Protein 3AJ6 (pdb70)

GO terms:
  GO:0005576 extracellular region (C, EXP)

Sequence (567 aa):
TNANDLRNNEVFFISSPSNNTTNKVLDKISQSEVKLWNKLSGANQKWRLIYDTNKQAYKIKVMDNTSLILTWNAPLSSVSVKTDTNGDNQYWYLLQNYISRNVIIRNYMNPNLVLQYNIDDTLMVSTQTSSSSNQFFKFSNCIYEALLNNRNCKLQTQLNSDRFLSKNLNSQIIVLWQWIDSSRQKWIIEYNETKSAYTLKCQENNRYLTWIQNSNNYVETYQSTDSSLIQYWNNINYLLDNDASKYILYNLQDTNNRVLDDVYNSSQIANGTHVIVDSSYHGNTNQQWIINLIQTNANDLRNNEVFFISSPSNNTNKVLDKISQSEVKLWNKLSGANQKWRLIYDTNNKQAYKIKVMDNTSLILTWNAPLSSVSVKTDTNGDNQYWYLLQNYISRNVIIRNYMNPNLVLQYNIDDTLMVSSTQTSSSNQFFKFSNCIYEALLNNRNCKLQQTQLNSDRFLSKNLNSQIIVLWQWIDSSRQKWIIEYNETKSAYTLKCQEENNRYLTWIQNSNNYVETYQSTDSSLIQYWNINYLLDNNDASKYILYNLQDTNRVLDVYNSQIANGTHVIVDSYHGNTNQQWIINLI

Organism: Clostridium botulinum C phage (NCBI:txid12336)

InterPro domains:
  IPR000772 Ricin B, lectin domain [PF14200] (183-269)
  IPR000772 Ricin B, lectin domain [SM00458] (12-140)
  IPR000772 Ricin B, lectin domain [SM00458] (151-284)
  IPR035992 Ricin B-like lectins [SSF50370] (5-142)
  IPR035992 Ricin B-like lectins [SSF50370] (149-284)

B-factor: mean 16.09, std 7.7, range [5.59, 48.21]

Nearest PDB structures (foldseek):
  3aj6-assembly2_B  TM=1.004E+00  e=6.672E-57  Clostridium botulinum
  2e4m-assembly1_B  TM=9.968E-01  e=1.812E-53  Clostridium botulinum
  3ah1-assembly2_B  TM=1.001E+00  e=1.069E-52  Clostridium botulinum
  5b2h-assembly1_B  TM=9.905E-01  e=2.746E-44  Clostridium botulinum
  2vse-assembly1_A  TM=4.949E-01  e=7.321E-22  Lysinibacillus sphaericus

CATH classification: 2.80.10.50 (+1 more: 2.80.10.50)

Foldseek 3Di:
DCLQPPDAFFKWFKFQPVDPQWGWFQPDQKFIFIDGDPLAQRRIWHWHADPVLQWTWTFGQNQPRWTWFAPPPDFAIITHDDPPDQRRTWHWDADPVSQWTWTARRVDRQWTWFADPVGGITIDGDDPDSRRTIHIDGSCCVPAAQFKKWKAFLLDPFWTFFQDPPFQFTAIDGDPVDLRGIWRWHADPVLSFIWTARRVPRFTFFFDDDPQQFTGGDHDDPDQRRGWHWHAQSRHNQKIATAGRVGRQWTFFFPVSDRDGPTTIGIGGDDRDRRRIIGMDGD/DFCLQPQDAFFKWFKFQLVDPQWGWFQPDPKFIFTDGDPLAQRRMWGWHADPVLQWTWTFGQNQPRWTWFAPPPFFAIITHDDPVDQRRTWNWDADPVSQWTWTARRVDRQWTWFADPVRGITIDGDDPDSRRTIHIGGSVCVPAAQFKKWKAFLLDDFWTFFQDPPHFFTFTDGDPVDLRGIWRWHQDRVLSFIWTARRVPRFTFFQDDDPQQFTGGDHDDPDQRRTWHWHAAPRHNQKTWTAGRNGRQWTFFFPVSDGDTPGTTGIDGDDRPRRRIMGMDGD

Radius of gyration: 26.95 Å; Cα contacts (8 Å, |Δi|>4): 1540; chains: 2; bounding box: 76×57×64 Å

Solvent-accessible surface area: 23228 Å² total; per-residue (Å²): 88,39,3,39,17,0,43,75,60,28,3,0,4,0,10,2,29,101,48,114,105,48,0,0,6,9,79,46,122,64,80,9,54,2,118,89,66,130,54,27,38,46,1,26,0,3,0,67,26,38,104,132,46,45,0,0,27,0,21,0,0,33,98,51,48,24,4,0,1,17,22,43,131,118,56,45,16,8,1,96,91,56,107,95,20,59,29,4,11,0,8,1,10,17,5,62,61,26,72,9,0,6,0,4,0,38,91,48,15,57,26,0,0,24,11,37,172,93,29,48,15,57,5,30,78,19,70,79,41,54,47,2,19,0,72,12,36,10,2,4,50,77,46,6,23,96,116,48,0,55,0,21,0,54,45,40,95,54,45,12,0,3,14,47,118,158,30,64,37,0,2,0,79,67,69,89,89,15,33,45,2,28,0,36,0,60,31,46,63,72,55,32,1,11,13,0,46,0,70,80,34,89,65,45,0,0,10,42,99,86,114,77,40,51,0,36,1,77,89,85,27,115,58,70,32,2,9,0,41,5,5,5,27,86,47,30,15,69,43,21,0,0,40,0,30,78,49,68,109,76,0,0,5,1,106,100,52,100,73,63,54,29,15,52,0,15,1,58,39,84,134,14,100,64,22,2,15,0,42,11,71,93,104,194,33,38,3,38,16,0,46,69,61,20,2,0,6,1,3,4,15,111,62,82,84,48,0,2,6,20,68,42,162,54,93,10,62,5,119,81,42,130,59,28,37,48,1,23,0,11,0,56,26,39,110,138,42,49,0,0,25,0,22,0,1,32,108,58,46,32,3,0,1,16,24,32,136,118,51,42,14,11,2,95,92,60,108,77,18,71,32,4,6,0,13,1,7,14,5,35,60,25,63,10,0,5,0,2,0,51,96,46,18,56,28,0,0,26,26,38,190,83,36,45,9,48,4,32,77,14,65,70,47,44,48,1,17,2,64,10,25,10,2,4,49,86,44,7,30,98,109,48,0,51,0,26,2,60,41,54,100,45,42,16,0,4,10,47,115,139,35,64,50,0,2,0,94,77,67,110,83,16,33,54,3,24,0,48,0,56,30,39,55,64,51,41,2,12,12,0,40,0,78,83,36,93,71,41,0,0,10,44,100,86,115,78,40,46,0,37,2,80,104,83,33,116,50,68,27,2,8,0,46,2,10,3,21,97,42,45,12,80,33,19,0,0,44,0,34,74,46,78,110,80,0,0,5,0,126,115,53,99,61,65,57,28,15,54,0,16,1,57,53,90,93,15,91,63,11,0,16,0,39,15,70,76,98

Secondary structure (DSSP, 8-state):
--TTS--TT-EEEEEETT-TTEEEEE-SSS-EEEEE----GGG-EEEEEETTTTEEEEEESSSS--EEEE-TTSS-EEEE-----GGG-EEEEE-TTT--EEEEESS-TTEEEEE-TTS-EEEEE--S-GGG-EEEEEHHHHHHTTEEEEEEETT-TT-EEEEPTTSSBEEEE-----GGG-EEEEEETTTTEEEEEETTT--EEEE--STT-BEEEE---SSGGG-EEEEEETTEEEEEEEEETTEEEEEEEEGGG--STTPBEEEEE----GGG-EEEEE-/--STTS--TT-EEEEEETT-TTEEEEE-SSS-EEEEE----GGG-EEEEEETTTTEEEEEESSSS--EEEE-TTSSBEEEE-----GGG-EEEEE-TTT--EEEEESS-TTEEEEE-TTS-EEEEE--S-GGG-EEEEEHHHHHHTTEEEEEEETTSTT-EEEEPTTSSBEEEE-----GGG-EEEEEETTTTEEEEEETTTS-EEEE--STT-BEEEE---SSGGG-EEEEEETTEEEEEEEEETTEEEEEEEEGGG--STTPBEEEEE----GGG-EEEEE-

Structure (mmCIF, N/CA/C/O backbone):
data_3AJ6
#
_entry.id   3AJ6
#
_cell.length_a   137.856
_cell.length_b   62.139
_cell.length_c   82.336
_cell.angle_alpha   90.00
_cell.angle_beta   104.47
_cell.angle_gamma   90.00
#
_symmetry.space_group_name_H-M   'C 1 2 1'
#
loop_
_entity.id
_entity.type
_entity.pdbx_description
1 polymer 'Main hemagglutinin component'
2 non-polymer 2-acetamido-2-deoxy-beta-D-galactopyranose
3 water water
#
loop_
_atom_site.group_PDB
_atom_site.id
_atom_site.type_symbol
_atom_site.label_atom_id
_atom_site.label_alt_id
_atom_site.label_comp_id
_atom_site.label_asym_id
_atom_site.label_entity_id
_atom_site.label_seq_id
_atom_site.pdbx_PDB_ins_code
_atom_site.Cartn_x
_atom_site.Cartn_y
_atom_site.Cartn_z
_atom_site.occupancy
_atom_site.B_iso_or_equiv
_atom_site.auth_seq_id
_atom_site.auth_comp_id
_atom_site.auth_asym_id
_atom_site.auth_atom_id
_atom_site.pdbx_PDB_model_num
ATOM 1 N N . THR A 1 4 ? 40.143 8.040 24.386 1.00 15.92 4 THR A N 1
ATOM 2 C CA . THR A 1 4 ? 39.560 6.673 24.319 1.00 14.72 4 THR A CA 1
ATOM 3 C C . THR A 1 4 ? 39.246 6.318 22.865 1.00 14.28 4 THR A C 1
ATOM 4 O O . THR A 1 4 ? 38.915 7.204 22.061 1.00 15.15 4 THR A O 1
ATOM 8 N N . ASN A 1 5 ? 39.332 5.031 22.538 1.00 13.47 5 ASN A N 1
ATOM 9 C CA . ASN A 1 5 ? 38.820 4.532 21.255 1.00 12.79 5 ASN A CA 1
ATOM 10 C C . ASN A 1 5 ? 37.335 4.139 21.329 1.00 12.02 5 ASN A C 1
ATOM 11 O O . ASN A 1 5 ? 36.768 3.669 20.354 1.00 11.23 5 ASN A O 1
ATOM 16 N N . ALA A 1 6 ? 36.699 4.366 22.471 1.00 11.18 6 ALA A N 1
ATOM 17 C CA . ALA A 1 6 ? 35.304 3.952 22.652 1.00 10.68 6 ALA A CA 1
ATOM 18 C C . ALA A 1 6 ? 34.328 4.671 21.729 1.00 9.98 6 ALA A C 1
ATOM 19 O O . ALA A 1 6 ? 33.213 4.195 21.534 1.00 9.66 6 ALA A O 1
ATOM 21 N N . ASN A 1 7 ? 34.707 5.838 21.218 1.00 9.55 7 ASN A N 1
ATOM 22 C CA . ASN A 1 7 ? 33.842 6.621 20.358 1.00 9.63 7 ASN A CA 1
ATOM 23 C C . ASN A 1 7 ? 34.137 6.428 18.867 1.00 9.52 7 ASN A C 1
ATOM 24 O O . ASN A 1 7 ? 33.630 7.183 18.037 1.00 10.30 7 ASN A O 1
ATOM 29 N N . ASP A 1 8 ? 34.944 5.429 18.530 1.00 10.09 8 ASP A N 1
ATOM 30 C CA . ASP A 1 8 ? 35.295 5.164 17.132 1.00 10.01 8 ASP A CA 1
ATOM 31 C C . ASP A 1 8 ? 34.026 4.781 16.367 1.00 9.42 8 ASP A C 1
ATOM 32 O O . ASP A 1 8 ? 33.064 4.262 16.939 1.00 9.18 8 ASP A O 1
ATOM 37 N N . LEU A 1 9 ? 34.058 5.012 15.061 1.00 9.18 9 LEU A N 1
ATOM 38 C CA . LEU A 1 9 ? 32.887 4.906 14.188 1.00 9.36 9 LEU A CA 1
ATOM 39 C C . LEU A 1 9 ? 32.622 3.458 13.748 1.00 9.15 9 LEU A C 1
ATOM 40 O O . LEU A 1 9 ? 32.531 3.135 12.549 1.00 9.30 9 LEU A O 1
ATOM 45 N N . ARG A 1 10 ? 32.467 2.602 14.754 1.00 9.99 10 ARG A N 1
ATOM 46 C CA . ARG A 1 10 ? 32.240 1.184 14.570 1.00 10.21 10 ARG A CA 1
ATOM 47 C C . ARG A 1 10 ? 30.850 0.899 14.041 1.00 9.78 10 ARG A C 1
ATOM 48 O O . ARG A 1 10 ? 29.868 1.520 14.431 1.00 9.19 10 ARG A O 1
ATOM 56 N N . ASN A 1 11 ? 30.777 -0.079 13.149 1.00 8.85 11 ASN A N 1
ATOM 57 C CA . ASN A 1 11 ? 29.487 -0.635 12.761 1.00 8.40 11 ASN A CA 1
ATOM 58 C C . ASN A 1 11 ? 28.720 -1.118 13.996 1.00 8.35 11 ASN A C 1
ATOM 59 O O . ASN A 1 11 ? 29.334 -1.649 14.933 1.00 8.47 11 ASN A O 1
ATOM 64 N N . ASN A 1 12 ? 27.395 -0.916 13.998 1.00 8.52 12 ASN A N 1
ATOM 65 C CA . ASN A 1 12 ? 26.508 -1.454 15.027 1.00 8.98 12 ASN A CA 1
ATOM 66 C C . ASN A 1 12 ? 26.687 -0.811 16.408 1.00 9.45 12 ASN A C 1
ATOM 67 O O . ASN A 1 12 ? 26.262 -1.380 17.408 1.00 11.58 12 ASN A O 1
ATOM 72 N N . GLU A 1 13 ? 27.298 0.360 16.469 1.00 8.13 13 GLU A N 1
ATOM 73 C CA . GLU A 1 13 ? 27.329 1.117 17.707 1.00 7.63 13 GLU A CA 1
ATOM 74 C C . GLU A 1 13 ? 26.366 2.289 17.628 1.00 7.65 13 GLU A C 1
ATOM 75 O O . GLU A 1 13 ? 26.004 2.744 16.531 1.00 7.45 13 GLU A O 1
ATOM 81 N N . VAL A 1 14 ? 25.922 2.746 18.789 1.00 7.54 14 VAL A N 1
ATOM 82 C CA . VAL A 1 14 ? 24.895 3.779 18.914 1.00 7.81 14 VAL A CA 1
ATOM 83 C C . VAL A 1 14 ? 25.513 5.038 19.527 1.00 7.47 14 VAL A C 1
ATOM 84 O O . VAL A 1 14 ? 26.285 4.964 20.487 1.00 8.18 14 VAL A O 1
ATOM 88 N N . PHE A 1 15 ? 25.203 6.184 18.921 1.00 7.51 15 PHE A N 1
ATOM 89 C CA . PHE A 1 15 ? 25.905 7.437 19.198 1.00 7.62 15 PHE A CA 1
ATOM 90 C C . PHE A 1 15 ? 24.976 8.612 19.423 1.00 7.56 15 PHE A C 1
ATOM 91 O O . PHE A 1 15 ? 23.871 8.657 18.892 1.00 7.36 15 PHE A O 1
ATOM 99 N N . PHE A 1 16 ? 25.477 9.560 20.208 1.00 8.05 16 PHE A N 1
ATOM 100 C CA . PHE A 1 16 ? 25.054 10.951 20.136 1.00 8.44 16 PHE A CA 1
ATOM 101 C C . PHE A 1 16 ? 25.898 11.622 19.055 1.00 8.16 16 PHE A C 1
ATOM 102 O O . PHE A 1 16 ? 27.124 11.453 19.021 1.00 8.16 16 PHE A O 1
ATOM 110 N N . ILE A 1 17 ? 25.249 12.399 18.197 1.00 8.35 17 ILE A N 1
ATOM 111 C CA . ILE A 1 17 ? 25.914 13.132 17.120 1.00 8.68 17 ILE A CA 1
ATOM 112 C C . ILE A 1 17 ? 25.760 14.624 17.442 1.00 8.87 17 ILE A C 1
ATOM 113 O O . ILE A 1 17 ? 24.642 15.133 17.478 1.00 9.43 17 ILE A O 1
ATOM 118 N N . SER A 1 18 ? 26.873 15.290 17.715 1.00 9.49 18 SER A N 1
ATOM 119 C CA A SER A 1 18 ? 26.861 16.680 18.184 0.50 9.35 18 SER A CA 1
ATOM 120 C CA B SER A 1 18 ? 26.845 16.677 18.180 0.50 9.71 18 SER A CA 1
ATOM 121 C C . SER A 1 18 ? 27.560 17.625 17.219 1.00 9.82 18 SER A C 1
ATOM 122 O O . SER A 1 18 ? 28.514 17.237 16.546 1.00 9.82 18 SER A O 1
ATOM 127 N N . PRO A 1 19 ? 27.103 18.884 17.167 1.00 10.00 19 PRO A N 1
ATOM 128 C CA . PRO A 1 19 ? 27.846 19.876 16.423 1.00 10.37 19 PRO A CA 1
ATOM 129 C C . PRO A 1 19 ? 29.195 20.077 17.087 1.00 11.54 19 PRO A C 1
ATOM 130 O O . PRO A 1 19 ? 29.292 20.060 18.318 1.00 11.32 19 PRO A O 1
ATOM 134 N N . SER A 1 20 ? 30.233 20.312 16.296 1.00 12.16 20 SER A N 1
ATOM 135 C CA . SER A 1 20 ? 31.555 20.541 16.875 1.00 13.20 20 SER A CA 1
ATOM 136 C C . SER A 1 20 ? 31.586 21.749 17.833 1.00 13.47 20 SER A C 1
ATOM 137 O O . SER A 1 20 ? 32.357 21.747 18.794 1.00 14.96 20 SER A O 1
ATOM 140 N N . ASN A 1 21 ? 30.739 22.747 17.590 1.00 13.79 21 ASN A N 1
ATOM 141 C CA . ASN A 1 21 ? 30.766 23.985 18.384 1.00 14.70 21 ASN A CA 1
ATOM 142 C C . ASN A 1 21 ? 29.930 23.953 19.660 1.00 15.27 21 ASN A C 1
ATOM 143 O O . ASN A 1 21 ? 29.837 24.960 20.365 1.00 16.07 21 ASN A O 1
ATOM 148 N N . ASN A 1 22 ? 29.299 22.821 19.958 1.00 14.88 22 ASN A N 1
ATOM 149 C CA . ASN A 1 22 ? 28.486 22.734 21.171 1.00 15.25 22 ASN A CA 1
ATOM 150 C C . ASN A 1 22 ? 28.287 21.305 21.632 1.00 15.62 22 ASN A C 1
ATOM 151 O O . ASN A 1 22 ? 27.449 20.564 21.109 1.00 14.60 22 ASN A O 1
ATOM 156 N N . THR A 1 23 ? 29.048 20.948 22.655 1.00 15.71 23 THR A N 1
ATOM 157 C CA A THR A 1 23 ? 29.016 19.590 23.182 0.50 16.26 23 THR A CA 1
ATOM 158 C CA B THR A 1 23 ? 29.039 19.613 23.227 0.50 15.77 23 THR A CA 1
ATOM 159 C C . THR A 1 23 ? 27.748 19.280 23.993 1.00 15.83 23 THR A C 1
ATOM 160 O O . THR A 1 23 ? 27.523 18.131 24.370 1.00 16.65 23 THR A O 1
ATOM 167 N N . ASN A 1 24 ? 26.914 20.289 24.236 1.00 14.99 24 ASN A N 1
ATOM 168 C CA . ASN A 1 24 ? 25.647 20.087 24.942 1.00 14.66 24 ASN A CA 1
ATOM 169 C C . ASN A 1 24 ? 24.455 19.879 24.002 1.00 13.42 24 ASN A C 1
ATOM 170 O O . ASN A 1 24 ? 23.345 19.671 24.476 1.00 14.01 24 ASN A O 1
ATOM 175 N N . LYS A 1 25 ? 24.675 19.932 22.687 1.00 12.09 25 LYS A N 1
ATOM 176 C CA . LYS A 1 25 ? 23.596 19.714 21.723 1.00 11.66 25 LYS A CA 1
ATOM 177 C C . LYS A 1 25 ? 23.810 18.428 20.941 1.00 10.99 25 LYS A C 1
ATOM 178 O O . LYS A 1 25 ? 24.936 17.987 20.752 1.00 11.20 25 LYS A O 1
ATOM 184 N N . VAL A 1 26 ? 22.711 17.821 20.502 1.00 10.02 26 VAL A N 1
ATOM 185 C CA . VAL A 1 26 ? 22.742 16.564 19.761 1.00 9.94 26 VAL A CA 1
ATOM 186 C C . VAL A 1 26 ? 21.694 16.549 18.657 1.00 10.26 26 VAL A C 1
ATOM 187 O O . VAL A 1 26 ? 20.684 17.245 18.727 1.00 10.18 26 VAL A O 1
ATOM 191 N N . LEU A 1 27 ? 21.938 15.730 17.637 1.00 9.29 27 LEU A N 1
ATOM 192 C CA . LEU A 1 27 ? 20.977 15.459 16.589 1.00 10.05 27 LEU A CA 1
ATOM 193 C C . LEU A 1 27 ? 19.766 14.776 17.219 1.00 9.77 27 LEU A C 1
ATOM 194 O O . LEU A 1 27 ? 19.898 13.756 17.896 1.00 9.39 27 LEU A O 1
ATOM 199 N N . ASP A 1 28 ? 18.584 15.336 16.966 1.00 10.30 28 ASP A N 1
ATOM 200 C CA . ASP A 1 28 ? 17.359 14.941 17.648 1.00 10.86 28 ASP A CA 1
ATOM 201 C C . ASP A 1 28 ? 16.239 14.746 16.627 1.00 10.72 28 ASP A C 1
ATOM 202 O O . ASP A 1 28 ? 15.942 15.651 15.847 1.00 11.14 28 ASP A O 1
ATOM 207 N N . LYS A 1 29 ? 15.657 13.553 16.606 1.00 10.41 29 LYS A N 1
ATOM 208 C CA . LYS A 1 29 ? 14.422 13.304 15.887 1.00 11.10 29 LYS A CA 1
ATOM 209 C C . LYS A 1 29 ? 13.268 13.897 16.679 1.00 11.68 29 LYS A C 1
ATOM 210 O O . LYS A 1 29 ? 12.861 13.354 17.702 1.00 11.75 29 LYS A O 1
ATOM 216 N N . ILE A 1 30 ? 12.727 15.011 16.197 1.00 12.07 30 ILE A N 1
ATOM 217 C CA . ILE A 1 30 ? 11.679 15.707 16.954 1.00 13.27 30 ILE A CA 1
ATOM 218 C C . ILE A 1 30 ? 10.273 15.285 16.546 1.00 13.67 30 ILE A C 1
ATOM 219 O O . ILE A 1 3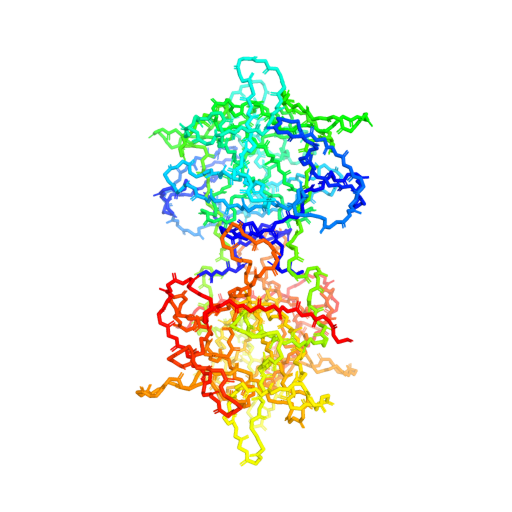0 ? 9.334 15.490 17.308 1.00 14.34 30 ILE A O 1
ATOM 224 N N . SER A 1 31 ? 10.128 14.696 15.365 1.00 14.49 31 SER A N 1
ATOM 225 C CA . SER A 1 31 ? 8.826 14.277 14.858 1.00 15.28 31 SER A CA 1
ATOM 226 C C . SER A 1 31 ? 9.007 13.064 13.970 1.00 16.38 31 SER A C 1
ATOM 227 O O . SER A 1 31 ? 10.124 12.548 13.848 1.00 16.68 31 SER A O 1
ATOM 230 N N . GLN A 1 32 ? 7.943 12.619 13.308 1.00 17.17 32 GLN A N 1
ATOM 231 C CA . GLN A 1 32 ? 8.098 11.477 12.412 1.00 18.25 32 GLN A CA 1
ATOM 232 C C . GLN A 1 32 ? 8.872 11.805 11.129 1.00 18.09 32 GLN A C 1
ATOM 233 O O . GLN A 1 32 ? 9.206 10.906 10.350 1.00 18.56 32 GLN A O 1
ATOM 239 N N . SER A 1 33 ? 9.184 13.075 10.907 1.00 17.23 33 SER A N 1
ATOM 240 C CA . SER A 1 33 ? 9.992 13.452 9.748 1.00 17.37 33 SER A CA 1
ATOM 241 C C . SER A 1 33 ? 11.161 14.398 10.022 1.00 16.83 33 SER A C 1
ATOM 242 O O . SER A 1 33 ? 12.099 14.436 9.243 1.00 17.31 33 SER A O 1
ATOM 245 N N . GLU A 1 34 ? 11.114 15.168 11.105 1.00 15.06 34 GLU A N 1
ATOM 246 C CA . GLU A 1 34 ? 12.016 16.295 11.280 1.00 14.62 34 GLU A CA 1
ATOM 247 C C . GLU A 1 34 ? 13.134 15.947 12.250 1.00 13.32 34 GLU A C 1
ATOM 248 O O . GLU A 1 34 ? 12.915 15.300 13.276 1.00 12.06 34 GLU A O 1
ATOM 254 N N . VAL A 1 35 ? 14.331 16.384 11.889 1.00 12.60 35 VAL A N 1
ATOM 255 C CA . VAL A 1 35 ? 15.469 16.386 12.783 1.00 13.05 35 VAL A CA 1
ATOM 256 C C . VAL A 1 35 ? 15.933 17.816 13.003 1.00 13.22 35 VAL A C 1
ATOM 257 O O . VAL A 1 35 ? 15.767 18.690 12.150 1.00 13.88 35 VAL A O 1
ATOM 261 N N . LYS A 1 36 ? 16.546 18.031 14.156 1.00 12.80 36 LYS A N 1
ATOM 262 C CA . LYS A 1 36 ? 16.991 19.335 14.602 1.00 12.55 36 LYS A CA 1
ATOM 263 C C . LYS A 1 36 ? 18.068 19.082 15.653 1.00 12.17 36 LYS A C 1
ATOM 264 O O . LYS A 1 36 ? 18.100 18.001 16.262 1.00 12.30 36 LYS A O 1
ATOM 270 N N . LEU A 1 37 ? 18.945 20.053 15.866 1.00 12.00 37 LEU A N 1
ATOM 271 C CA . LEU A 1 37 ? 19.830 20.010 17.023 1.00 11.77 37 LEU A CA 1
ATOM 272 C C . LEU A 1 37 ? 19.033 20.433 18.244 1.00 12.22 37 LEU A C 1
ATOM 273 O O . LEU A 1 37 ? 18.227 21.369 18.173 1.00 12.76 37 LEU A O 1
ATOM 278 N N . TRP A 1 38 ? 19.262 19.745 19.356 1.00 12.11 38 TRP A N 1
ATOM 279 C CA . TRP A 1 38 ? 18.568 20.045 20.594 1.00 11.82 38 TRP A CA 1
ATOM 280 C C . TRP A 1 38 ? 19.465 19.764 21.783 1.00 12.71 38 TRP A C 1
ATOM 281 O O . TRP A 1 38 ? 20.369 18.938 21.683 1.00 12.54 38 TRP A O 1
ATOM 292 N N . ASN A 1 39 ? 19.209 20.429 22.909 1.00 12.36 39 ASN A N 1
ATOM 293 C CA . ASN A 1 39 ? 19.921 20.116 24.128 1.00 12.88 39 ASN A CA 1
ATOM 294 C C . ASN A 1 39 ? 19.866 18.623 24.406 1.00 12.24 39 ASN A C 1
ATOM 295 O O . ASN A 1 39 ? 18.819 17.986 24.226 1.00 11.46 39 ASN A O 1
ATOM 300 N N . LYS A 1 40 ? 20.997 18.061 24.837 1.00 12.27 40 LYS A N 1
ATOM 301 C CA . LYS A 1 40 ? 21.075 16.642 25.135 1.00 13.33 40 LYS A CA 1
ATOM 302 C C . LYS A 1 40 ? 20.187 16.335 26.332 1.00 13.16 40 LYS A C 1
ATOM 303 O O . LYS A 1 40 ? 20.284 16.998 27.371 1.00 14.15 40 LYS A O 1
ATOM 309 N N . LEU A 1 41 ? 19.309 15.358 26.137 1.00 13.08 41 LEU A N 1
ATOM 310 C CA . LEU A 1 41 ? 18.402 14.820 27.149 1.00 14.08 41 LEU A CA 1
ATOM 311 C C . LEU A 1 41 ? 18.646 13.319 27.357 1.00 14.76 41 LEU A C 1
ATOM 312 O O . LEU A 1 41 ? 18.086 12.723 28.270 1.00 15.47 41 LEU A O 1
ATOM 317 N N . SER A 1 42 ? 19.463 12.723 26.485 1.00 15.01 42 SER A N 1
ATOM 318 C CA . SER A 1 42 ? 19.753 11.281 26.449 1.00 16.22 42 SER A CA 1
ATOM 319 C C . SER A 1 42 ? 18.494 10.421 26.232 1.00 16.14 42 SER A C 1
ATOM 320 O O . SER A 1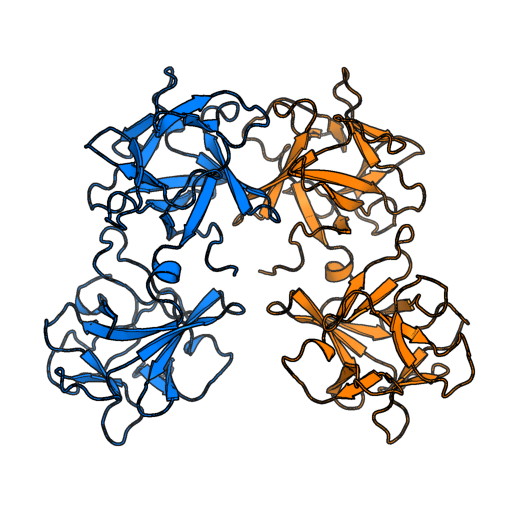 42 ? 18.433 9.261 26.652 1.00 17.49 42 SER A O 1
ATOM 323 N N . GLY A 1 43 ? 17.501 10.985 25.537 1.00 15.66 43 GLY A N 1
ATOM 324 C CA . GLY A 1 43 ? 16.310 10.247 25.110 1.00 14.82 43 GLY A CA 1
ATOM 325 C C . GLY A 1 43 ? 16.631 9.400 23.878 1.00 13.31 43 GLY A C 1
ATOM 326 O O . GLY A 1 43 ? 17.610 9.670 23.181 1.00 12.89 43 GLY A O 1
ATOM 327 N N . ALA A 1 44 ? 15.816 8.383 23.602 1.00 12.35 44 ALA A N 1
ATOM 328 C CA . ALA A 1 44 ? 16.136 7.426 22.535 1.00 11.81 44 ALA A CA 1
ATOM 329 C C . ALA A 1 44 ? 16.061 8.059 21.144 1.00 11.54 44 ALA A C 1
ATOM 330 O O . ALA A 1 44 ? 16.696 7.595 20.196 1.00 10.80 44 ALA A O 1
ATOM 332 N N . ASN A 1 45 ? 15.281 9.125 21.030 1.00 10.61 45 ASN A N 1
ATOM 333 C CA . ASN A 1 45 ? 15.190 9.906 19.799 1.00 10.01 45 ASN A CA 1
ATOM 334 C C . ASN A 1 45 ? 16.417 10.781 19.527 1.00 9.75 45 ASN A C 1
ATOM 335 O O . ASN A 1 45 ? 16.468 11.459 18.499 1.00 9.69 45 ASN A O 1
ATOM 340 N N . GLN A 1 46 ? 17.390 10.752 20.437 1.00 9.38 46 GLN A N 1
ATOM 341 C CA . GLN A 1 46 ? 18.677 11.432 20.285 1.00 9.24 46 GLN A CA 1
ATOM 342 C C . GLN A 1 46 ? 19.810 10.425 20.095 1.00 8.70 46 GLN A C 1
ATOM 343 O O . GLN A 1 46 ? 20.990 10.787 20.125 1.00 9.12 46 GLN A O 1
ATOM 349 N N . LYS A 1 47 ? 19.460 9.153 19.924 1.00 8.53 47 LYS A N 1
ATOM 350 C CA . LYS A 1 47 ? 20.459 8.082 19.789 1.00 8.01 47 LYS A CA 1
ATOM 351 C C . LYS A 1 47 ? 20.366 7.456 18.397 1.00 7.84 47 LYS A C 1
ATOM 352 O O . LYS A 1 47 ? 19.278 7.200 17.899 1.00 8.55 47 LYS A O 1
ATOM 358 N N . TRP A 1 48 ? 21.519 7.213 17.782 1.00 7.84 48 TRP A N 1
ATOM 359 C CA . TRP A 1 48 ? 21.599 6.802 16.385 1.00 7.98 48 TRP A CA 1
ATOM 360 C C . TRP A 1 48 ? 22.531 5.615 16.230 1.00 7.58 48 TRP A C 1
ATOM 361 O O . TRP A 1 48 ? 23.694 5.683 16.608 1.00 8.13 48 TRP A O 1
ATOM 372 N N . ARG A 1 49 ? 22.010 4.526 15.669 1.00 8.01 49 ARG A N 1
ATOM 373 C CA . ARG A 1 49 ? 22.823 3.351 15.360 1.00 7.75 49 ARG A CA 1
ATOM 374 C C . ARG A 1 49 ? 23.410 3.459 13.970 1.00 7.78 49 ARG A C 1
ATOM 375 O O . ARG A 1 49 ? 22.723 3.842 13.020 1.00 8.01 49 ARG A O 1
ATOM 383 N N . LEU A 1 50 ? 24.686 3.128 13.856 1.00 6.91 50 LEU A N 1
ATOM 384 C CA . LEU A 1 50 ? 25.352 3.084 12.566 1.00 7.61 50 LEU A CA 1
ATOM 385 C C . LEU A 1 50 ? 25.230 1.689 11.973 1.00 7.53 50 LEU A C 1
ATOM 386 O O . LEU A 1 50 ? 25.492 0.693 12.665 1.00 8.00 50 LEU A O 1
ATOM 391 N N . ILE A 1 51 ? 24.818 1.626 10.702 1.00 7.73 51 ILE A N 1
ATOM 392 C CA . ILE A 1 51 ? 24.758 0.368 9.964 1.00 8.02 51 ILE A CA 1
ATOM 393 C C . ILE A 1 51 ? 25.573 0.526 8.693 1.00 7.72 51 ILE A C 1
ATOM 394 O O . ILE A 1 51 ? 25.170 1.230 7.745 1.00 8.09 51 ILE A O 1
ATOM 399 N N . TYR A 1 52 ? 26.751 -0.090 8.707 1.00 7.76 52 TYR A N 1
ATOM 400 C CA . TYR A 1 52 ? 27.688 0.043 7.608 1.00 7.11 52 TYR A CA 1
ATOM 401 C C . TYR A 1 52 ? 27.346 -0.878 6.429 1.00 7.78 52 TYR A C 1
ATOM 402 O O . TYR A 1 52 ? 27.056 -2.064 6.619 1.00 8.78 52 TYR A O 1
ATOM 411 N N . ASP A 1 53 ? 27.449 -0.319 5.224 1.00 7.65 53 ASP A N 1
ATOM 412 C CA . ASP A 1 53 ? 27.249 -1.036 3.955 1.00 7.38 53 ASP A CA 1
ATOM 413 C C . ASP A 1 53 ? 28.628 -1.104 3.314 1.00 7.96 53 ASP A C 1
ATOM 414 O O . ASP A 1 53 ? 29.175 -0.100 2.857 1.00 8.13 53 ASP A O 1
ATOM 419 N N . THR A 1 54 ? 29.206 -2.295 3.321 1.00 8.11 54 THR A N 1
ATOM 420 C CA . THR A 1 54 ? 30.581 -2.507 2.862 1.00 8.27 54 THR A CA 1
ATOM 421 C C . THR A 1 54 ? 30.726 -2.284 1.362 1.00 8.97 54 THR A C 1
ATOM 422 O O . THR A 1 54 ? 31.719 -1.718 0.902 1.00 9.29 54 THR A O 1
ATOM 426 N N . ASN A 1 55 ? 29.720 -2.684 0.590 1.00 9.27 55 ASN A N 1
ATOM 427 C CA . ASN A 1 55 ? 29.745 -2.457 -0.862 1.00 9.85 55 ASN A CA 1
ATOM 428 C C . ASN A 1 55 ? 29.878 -0.980 -1.197 1.00 9.84 55 ASN A C 1
ATOM 429 O O . ASN A 1 55 ? 30.665 -0.603 -2.073 1.00 11.16 55 ASN A O 1
ATOM 434 N N . LYS A 1 56 ? 29.129 -0.138 -0.484 1.00 9.67 56 LYS A N 1
ATOM 435 C CA . LYS A 1 56 ? 29.127 1.307 -0.745 1.00 9.19 56 LYS A CA 1
ATOM 436 C C . LYS A 1 56 ? 30.211 2.053 0.047 1.00 8.75 56 LYS A C 1
ATOM 437 O O . LYS A 1 56 ? 30.501 3.210 -0.236 1.00 9.08 56 LYS A O 1
ATOM 443 N N . GLN A 1 57 ? 30.778 1.401 1.054 1.00 8.08 57 GLN A N 1
ATOM 444 C CA . GLN A 1 57 ? 31.700 2.043 2.008 1.00 8.44 57 GLN A CA 1
ATOM 445 C C . GLN A 1 57 ? 31.038 3.275 2.639 1.00 7.87 57 GLN A C 1
ATOM 446 O O . GLN A 1 57 ? 31.648 4.337 2.806 1.00 7.84 57 GLN A O 1
ATOM 452 N N . ALA A 1 58 ? 29.767 3.116 2.987 1.00 7.74 58 ALA A N 1
ATOM 453 C CA . ALA A 1 58 ? 28.950 4.191 3.540 1.00 7.58 58 ALA A CA 1
ATOM 454 C C . ALA A 1 58 ? 27.958 3.612 4.531 1.00 8.11 58 ALA A C 1
ATOM 455 O O . ALA A 1 58 ? 27.736 2.399 4.571 1.00 7.80 58 ALA A O 1
ATOM 457 N N . TYR A 1 59 ? 27.368 4.489 5.334 1.00 8.02 59 TYR A N 1
ATOM 458 C CA . TYR A 1 59 ? 26.540 4.064 6.454 1.00 7.84 59 TYR A CA 1
ATOM 459 C C . TYR A 1 59 ? 25.105 4.561 6.354 1.00 8.12 59 TYR A C 1
ATOM 460 O O . TYR A 1 59 ? 24.849 5.655 5.860 1.00 8.88 59 TYR A O 1
ATOM 469 N N . LYS A 1 60 ? 24.182 3.771 6.894 1.00 7.82 60 LYS A N 1
ATOM 470 C CA . LYS A 1 60 ? 22.884 4.266 7.311 1.00 8.33 60 LYS A CA 1
ATOM 471 C C . LYS A 1 60 ? 22.981 4.711 8.769 1.00 8.30 60 LYS A C 1
ATOM 472 O O . LYS A 1 60 ? 23.752 4.145 9.564 1.00 7.55 60 LYS A O 1
ATOM 478 N N . ILE A 1 61 ? 22.201 5.736 9.102 1.00 8.06 61 ILE A N 1
ATOM 479 C CA . ILE A 1 61 ? 22.153 6.340 10.432 1.00 8.07 61 ILE A CA 1
ATOM 480 C C . ILE A 1 61 ? 20.714 6.251 10.943 1.00 8.33 61 ILE A C 1
ATOM 481 O O . ILE A 1 61 ? 19.845 6.996 10.483 1.00 8.43 61 ILE A O 1
ATOM 486 N N . LYS A 1 62 ? 20.461 5.300 11.848 1.00 7.94 62 LYS A N 1
ATOM 487 C CA . LYS A 1 62 ? 19.105 4.908 12.241 1.00 8.16 62 LYS A CA 1
ATOM 488 C C . LYS A 1 62 ? 18.769 5.414 13.632 1.00 8.32 62 LYS A C 1
ATOM 489 O O . LYS A 1 62 ? 19.489 5.129 14.594 1.00 7.99 62 LYS A O 1
ATOM 495 N N . VAL A 1 63 ? 17.660 6.131 13.765 1.00 8.79 63 VAL A N 1
ATOM 496 C CA . VAL A 1 63 ? 17.222 6.579 15.072 1.00 9.12 63 VAL A CA 1
ATOM 497 C C . VAL A 1 63 ? 16.841 5.367 15.927 1.00 9.29 63 VAL A C 1
ATOM 498 O O . VAL A 1 63 ? 16.410 4.341 15.399 1.00 8.55 63 VAL A O 1
ATOM 502 N N . MET A 1 64 ? 17.034 5.493 17.239 1.00 9.52 64 MET A N 1
ATOM 503 C CA . MET A 1 64 ? 16.809 4.380 18.168 1.00 9.89 64 MET A CA 1
ATOM 504 C C . MET A 1 64 ? 15.573 4.528 19.055 1.00 11.16 64 MET A C 1
ATOM 505 O O . MET A 1 64 ? 15.511 3.924 20.119 1.00 12.24 64 MET A O 1
ATOM 510 N N . ASP A 1 65 ? 14.562 5.258 18.586 1.00 10.94 65 ASP A N 1
ATOM 511 C CA . ASP A 1 65 ? 13.316 5.447 19.359 1.00 11.86 65 ASP A CA 1
ATOM 512 C C . ASP A 1 65 ? 12.236 4.405 19.087 1.00 12.18 65 ASP A C 1
ATOM 513 O O . ASP A 1 65 ? 11.114 4.543 19.590 1.00 13.92 65 ASP A O 1
ATOM 518 N N . ASN A 1 66 ? 12.587 3.379 18.312 1.00 12.11 66 ASN A N 1
ATOM 519 C CA . ASN A 1 66 ? 11.724 2.248 17.903 1.00 12.77 66 ASN A CA 1
ATOM 520 C C . ASN A 1 66 ? 11.080 2.412 16.520 1.00 12.36 66 ASN A C 1
ATOM 521 O O . ASN A 1 66 ? 10.574 1.447 15.969 1.00 12.49 66 ASN A O 1
ATOM 526 N N . THR A 1 67 ? 11.141 3.611 15.941 1.00 11.59 67 THR A N 1
ATOM 527 C CA . THR A 1 67 ? 10.515 3.853 14.639 1.00 11.65 67 THR A CA 1
ATOM 528 C C . THR A 1 67 ? 11.345 3.358 13.455 1.00 11.57 67 THR A C 1
ATOM 529 O O . THR A 1 67 ? 10.820 3.217 12.352 1.00 12.63 67 THR A O 1
ATOM 533 N N . SER A 1 68 ? 12.629 3.094 13.687 1.00 11.40 68 SER A N 1
ATOM 534 C CA . SER A 1 68 ? 13.521 2.574 12.645 1.00 11.57 68 SER A CA 1
ATOM 535 C C . SER A 1 68 ? 13.786 3.517 11.472 1.00 10.99 68 SER A C 1
ATOM 536 O O . SER A 1 68 ? 14.325 3.080 10.459 1.00 11.45 68 SER A O 1
ATOM 539 N N . LEU A 1 69 ? 13.459 4.796 11.605 1.00 11.01 69 LEU A N 1
ATOM 540 C CA . LEU A 1 69 ? 13.653 5.730 10.499 1.00 11.30 69 LEU A CA 1
ATOM 541 C C . LEU A 1 69 ? 15.123 6.098 10.401 1.00 11.20 69 LEU A C 1
ATOM 542 O O . LEU A 1 69 ? 15.847 6.063 11.399 1.00 10.92 69 LEU A O 1
ATOM 547 N N . ILE A 1 70 ? 15.562 6.454 9.195 1.00 10.94 70 ILE A N 1
ATOM 548 C CA . ILE A 1 70 ? 16.965 6.748 8.946 1.00 10.87 70 ILE A CA 1
ATOM 549 C C . ILE A 1 70 ? 17.161 8.132 8.352 1.00 10.66 70 ILE A C 1
ATOM 550 O O . ILE A 1 70 ? 16.291 8.662 7.634 1.00 11.41 70 ILE A O 1
ATOM 555 N N . LEU A 1 71 ? 18.314 8.717 8.649 1.00 10.05 71 LEU A N 1
ATOM 556 C CA . LEU A 1 71 ? 18.658 10.055 8.188 1.00 9.84 71 LEU A CA 1
ATOM 557 C C . LEU A 1 71 ? 18.743 10.067 6.672 1.00 10.25 71 LEU A C 1
ATOM 558 O O . LEU A 1 71 ? 19.423 9.240 6.069 1.00 10.36 71 LEU A O 1
ATOM 563 N N . THR A 1 72 ? 18.029 11.014 6.066 1.00 10.67 72 THR A N 1
ATOM 564 C CA . THR A 1 72 ? 17.765 11.016 4.630 1.00 11.57 72 THR A CA 1
ATOM 565 C C . THR A 1 72 ? 17.902 12.421 4.077 1.00 11.34 72 THR A C 1
ATOM 566 O O . THR A 1 72 ? 17.391 13.383 4.649 1.00 12.03 72 THR A O 1
ATOM 570 N N . TRP A 1 73 ? 18.598 12.534 2.955 1.00 11.69 73 TRP A N 1
ATOM 571 C CA . TRP A 1 73 ? 18.673 13.777 2.189 1.00 12.48 73 TRP A CA 1
ATOM 572 C C . TRP A 1 73 ? 17.472 13.821 1.245 1.00 13.00 73 TRP A C 1
ATOM 573 O O . TRP A 1 73 ? 17.265 12.894 0.450 1.00 13.62 73 TRP A O 1
ATOM 584 N N . ASN A 1 74 ? 16.686 14.896 1.356 1.00 13.97 74 ASN A N 1
ATOM 585 C CA . ASN A 1 74 ? 15.468 15.059 0.557 1.00 15.07 74 ASN A CA 1
ATOM 586 C C . ASN A 1 74 ? 15.797 15.607 -0.836 1.00 16.24 74 ASN A C 1
ATOM 587 O O . ASN A 1 74 ? 15.319 16.677 -1.220 1.00 16.30 74 ASN A O 1
ATOM 592 N N . ALA A 1 75 ? 16.605 14.870 -1.589 1.00 16.61 75 ALA A N 1
ATOM 593 C CA . ALA A 1 75 ? 16.970 15.264 -2.948 1.00 17.07 75 ALA A CA 1
ATOM 594 C C . ALA A 1 75 ? 15.701 15.497 -3.776 1.00 17.59 75 ALA A C 1
ATOM 595 O O . ALA A 1 75 ? 14.740 14.752 -3.645 1.00 17.63 75 ALA A O 1
ATOM 597 N N . PRO A 1 76 ? 15.697 16.535 -4.630 1.00 18.38 76 PRO A N 1
ATOM 598 C CA . PRO A 1 76 ? 16.776 17.461 -4.941 1.00 18.94 76 PRO A CA 1
ATOM 599 C C . PRO A 1 76 ? 16.849 18.699 -4.041 1.00 19.47 76 PRO A C 1
ATOM 600 O O . PRO A 1 76 ? 17.639 19.595 -4.322 1.00 20.92 76 PRO A O 1
ATOM 604 N N . LEU A 1 77 ? 16.043 18.746 -2.982 1.00 20.06 77 LEU A N 1
ATOM 605 C CA . LEU A 1 77 ? 16.016 19.894 -2.068 1.00 20.12 77 LEU A CA 1
ATOM 606 C C . LEU A 1 77 ? 17.278 19.921 -1.200 1.00 19.47 77 LEU A C 1
ATOM 607 O O . LEU A 1 77 ? 18.106 19.015 -1.275 1.00 20.10 77 LEU A O 1
ATOM 612 N N . SER A 1 78 ? 17.428 20.964 -0.389 1.00 18.52 78 SER A N 1
ATOM 613 C CA . SER A 1 78 ? 18.564 21.073 0.532 1.00 17.95 78 SER A CA 1
ATOM 614 C C . SER A 1 78 ? 18.239 20.494 1.907 1.00 16.71 78 SER A C 1
ATOM 615 O O . SER A 1 78 ? 19.116 20.401 2.753 1.00 15.75 78 SER A O 1
ATOM 618 N N . SER A 1 79 ? 16.991 20.109 2.124 1.00 15.61 79 SER A N 1
ATOM 619 C CA . SER A 1 79 ? 16.563 19.647 3.435 1.00 15.08 79 SER A CA 1
ATOM 620 C C . SER A 1 79 ? 16.935 18.192 3.699 1.00 14.90 79 SER A C 1
ATOM 621 O O . SER A 1 79 ? 17.192 17.402 2.782 1.00 14.49 79 SER A O 1
ATOM 624 N N . VAL A 1 80 ? 16.953 17.860 4.986 1.00 14.36 80 VAL A N 1
ATOM 625 C CA . VAL A 1 80 ? 17.107 16.491 5.450 1.00 14.25 80 VAL A CA 1
ATOM 626 C C . VAL A 1 80 ? 15.930 16.109 6.341 1.00 14.10 80 VAL A C 1
ATOM 627 O O . VAL A 1 80 ? 15.205 16.978 6.856 1.00 14.18 80 VAL A O 1
ATOM 631 N N . SER A 1 81 ? 15.729 14.811 6.503 1.00 13.84 81 SER A N 1
ATOM 632 C CA . SER A 1 81 ? 14.653 14.289 7.325 1.00 13.87 81 SER A CA 1
ATOM 633 C C . SER A 1 81 ? 15.048 12.944 7.879 1.00 13.87 81 SER A C 1
ATOM 634 O O . SER A 1 81 ? 16.123 12.444 7.587 1.00 13.61 81 SER A O 1
ATOM 637 N N . VAL A 1 82 ? 14.170 12.379 8.693 1.00 13.72 82 VAL A N 1
ATOM 638 C CA . VAL A 1 82 ? 14.163 10.950 8.936 1.00 13.82 82 VAL A CA 1
ATOM 639 C C . VAL A 1 82 ? 13.019 10.370 8.114 1.00 14.58 82 VAL A C 1
ATOM 640 O O . VAL A 1 82 ? 11.923 10.957 8.039 1.00 15.57 82 VAL A O 1
ATOM 644 N N . LYS A 1 83 ? 13.293 9.254 7.460 1.00 14.87 83 LYS A N 1
ATOM 645 C CA . LYS A 1 83 ? 12.326 8.592 6.589 1.00 15.04 83 LYS A CA 1
ATOM 646 C C . LYS A 1 83 ? 12.474 7.094 6.680 1.00 14.76 83 LYS A C 1
ATOM 647 O O . LYS A 1 83 ? 13.518 6.574 7.071 1.00 13.50 83 LYS A O 1
ATOM 653 N N . THR A 1 84 ? 11.421 6.395 6.290 1.00 14.28 84 THR A N 1
ATOM 654 C CA . THR A 1 84 ? 11.449 4.963 6.127 1.00 14.94 84 THR A CA 1
ATOM 655 C C . THR A 1 84 ? 12.621 4.552 5.236 1.00 14.03 84 THR A C 1
ATOM 656 O O . THR A 1 84 ? 12.924 5.216 4.227 1.00 14.45 84 THR A O 1
ATOM 660 N N . ASP A 1 85 ? 13.275 3.466 5.625 1.00 14.27 85 ASP A N 1
ATOM 661 C CA . ASP A 1 85 ? 14.381 2.902 4.845 1.00 14.39 85 ASP A CA 1
ATOM 662 C C . ASP A 1 85 ? 13.836 2.225 3.589 1.00 14.94 85 ASP A C 1
ATOM 663 O O . ASP A 1 85 ? 13.204 1.178 3.684 1.00 16.07 85 ASP A O 1
ATOM 668 N N . THR A 1 86 ? 14.098 2.828 2.432 1.00 15.55 86 THR A N 1
ATOM 669 C CA . THR A 1 86 ? 13.811 2.197 1.143 1.00 16.11 86 THR A CA 1
ATOM 670 C C . THR A 1 86 ? 15.111 1.971 0.357 1.00 15.71 86 THR A C 1
ATOM 671 O O . THR A 1 86 ? 15.091 1.747 -0.852 1.00 16.03 86 THR A O 1
ATOM 675 N N . ASN A 1 87 ? 16.240 1.997 1.065 1.00 15.24 87 ASN A N 1
ATOM 676 C CA . ASN A 1 87 ? 17.550 1.729 0.455 1.00 15.05 87 ASN A CA 1
ATOM 677 C C . ASN A 1 87 ? 17.914 2.731 -0.640 1.00 14.80 87 ASN A C 1
ATOM 678 O O . ASN A 1 87 ? 18.631 2.393 -1.590 1.00 15.49 87 ASN A O 1
ATOM 683 N N . GLY A 1 88 ? 17.454 3.970 -0.503 1.00 14.09 88 GLY A N 1
ATOM 684 C CA . GLY A 1 88 ? 17.805 5.016 -1.451 1.00 13.76 88 GLY A CA 1
ATOM 685 C C . GLY A 1 88 ? 19.248 5.461 -1.297 1.00 13.63 88 GLY A C 1
ATOM 686 O O . GLY A 1 88 ? 19.760 5.505 -0.176 1.00 12.72 88 GLY A O 1
ATOM 687 N N . ASP A 1 89 ? 19.917 5.795 -2.402 1.00 13.56 89 ASP A N 1
ATOM 688 C CA . ASP A 1 89 ? 21.304 6.289 -2.343 1.00 13.36 89 ASP A CA 1
ATOM 689 C C . ASP A 1 89 ? 21.402 7.522 -1.447 1.00 12.67 89 ASP A C 1
ATOM 690 O O . ASP A 1 89 ? 22.425 7.753 -0.808 1.00 12.42 89 ASP A O 1
ATOM 695 N N . ASN A 1 90 ? 20.326 8.311 -1.421 1.00 11.98 90 ASN A N 1
ATOM 696 C CA . ASN A 1 90 ? 20.225 9.520 -0.594 1.00 11.95 90 ASN A CA 1
ATOM 697 C C . ASN A 1 90 ? 20.127 9.240 0.900 1.00 11.15 90 ASN A C 1
ATOM 698 O O . ASN A 1 90 ? 20.164 10.182 1.696 1.00 11.21 90 ASN A O 1
ATOM 703 N N . GLN A 1 91 ? 20.021 7.961 1.264 1.00 10.92 91 GLN A N 1
ATOM 704 C CA . GLN A 1 91 ? 19.904 7.530 2.664 1.00 10.48 91 GLN A CA 1
ATOM 705 C C . GLN A 1 91 ? 21.188 6.911 3.201 1.00 10.14 91 GLN A C 1
ATOM 706 O O . GLN A 1 91 ? 21.183 6.343 4.289 1.00 10.07 91 GLN A O 1
ATOM 712 N N . TYR A 1 92 ? 22.259 6.967 2.416 1.00 9.51 92 TYR A N 1
ATOM 713 C CA . TYR A 1 92 ? 23.582 6.545 2.847 1.00 9.66 92 TYR A CA 1
ATOM 714 C C . TYR A 1 92 ? 24.489 7.738 2.978 1.00 9.62 92 TYR A C 1
ATOM 715 O O . TYR A 1 92 ? 24.375 8.714 2.228 1.00 9.00 92 TYR A O 1
ATOM 724 N N . TRP A 1 93 ? 25.438 7.627 3.898 1.00 8.50 93 TRP A N 1
ATOM 725 C CA . TRP A 1 93 ? 26.336 8.727 4.242 1.00 8.11 93 TRP A CA 1
ATOM 726 C C . TRP A 1 93 ? 27.745 8.199 4.458 1.00 8.66 93 TRP A C 1
ATOM 727 O O . TRP A 1 93 ? 27.952 7.225 5.177 1.00 8.44 93 TRP A O 1
ATOM 738 N N . TYR A 1 94 ? 28.713 8.854 3.846 1.00 8.35 94 TYR A N 1
ATOM 739 C CA . TYR A 1 94 ? 30.105 8.647 4.210 1.00 8.88 94 TYR A CA 1
ATOM 740 C C . TYR A 1 94 ? 30.339 9.314 5.560 1.00 9.46 94 TYR A C 1
ATOM 741 O O . TYR A 1 94 ? 29.857 10.430 5.807 1.00 10.15 94 TYR A O 1
ATOM 750 N N . LEU A 1 95 ? 31.010 8.613 6.459 1.00 9.34 95 LEU A N 1
ATOM 751 C CA . LEU A 1 95 ? 31.424 9.170 7.728 1.00 9.06 95 LEU A CA 1
ATOM 752 C C . LEU A 1 95 ? 32.937 9.062 7.685 1.00 10.41 95 LEU A C 1
ATOM 753 O O . LEU A 1 95 ? 33.488 7.968 7.781 1.00 13.37 95 LEU A O 1
ATOM 758 N N . LEU A 1 96 ? 33.604 10.175 7.433 1.00 10.25 96 LEU A N 1
ATOM 759 C CA . LEU A 1 96 ? 35.055 10.196 7.426 1.00 11.60 96 LEU A CA 1
ATOM 760 C C . LEU A 1 96 ? 35.502 11.144 8.522 1.00 11.10 96 LEU A C 1
ATOM 761 O O . LEU A 1 96 ? 34.916 12.220 8.706 1.00 12.54 96 LEU A O 1
ATOM 766 N N . GLN A 1 97 ? 36.544 10.740 9.225 1.00 10.66 97 GLN A N 1
ATOM 767 C CA . GLN A 1 97 ? 36.959 11.398 10.447 1.00 10.24 97 GLN A CA 1
ATOM 768 C C . GLN A 1 97 ? 38.401 11.847 10.392 1.00 9.87 97 GLN A C 1
ATOM 769 O O . GLN A 1 97 ? 39.266 11.147 9.851 1.00 10.12 97 GLN A O 1
ATOM 775 N N . ASN A 1 98 ? 38.639 13.014 10.977 1.00 8.99 98 ASN A N 1
ATOM 776 C CA . ASN A 1 98 ? 39.978 13.527 11.216 1.00 9.40 98 ASN A CA 1
ATOM 777 C C . ASN A 1 98 ? 40.454 12.884 12.508 1.00 9.30 98 ASN A C 1
ATOM 778 O O . ASN A 1 98 ? 39.839 13.060 13.569 1.00 9.45 98 ASN A O 1
ATOM 783 N N . TYR A 1 99 ? 41.538 12.116 12.417 1.00 10.08 99 TYR A N 1
ATOM 784 C CA . TYR A 1 99 ? 42.018 11.329 13.537 1.00 10.44 99 TYR A CA 1
ATOM 785 C C . TYR A 1 99 ? 42.357 12.181 14.758 1.00 10.35 99 TYR A C 1
ATOM 786 O O . TYR A 1 99 ? 42.159 11.759 15.898 1.00 11.25 99 TYR A O 1
ATOM 795 N N . ILE A 1 100 ? 42.892 13.370 14.520 1.00 9.89 100 ILE A N 1
ATOM 796 C CA . ILE A 1 100 ? 43.412 14.225 15.595 1.00 10.14 100 ILE A CA 1
ATOM 797 C C . ILE A 1 100 ? 42.323 15.119 16.192 1.00 10.12 100 ILE A C 1
ATOM 798 O O . ILE A 1 100 ? 42.136 15.140 17.408 1.00 11.92 100 ILE A O 1
ATOM 803 N N . SER A 1 101 ? 41.576 15.834 15.355 1.00 9.73 101 SER A N 1
ATOM 804 C CA . SER A 1 101 ? 40.477 16.674 15.849 1.00 9.47 101 SER A CA 1
ATOM 805 C C . SER A 1 101 ? 39.275 15.862 16.342 1.00 9.43 101 SER A C 1
ATOM 806 O O . SER A 1 101 ? 38.482 16.366 17.157 1.00 10.51 101 SER A O 1
ATOM 809 N N . ARG A 1 102 ? 39.136 14.641 15.812 1.00 9.62 102 ARG A N 1
ATOM 810 C CA . ARG A 1 102 ? 37.978 13.758 16.035 1.00 10.13 102 ARG A CA 1
ATOM 811 C C . ARG A 1 102 ? 36.701 14.201 15.309 1.00 9.70 102 ARG A C 1
ATOM 812 O O . ARG A 1 102 ? 35.663 13.540 15.408 1.00 9.84 102 ARG A O 1
ATOM 820 N N . ASN A 1 103 ? 36.758 15.315 14.581 1.00 9.08 103 ASN A N 1
ATOM 821 C CA . ASN A 1 103 ? 35.611 15.772 13.823 1.00 8.98 103 ASN A CA 1
ATOM 822 C C . ASN A 1 103 ? 35.306 14.842 12.665 1.00 9.08 103 ASN A C 1
ATOM 823 O O . ASN A 1 103 ? 36.217 14.325 11.998 1.00 9.35 103 ASN A O 1
ATOM 828 N N . VAL A 1 104 ? 34.011 14.679 12.421 1.00 8.82 104 VAL A N 1
ATOM 829 C CA . VAL A 1 104 ? 33.473 13.826 11.391 1.00 9.18 104 VAL A CA 1
ATOM 830 C C . VAL A 1 104 ? 32.692 14.693 10.410 1.00 9.48 104 VAL A C 1
ATOM 831 O O . VAL A 1 104 ? 31.894 15.558 10.816 1.00 10.16 104 VAL A O 1
ATOM 835 N N . ILE A 1 105 ? 32.915 14.450 9.131 1.00 9.37 105 ILE A N 1
ATOM 836 C CA . ILE A 1 105 ? 32.132 15.058 8.054 1.00 9.78 105 ILE A CA 1
ATOM 837 C C . ILE A 1 105 ? 31.122 14.011 7.605 1.00 9.79 105 ILE A C 1
ATOM 838 O O . ILE A 1 105 ? 31.483 12.859 7.354 1.00 10.29 105 ILE A O 1
ATOM 843 N N . ILE A 1 106 ? 29.855 14.417 7.529 1.00 10.40 106 ILE A N 1
ATOM 844 C CA . ILE A 1 106 ? 28.746 13.513 7.202 1.00 9.91 106 ILE A CA 1
ATOM 845 C C . ILE A 1 106 ? 28.340 13.855 5.786 1.00 10.19 106 ILE A C 1
ATOM 846 O O . ILE A 1 106 ? 27.652 14.842 5.547 1.00 10.22 106 ILE A O 1
ATOM 851 N N . ARG A 1 107 ? 28.814 13.055 4.837 1.00 9.49 107 ARG A N 1
ATOM 852 C CA . ARG A 1 107 ? 28.782 13.399 3.420 1.00 10.18 107 ARG A CA 1
ATOM 853 C C . ARG A 1 107 ? 27.815 12.475 2.696 1.00 10.11 107 ARG A C 1
ATOM 854 O O . ARG A 1 107 ? 27.854 11.261 2.876 1.00 9.78 107 ARG A O 1
ATOM 862 N N . ASN A 1 108 ? 26.932 13.020 1.872 1.00 9.97 108 ASN A N 1
ATOM 863 C CA . ASN A 1 108 ? 25.913 12.178 1.279 1.00 10.41 108 ASN A CA 1
ATOM 864 C C . ASN A 1 108 ? 26.493 11.272 0.191 1.00 11.12 108 ASN A C 1
ATOM 865 O O . ASN A 1 108 ? 27.325 11.704 -0.600 1.00 11.54 108 ASN A O 1
ATOM 870 N N . TYR A 1 109 ? 26.047 10.026 0.170 1.00 10.90 109 TYR A N 1
ATOM 871 C CA . TYR A 1 109 ? 26.517 9.049 -0.801 1.00 11.35 109 TYR A CA 1
ATOM 872 C C . TYR A 1 109 ? 26.008 9.355 -2.213 1.00 12.31 109 TYR A C 1
ATOM 873 O O . TYR A 1 109 ? 26.755 9.196 -3.192 1.00 11.87 109 TYR A O 1
ATOM 882 N N . MET A 1 110 ? 24.750 9.773 -2.325 1.00 12.27 110 MET A N 1
ATOM 883 C CA . MET A 1 110 ? 24.155 10.042 -3.650 1.00 13.49 110 MET A CA 1
ATOM 884 C C . MET A 1 110 ? 24.834 11.219 -4.331 1.00 13.91 110 MET A C 1
ATOM 885 O O . MET A 1 110 ? 25.093 11.176 -5.544 1.00 14.85 110 MET A O 1
ATOM 890 N N . ASN A 1 111 ? 25.120 12.274 -3.572 1.00 13.60 111 ASN A N 1
ATOM 891 C CA . ASN A 1 111 ? 25.889 13.399 -4.091 1.00 14.13 111 ASN A CA 1
ATOM 892 C C . ASN A 1 111 ? 26.954 13.798 -3.083 1.00 13.90 111 ASN A C 1
ATOM 893 O O . ASN A 1 111 ? 26.677 14.573 -2.171 1.00 13.02 111 ASN A O 1
ATOM 898 N N . PRO A 1 112 ? 28.185 13.271 -3.236 1.00 14.02 112 PRO A N 1
ATOM 899 C CA . PRO A 1 112 ? 29.229 13.539 -2.246 1.00 15.03 112 PRO A CA 1
ATOM 900 C C . PRO A 1 112 ? 29.827 14.945 -2.298 1.00 15.22 112 PRO A C 1
ATOM 901 O O . PRO A 1 112 ? 30.732 15.254 -1.528 1.00 15.63 112 PRO A O 1
ATOM 905 N N . ASN A 1 113 ? 29.317 15.793 -3.188 1.00 16.05 113 ASN A N 1
ATOM 906 C CA . ASN A 1 113 ? 29.578 17.228 -3.098 1.00 16.49 113 ASN A CA 1
ATOM 907 C C . ASN A 1 113 ? 28.831 17.872 -1.941 1.00 16.07 113 ASN A C 1
ATOM 908 O O . ASN A 1 113 ? 29.157 18.992 -1.555 1.00 15.98 113 ASN A O 1
ATOM 913 N N . LEU A 1 114 ? 27.839 17.167 -1.393 1.00 15.34 114 LEU A N 1
ATOM 914 C CA . LEU A 1 114 ? 26.984 17.703 -0.337 1.00 14.96 114 LEU A CA 1
ATOM 915 C C . LEU A 1 114 ? 27.287 17.053 0.997 1.00 14.23 114 LEU A C 1
ATOM 916 O O . LEU A 1 114 ? 27.367 15.823 1.093 1.00 13.41 114 LEU A O 1
ATOM 921 N N . VAL A 1 115 ? 27.450 17.894 2.008 1.00 13.22 115 VAL A N 1
ATOM 922 C CA . VAL A 1 115 ? 27.689 17.462 3.385 1.00 13.12 115 VAL A CA 1
ATOM 923 C C . VAL A 1 115 ? 26.614 18.020 4.308 1.00 12.25 115 VAL A C 1
ATOM 924 O O . VAL A 1 115 ? 25.994 19.046 4.035 1.00 12.47 115 VAL A O 1
ATOM 928 N N . LEU A 1 116 ? 26.373 17.316 5.403 1.00 11.16 116 LEU A N 1
ATOM 929 C CA . LEU A 1 116 ? 25.429 17.769 6.404 1.00 11.30 116 LEU A CA 1
ATOM 930 C C . LEU A 1 116 ? 26.001 19.009 7.081 1.00 11.01 116 LEU A C 1
ATOM 931 O O . LEU A 1 116 ? 27.204 19.087 7.386 1.00 10.55 116 LEU A O 1
ATOM 936 N N . GLN A 1 117 ? 25.119 19.977 7.334 1.00 11.00 117 GLN A N 1
ATOM 937 C CA . GLN A 1 117 ? 25.500 21.227 7.957 1.00 11.43 117 GLN A CA 1
ATOM 938 C C . GLN A 1 117 ? 24.481 21.543 9.042 1.00 11.19 117 GLN A C 1
ATOM 939 O O . GLN A 1 117 ? 23.284 21.350 8.832 1.00 11.00 117 GLN A O 1
ATOM 945 N N . TYR A 1 118 ? 24.960 22.050 10.173 1.00 11.05 118 TYR A N 1
ATOM 946 C CA . TYR A 1 118 ? 24.072 22.619 11.183 1.00 11.63 118 TYR A CA 1
ATOM 947 C C . TYR A 1 118 ? 24.115 24.131 11.116 1.00 12.35 118 TYR A C 1
ATOM 948 O O . TYR A 1 118 ? 25.165 24.742 10.916 1.00 12.46 118 TYR A O 1
ATOM 957 N N . ASN A 1 119 ? 22.944 24.718 11.308 1.00 12.54 119 ASN A N 1
ATOM 958 C CA . ASN A 1 119 ? 22.798 26.152 11.223 1.00 14.18 119 ASN A CA 1
ATOM 959 C C . ASN A 1 119 ? 22.735 26.771 12.605 1.00 15.19 119 ASN A C 1
ATOM 960 O O . ASN A 1 119 ? 22.512 26.083 13.612 1.00 14.71 119 ASN A O 1
ATOM 965 N N . ILE A 1 120 ? 22.932 28.082 12.645 1.00 17.00 120 ILE A N 1
ATOM 966 C CA . ILE A 1 120 ? 22.883 28.833 13.897 1.00 18.42 120 ILE A CA 1
ATOM 967 C C . ILE A 1 120 ? 21.560 28.612 14.649 1.00 18.07 120 ILE A C 1
ATOM 968 O O . ILE A 1 120 ? 21.542 28.549 15.887 1.00 18.95 120 ILE A O 1
ATOM 973 N N . ASP A 1 121 ? 20.476 28.462 13.890 1.00 17.62 121 ASP A N 1
ATOM 974 C CA . ASP A 1 121 ? 19.134 28.258 14.446 1.00 17.03 121 ASP A CA 1
ATOM 975 C C . ASP A 1 121 ? 18.797 26.786 14.768 1.00 16.45 121 ASP A C 1
ATOM 976 O O . ASP A 1 121 ? 17.637 26.431 14.992 1.00 16.52 121 ASP A O 1
ATOM 981 N N . ASP A 1 122 ? 19.831 25.941 14.776 1.00 15.26 122 ASP A N 1
ATOM 982 C CA . ASP A 1 122 ? 19.751 24.517 15.153 1.00 15.44 122 ASP A CA 1
ATOM 983 C C . ASP A 1 122 ? 19.113 23.613 14.109 1.00 14.85 122 ASP A C 1
ATOM 984 O O . ASP A 1 122 ? 18.981 22.408 14.321 1.00 15.29 122 ASP A O 1
ATOM 989 N N . THR A 1 123 ? 18.762 24.166 12.956 1.00 14.22 123 THR A N 1
ATOM 990 C CA . THR A 1 123 ? 18.260 23.360 11.868 1.00 14.20 123 THR A CA 1
ATOM 991 C C . THR A 1 123 ? 19.447 22.700 11.164 1.00 13.32 123 THR A C 1
ATOM 992 O O . THR A 1 123 ? 20.596 23.103 11.353 1.00 12.99 123 THR A O 1
ATOM 996 N N . LEU A 1 124 ? 19.140 21.696 10.362 1.00 13.42 124 LEU A N 1
ATOM 997 C CA . LEU A 1 124 ? 20.134 20.972 9.574 1.00 13.81 124 LEU A CA 1
ATOM 998 C C . LEU A 1 124 ? 19.733 21.017 8.115 1.00 13.56 124 LEU A C 1
ATOM 999 O O . LEU A 1 124 ? 18.549 21.155 7.788 1.00 14.00 124 LEU A O 1
ATOM 1004 N N . MET A 1 125 ? 20.732 20.910 7.246 1.00 13.25 125 MET A N 1
ATOM 1005 C CA . MET A 1 125 ? 20.532 20.856 5.811 1.00 13.67 125 MET A CA 1
ATOM 1006 C C . MET A 1 125 ? 21.763 20.217 5.195 1.00 13.68 125 MET A C 1
ATOM 1007 O O . MET A 1 125 ? 22.724 19.933 5.903 1.00 13.62 125 MET A O 1
ATOM 1012 N N . VAL A 1 126 ? 21.737 19.973 3.888 1.00 13.90 126 VAL A N 1
ATOM 1013 C CA . VAL A 1 126 ? 22.966 19.668 3.160 1.00 14.39 126 VAL A CA 1
ATOM 1014 C C . VAL A 1 126 ? 23.427 20.893 2.375 1.00 14.88 126 VAL A C 1
ATOM 1015 O O . VAL A 1 126 ? 22.622 21.750 1.986 1.00 15.45 126 VAL A O 1
ATOM 1019 N N . SER A 1 127 ? 24.732 20.970 2.175 1.00 15.87 127 SER A N 1
ATOM 1020 C CA . SER A 1 127 ? 25.352 22.103 1.505 1.00 16.95 127 SER A CA 1
ATOM 1021 C C . SER A 1 127 ? 26.696 21.700 0.916 1.00 17.34 127 SER A C 1
ATOM 1022 O O . SER A 1 127 ? 27.284 20.705 1.327 1.00 16.11 127 SER A O 1
ATOM 1025 N N . THR A 1 128 ? 27.201 22.481 -0.035 1.00 17.71 128 THR A N 1
ATOM 1026 C CA . THR A 1 128 ? 28.578 22.296 -0.494 1.00 18.61 128 THR A CA 1
ATOM 1027 C C . THR A 1 128 ? 29.575 22.628 0.623 1.00 19.11 128 THR A C 1
ATOM 1028 O O . THR A 1 128 ? 29.229 23.320 1.586 1.00 18.65 128 THR A O 1
ATOM 1032 N N . GLN A 1 129 ? 30.801 22.116 0.496 1.00 19.37 129 GLN A N 1
ATOM 1033 C CA . GLN A 1 129 ? 31.805 22.181 1.572 1.00 20.55 129 GLN A CA 1
ATOM 1034 C C . GLN A 1 129 ? 32.560 23.502 1.638 1.00 21.57 129 GLN A C 1
ATOM 1035 O O . GLN A 1 129 ? 32.986 24.031 0.615 1.00 22.28 129 GLN A O 1
ATOM 1041 N N . THR A 1 130 ? 32.753 23.992 2.863 1.00 22.67 130 THR A N 1
ATOM 1042 C CA . THR A 1 130 ? 33.525 25.200 3.140 1.00 23.44 130 THR A CA 1
ATOM 1043 C C . THR A 1 130 ? 34.737 24.824 4.022 1.00 23.36 130 THR A C 1
ATOM 1044 O O . THR A 1 130 ? 35.320 23.747 3.847 1.00 23.80 130 THR A O 1
ATOM 1048 N N . SER A 1 131 ? 35.156 25.707 4.927 1.00 23.38 131 SER A N 1
ATOM 1049 C CA . SER A 1 131 ? 36.151 25.357 5.955 1.00 23.43 131 SER A CA 1
ATOM 1050 C C . SER A 1 131 ? 35.577 25.614 7.338 1.00 22.91 131 SER A C 1
ATOM 1051 O O . SER A 1 131 ? 36.315 25.723 8.327 1.00 23.83 131 SER A O 1
ATOM 1054 N N . SER A 1 132 ? 34.252 25.707 7.402 1.00 22.05 132 SER A N 1
ATOM 1055 C CA A SER A 1 132 ? 33.569 26.058 8.631 0.50 21.47 132 SER A CA 1
ATOM 1056 C CA B SER A 1 132 ? 33.565 26.057 8.636 0.50 21.28 132 SER A CA 1
ATOM 1057 C C . SER A 1 132 ? 33.283 24.842 9.505 1.00 20.56 132 SER A C 1
ATOM 1058 O O . SER A 1 132 ? 32.976 23.745 9.012 1.00 20.57 132 SER A O 1
ATOM 1063 N N . SER A 1 133 ? 33.362 25.056 10.804 1.00 19.56 133 SER A N 1
ATOM 1064 C CA . SER A 1 133 ? 33.012 24.050 11.768 1.00 18.78 133 SER A CA 1
ATOM 1065 C C . SER A 1 133 ? 31.513 23.712 11.747 1.00 16.93 133 SER A C 1
ATOM 1066 O O . SER A 1 133 ? 31.125 22.743 12.386 1.00 15.68 133 SER A O 1
ATOM 1069 N N . ASN A 1 134 ? 30.680 24.455 11.000 1.00 15.29 134 ASN A N 1
ATOM 1070 C CA . ASN A 1 134 ? 29.253 24.107 10.877 1.00 14.27 134 ASN A CA 1
ATOM 1071 C C . ASN A 1 134 ? 28.987 22.848 10.036 1.00 13.04 134 ASN A C 1
ATOM 1072 O O . ASN A 1 134 ? 27.840 22.433 9.867 1.00 12.16 134 ASN A O 1
ATOM 1077 N N . GLN A 1 135 ? 30.061 22.262 9.509 1.00 12.22 135 GLN A N 1
ATOM 1078 C CA . GLN A 1 135 ? 29.985 20.977 8.821 1.00 11.80 135 GLN A CA 1
ATOM 1079 C C . GLN A 1 135 ? 30.776 19.888 9.545 1.00 10.39 135 GLN A C 1
ATOM 1080 O O . GLN A 1 135 ? 30.980 18.817 8.990 1.00 10.62 135 GLN A O 1
ATOM 1086 N N . PHE A 1 136 ? 31.199 20.155 10.779 1.00 9.97 136 PHE A N 1
ATOM 1087 C CA . PHE A 1 136 ? 31.977 19.194 11.559 1.00 9.81 136 PHE A CA 1
ATOM 1088 C C . PHE A 1 136 ? 31.147 18.710 12.726 1.00 10.08 136 PHE A C 1
ATOM 1089 O O . PHE A 1 136 ? 30.577 19.511 13.450 1.00 9.55 136 PHE A O 1
ATOM 1097 N N . PHE A 1 137 ? 31.101 17.395 12.912 1.00 9.41 137 PHE A N 1
ATOM 1098 C CA . PHE A 1 137 ? 30.335 16.770 13.982 1.00 9.38 137 PHE A CA 1
ATOM 1099 C C . PHE A 1 137 ? 31.231 15.909 14.865 1.00 9.87 137 PHE A C 1
ATOM 1100 O O . PHE A 1 137 ? 32.237 15.372 14.412 1.00 9.69 137 PHE A O 1
ATOM 1108 N N . LYS A 1 138 ? 30.847 15.763 16.126 1.00 9.69 138 LYS A N 1
ATOM 1109 C CA . LYS A 1 138 ? 31.481 14.786 16.996 1.00 10.50 138 LYS A CA 1
ATOM 1110 C C . LYS A 1 138 ? 30.507 13.658 17.276 1.00 9.79 138 LYS A C 1
ATOM 1111 O O . LYS A 1 138 ? 29.299 13.870 17.416 1.00 10.21 138 LYS A O 1
ATOM 1117 N N . PHE A 1 139 ? 31.055 12.451 17.376 1.00 9.11 139 PHE A N 1
ATOM 1118 C CA . PHE A 1 139 ? 30.275 11.257 17.680 1.00 9.25 139 PHE A CA 1
ATOM 1119 C C . PHE A 1 139 ? 30.684 10.739 19.049 1.00 9.23 139 PHE A C 1
ATOM 1120 O O . PHE A 1 139 ? 31.875 10.538 19.309 1.00 10.46 139 PHE A O 1
ATOM 1128 N N . SER A 1 140 ? 29.714 10.505 19.923 1.00 9.15 140 SER A N 1
ATOM 1129 C CA . SER A 1 140 ? 29.994 9.994 21.259 1.00 9.59 140 SER A CA 1
ATOM 1130 C C . SER A 1 140 ? 29.152 8.735 21.481 1.00 8.53 140 SER A C 1
ATOM 1131 O O . SER A 1 140 ? 27.924 8.760 21.351 1.00 8.05 140 SER A O 1
ATOM 1134 N N . ASN A 1 141 ? 29.820 7.633 21.781 1.00 8.33 141 ASN A N 1
ATOM 1135 C CA . ASN A 1 141 ? 29.171 6.354 22.027 1.00 7.82 141 ASN A CA 1
ATOM 1136 C C . ASN A 1 141 ? 28.318 6.445 23.304 1.00 7.79 141 ASN A C 1
ATOM 1137 O O . ASN A 1 141 ? 28.808 6.808 24.389 1.00 8.43 141 ASN A O 1
ATOM 1142 N N . CYS A 1 142 ? 27.022 6.179 23.159 1.00 7.73 142 CYS A N 1
ATOM 1143 C CA . CYS A 1 142 ? 26.067 6.403 24.241 1.00 7.91 142 CYS A CA 1
ATOM 1144 C C . CYS A 1 142 ? 26.343 5.531 25.467 1.00 8.30 142 CYS A C 1
ATOM 1145 O O . CYS A 1 142 ? 26.303 6.018 26.600 1.00 8.92 142 CYS A O 1
ATOM 1148 N N . ILE A 1 143 ? 26.589 4.253 25.240 1.00 7.93 143 ILE A N 1
ATOM 1149 C CA . ILE A 1 143 ? 26.790 3.309 26.329 1.00 8.00 143 ILE A CA 1
ATOM 1150 C C . ILE A 1 143 ? 28.050 3.636 27.122 1.00 8.57 143 ILE A C 1
ATOM 1151 O O . ILE A 1 143 ? 28.024 3.619 28.356 1.00 9.91 143 ILE A O 1
ATOM 1156 N N . TYR A 1 144 ? 29.126 3.998 26.435 1.00 8.90 144 TYR A N 1
ATOM 1157 C CA . TYR A 1 144 ? 30.347 4.398 27.131 1.00 8.89 144 TYR A CA 1
ATOM 1158 C C . TYR A 1 144 ? 30.110 5.613 28.017 1.00 9.87 144 TYR A C 1
ATOM 1159 O O . TYR A 1 144 ? 30.552 5.647 29.169 1.00 10.25 144 TYR A O 1
ATOM 1168 N N . GLU A 1 145 ? 29.397 6.600 27.481 1.00 10.15 145 GLU A N 1
ATOM 1169 C CA . GLU A 1 145 ? 29.076 7.810 28.231 1.00 11.75 145 GLU A CA 1
ATOM 1170 C C . GLU A 1 145 ? 28.271 7.485 29.479 1.00 11.59 145 GLU A C 1
ATOM 1171 O O . GLU A 1 145 ? 28.454 8.140 30.506 1.00 12.80 145 GLU A O 1
ATOM 1177 N N . ALA A 1 146 ? 27.394 6.486 29.398 1.00 11.08 146 ALA A N 1
ATOM 1178 C CA . ALA A 1 146 ? 26.457 6.200 30.490 1.00 12.07 146 ALA A CA 1
ATOM 1179 C C . ALA A 1 146 ? 26.976 5.242 31.558 1.00 12.82 146 ALA A C 1
ATOM 1180 O O . ALA A 1 146 ? 26.671 5.452 32.731 1.00 14.15 146 ALA A O 1
ATOM 1182 N N . LEU A 1 147 ? 27.716 4.203 31.174 1.00 12.75 147 LEU A N 1
ATOM 1183 C CA A LEU A 1 147 ? 28.073 3.079 32.051 0.50 12.67 147 LEU A CA 1
ATOM 1184 C CA B LEU A 1 147 ? 28.071 3.183 32.164 0.50 12.70 147 LEU A CA 1
ATOM 1185 C C . LEU A 1 147 ? 29.551 2.974 32.416 1.00 12.80 147 LEU A C 1
ATOM 1186 O O . LEU A 1 147 ? 29.911 2.235 33.328 1.00 12.05 147 LEU A O 1
ATOM 1195 N N . ASN A 1 148 ? 30.434 3.629 31.663 1.00 11.44 148 ASN A N 1
ATOM 1196 C CA . ASN A 1 148 ? 31.847 3.381 31.927 1.00 11.24 148 ASN A CA 1
ATOM 1197 C C . ASN A 1 148 ? 32.260 3.805 33.332 1.00 11.97 148 ASN A C 1
ATOM 1198 O O . ASN A 1 148 ? 31.945 4.912 33.782 1.00 11.78 148 ASN A O 1
ATOM 1203 N N . ASN A 1 149 ? 32.964 2.900 34.004 1.00 11.91 149 ASN A N 1
ATOM 1204 C CA . ASN A 1 149 ? 33.451 3.087 35.375 1.00 13.13 149 ASN A CA 1
ATOM 1205 C C . ASN A 1 149 ? 32.329 3.298 36.393 1.00 13.56 149 ASN A C 1
ATOM 1206 O O . ASN A 1 149 ? 32.529 3.953 37.415 1.00 16.14 149 ASN A O 1
ATOM 1211 N N . ARG A 1 150 ? 31.167 2.706 36.134 1.00 12.37 150 ARG A N 1
ATOM 1212 C CA . ARG A 1 150 ? 30.007 2.834 37.017 1.00 12.52 150 ARG A CA 1
ATOM 1213 C C . ARG A 1 150 ? 29.664 1.498 37.653 1.00 11.68 150 ARG A C 1
ATOM 1214 O O . ARG A 1 150 ? 29.752 0.445 37.014 1.00 10.65 150 ARG A O 1
ATOM 1222 N N . ASN A 1 151 ? 29.273 1.557 38.917 1.00 11.31 151 ASN A N 1
ATOM 1223 C CA . ASN A 1 151 ? 28.735 0.411 39.642 1.00 11.10 151 ASN A CA 1
ATOM 1224 C C . ASN A 1 151 ? 27.286 0.199 39.231 1.00 10.55 151 ASN A C 1
ATOM 1225 O O . ASN A 1 151 ? 26.453 1.094 39.400 1.00 10.82 151 ASN A O 1
ATOM 1230 N N . CYS A 1 152 ? 26.987 -0.996 38.717 1.00 10.10 152 CYS A N 1
ATOM 1231 C CA . CYS A 1 152 ? 25.690 -1.291 38.111 1.00 9.88 152 CYS A CA 1
ATOM 1232 C C . CYS A 1 152 ? 25.103 -2.599 38.596 1.00 9.44 152 CYS A C 1
ATOM 1233 O O . CYS A 1 152 ? 25.802 -3.462 39.131 1.00 10.04 152 CYS A O 1
ATOM 1236 N N . LYS A 1 153 ? 23.804 -2.731 38.385 1.00 10.05 153 LYS A N 1
ATOM 1237 C CA . LYS A 1 153 ? 23.107 -3.997 38.554 1.00 10.47 153 LYS A CA 1
ATOM 1238 C C . LYS A 1 153 ? 22.537 -4.386 37.194 1.00 9.63 153 LYS A C 1
ATOM 1239 O O . LYS A 1 153 ? 22.211 -3.516 36.382 1.00 10.46 153 LYS A O 1
ATOM 1245 N N . LEU A 1 154 ? 22.440 -5.692 36.952 1.00 9.29 154 LEU A N 1
ATOM 1246 C CA . LEU A 1 154 ? 21.952 -6.225 35.673 1.00 9.23 154 LEU A CA 1
ATOM 1247 C C . LEU A 1 154 ? 20.790 -7.169 35.928 1.00 9.39 154 LEU A C 1
ATOM 1248 O O . LEU A 1 154 ? 20.960 -8.236 36.527 1.00 9.06 154 LEU A O 1
ATOM 1253 N N . GLN A 1 155 ? 19.611 -6.736 35.501 1.00 9.47 155 GLN A N 1
ATOM 1254 C CA . GLN A 1 155 ? 18.355 -7.452 35.678 1.00 9.19 155 GLN A CA 1
ATOM 1255 C C . GLN A 1 155 ? 18.037 -8.201 34.388 1.00 9.49 155 GLN A C 1
ATOM 1256 O O . GLN A 1 155 ? 18.122 -7.632 33.311 1.00 9.39 155 GLN A O 1
ATOM 1262 N N . THR A 1 156 ? 17.661 -9.467 34.487 1.00 8.89 156 THR A N 1
ATOM 1263 C CA . THR A 1 156 ? 17.148 -10.170 33.309 1.00 9.37 156 THR A CA 1
ATOM 1264 C C . THR A 1 156 ? 15.775 -9.620 32.945 1.00 9.92 156 THR A C 1
ATOM 1265 O O . THR A 1 156 ? 14.930 -9.394 33.815 1.00 9.71 156 THR A O 1
ATOM 1269 N N . GLN A 1 157 ? 15.542 -9.424 31.650 1.00 9.85 157 GLN A N 1
ATOM 1270 C CA . GLN A 1 157 ? 14.231 -9.019 31.165 1.00 10.49 157 GLN A CA 1
ATOM 1271 C C . GLN A 1 157 ? 13.159 -10.057 31.515 1.00 10.75 157 GLN A C 1
ATOM 1272 O O . GLN A 1 157 ? 11.980 -9.743 31.469 1.00 11.77 157 GLN A O 1
ATOM 1278 N N . LEU A 1 158 ? 13.568 -11.285 31.847 1.00 10.91 158 LEU A N 1
ATOM 1279 C CA . LEU A 1 158 ? 12.602 -12.337 32.206 1.00 11.07 158 LEU A CA 1
ATOM 1280 C C . LEU A 1 158 ? 11.774 -12.040 33.448 1.00 12.21 158 LEU A C 1
ATOM 1281 O O . LEU A 1 158 ? 10.658 -12.544 33.576 1.00 13.53 158 LEU A O 1
ATOM 1286 N N . ASN A 1 159 ? 12.337 -11.275 34.377 1.00 12.73 159 ASN A N 1
ATOM 1287 C CA . ASN A 1 159 ? 11.693 -11.017 35.657 1.00 13.04 159 ASN A CA 1
ATOM 1288 C C . ASN A 1 159 ? 12.257 -9.754 36.284 1.00 13.14 159 ASN A C 1
ATOM 1289 O O . ASN A 1 159 ? 13.467 -9.588 36.361 1.00 12.55 159 ASN A O 1
ATOM 1294 N N . SER A 1 160 ? 11.374 -8.882 36.758 1.00 13.64 160 SER A N 1
ATOM 1295 C CA . SER A 1 160 ? 11.775 -7.585 37.292 1.00 14.63 160 SER A CA 1
ATOM 1296 C C . SER A 1 160 ? 12.630 -7.664 38.558 1.00 13.88 160 SER A C 1
ATOM 1297 O O . SER A 1 160 ? 13.289 -6.687 38.919 1.00 14.85 160 SER A O 1
ATOM 1300 N N . ASP A 1 161 ? 12.610 -8.811 39.237 1.00 12.99 161 ASP A N 1
ATOM 1301 C CA . ASP A 1 161 ? 13.413 -9.005 40.434 1.00 12.16 161 ASP A CA 1
ATOM 1302 C C . ASP A 1 161 ? 14.317 -10.234 40.340 1.00 12.32 161 ASP A C 1
ATOM 1303 O O . ASP A 1 161 ? 14.393 -11.023 41.269 1.00 12.37 161 ASP A O 1
ATOM 1308 N N . ARG A 1 162 ? 15.018 -10.386 39.219 1.00 11.34 162 ARG A N 1
ATOM 1309 C CA . ARG A 1 162 ? 16.098 -11.368 39.123 1.00 10.67 162 ARG A CA 1
ATOM 1310 C C . ARG A 1 162 ? 17.315 -10.713 38.490 1.00 10.45 162 ARG A C 1
ATOM 1311 O O . ARG A 1 162 ? 17.219 -10.126 37.410 1.00 10.23 162 ARG A O 1
ATOM 1319 N N . PHE A 1 163 ? 18.447 -10.843 39.174 1.00 9.97 163 PHE A N 1
ATOM 1320 C CA . PHE A 1 163 ? 19.669 -10.111 38.875 1.00 9.95 163 PHE A CA 1
ATOM 1321 C C . PHE A 1 163 ? 20.875 -11.013 38.707 1.00 9.47 163 PHE A C 1
ATOM 1322 O O . PHE A 1 163 ? 20.971 -12.071 39.313 1.00 9.64 163 PHE A O 1
ATOM 1330 N N . LEU A 1 164 ? 21.793 -10.582 37.849 1.00 9.07 164 LEU A N 1
ATOM 1331 C CA . LEU A 1 164 ? 23.080 -11.223 37.675 1.00 8.63 164 LEU A CA 1
ATOM 1332 C C . LEU A 1 164 ? 23.841 -11.204 39.001 1.00 9.30 164 LEU A C 1
ATOM 1333 O O . LEU A 1 164 ? 24.146 -10.135 39.534 1.00 9.06 164 LEU A O 1
ATOM 1338 N N . SER A 1 165 ? 24.144 -12.389 39.523 1.00 9.38 165 SER A N 1
ATOM 1339 C CA . SER A 1 165 ? 24.693 -12.539 40.871 1.00 9.70 165 SER A CA 1
ATOM 1340 C C . SER A 1 165 ? 25.745 -13.632 40.941 1.00 9.99 165 SER A C 1
ATOM 1341 O O . SER A 1 165 ? 25.513 -14.740 40.472 1.00 10.39 165 SER A O 1
ATOM 1344 N N . LYS A 1 166 ? 26.876 -13.356 41.581 1.00 10.26 166 LYS A N 1
ATOM 1345 C CA . LYS A 1 166 ? 27.783 -14.437 41.968 1.00 11.21 166 LYS A CA 1
ATOM 1346 C C . LYS A 1 166 ? 27.109 -15.281 43.044 1.00 11.22 166 LYS A C 1
ATOM 1347 O O . LYS A 1 166 ? 26.560 -14.737 43.996 1.00 11.15 166 LYS A O 1
ATOM 1353 N N . ASN A 1 167 ? 27.147 -16.605 42.903 1.00 11.71 167 ASN A N 1
ATOM 1354 C CA . ASN A 1 167 ? 26.565 -17.487 43.920 1.00 13.10 167 ASN A CA 1
ATOM 1355 C C . ASN A 1 167 ? 27.417 -17.456 45.191 1.00 13.29 167 ASN A C 1
ATOM 1356 O O . ASN A 1 167 ? 28.608 -17.171 45.153 1.00 13.16 167 ASN A O 1
ATOM 1361 N N . LEU A 1 168 ? 26.780 -17.756 46.317 1.00 14.11 168 LEU A N 1
ATOM 1362 C CA . LEU A 1 168 ? 27.480 -17.874 47.594 1.00 14.87 168 LEU A CA 1
ATOM 1363 C C . LEU A 1 168 ? 28.505 -18.988 47.536 1.00 15.27 168 LEU A C 1
ATOM 1364 O O . LEU A 1 168 ? 28.218 -20.056 47.024 1.00 15.75 168 LEU A O 1
ATOM 1369 N N . ASN A 1 169 ? 29.698 -18.743 48.066 1.00 16.55 169 ASN A N 1
ATOM 1370 C CA . ASN A 1 169 ? 30.743 -19.793 48.152 1.00 17.13 169 ASN A CA 1
ATOM 1371 C C . ASN A 1 169 ? 31.003 -20.534 46.826 1.00 17.18 169 ASN A C 1
ATOM 1372 O O . ASN A 1 169 ? 31.237 -21.740 46.787 1.00 17.44 169 ASN A O 1
ATOM 1377 N N . SER A 1 170 ? 30.969 -19.784 45.733 1.00 16.51 170 SER A N 1
ATOM 1378 C CA . SER A 1 170 ? 31.098 -20.356 44.412 1.00 15.91 170 SER A CA 1
ATOM 1379 C C . SER A 1 170 ? 31.538 -19.251 43.476 1.00 14.68 170 SER A C 1
ATOM 1380 O O . SER A 1 170 ? 31.296 -18.084 43.763 1.00 14.77 170 SER A O 1
ATOM 1383 N N . GLN A 1 171 ? 32.196 -19.604 42.377 1.00 13.76 171 GLN A N 1
ATOM 1384 C CA . GLN A 1 171 ? 32.483 -18.619 41.330 1.00 12.48 171 GLN A CA 1
ATOM 1385 C C . GLN A 1 171 ? 31.352 -18.553 40.300 1.00 11.98 171 GLN A C 1
ATOM 1386 O O . GLN A 1 171 ? 31.343 -17.678 39.441 1.00 11.72 171 GLN A O 1
ATOM 1392 N N . ILE A 1 172 ? 30.405 -19.473 40.383 1.00 11.36 172 ILE A N 1
ATOM 1393 C CA . ILE A 1 172 ? 29.351 -19.575 39.380 1.00 11.78 172 ILE A CA 1
ATOM 1394 C C . ILE A 1 172 ? 28.417 -18.383 39.466 1.00 11.58 172 ILE A C 1
ATOM 1395 O O . ILE A 1 172 ? 27.982 -18.004 40.557 1.00 11.56 172 ILE A O 1
ATOM 1400 N N . ILE A 1 173 ? 28.061 -17.830 38.302 1.00 10.60 173 ILE A N 1
ATOM 1401 C CA . ILE A 1 173 ? 27.137 -16.708 38.230 1.00 10.70 173 ILE A CA 1
ATOM 1402 C C . ILE A 1 173 ? 25.724 -17.192 37.882 1.00 10.20 173 ILE A C 1
ATOM 1403 O O . ILE A 1 173 ? 25.533 -18.000 36.972 1.00 9.87 173 ILE A O 1
ATOM 1408 N N . VAL A 1 174 ? 24.744 -16.719 38.645 1.00 9.87 174 VAL A N 1
ATOM 1409 C CA . VAL A 1 174 ? 23.365 -17.180 38.571 1.00 10.44 174 VAL A CA 1
ATOM 1410 C C . VAL A 1 174 ? 22.417 -16.001 38.640 1.00 10.08 174 VAL A C 1
ATOM 1411 O O . VAL A 1 174 ? 22.847 -14.864 38.873 1.00 10.16 174 VAL A O 1
ATOM 1415 N N . LEU A 1 175 ? 21.131 -16.256 38.428 1.00 9.94 175 LEU A N 1
ATOM 1416 C CA . LEU A 1 175 ? 20.106 -15.278 38.757 1.00 10.09 175 LEU A CA 1
ATOM 1417 C C . LEU A 1 175 ? 19.793 -15.340 40.240 1.00 10.66 175 LEU A C 1
ATOM 1418 O O . LEU A 1 175 ? 19.774 -16.424 40.821 1.00 11.60 175 LEU A O 1
ATOM 1423 N N . TRP A 1 176 ? 19.506 -14.188 40.829 1.00 10.59 176 TRP A N 1
ATOM 1424 C CA . TRP A 1 176 ? 19.025 -14.139 42.201 1.00 11.16 176 TRP A CA 1
ATOM 1425 C C . TRP A 1 176 ? 18.215 -12.885 42.395 1.00 11.74 176 TRP A C 1
ATOM 1426 O O . TRP A 1 176 ? 18.497 -11.846 41.794 1.00 11.51 176 TRP A O 1
ATOM 1437 N N . GLN A 1 177 ? 17.209 -12.966 43.252 1.00 12.58 177 GLN A N 1
ATOM 1438 C CA . GLN A 1 177 ? 16.423 -11.780 43.588 1.00 13.48 177 GLN A CA 1
ATOM 1439 C C . GLN A 1 177 ? 17.292 -10.732 44.248 1.00 13.25 177 GLN A C 1
ATOM 1440 O O . GLN A 1 177 ? 18.347 -11.055 44.793 1.00 13.33 177 GLN A O 1
ATOM 1446 N N . TRP A 1 178 ? 16.855 -9.481 44.196 1.00 13.83 178 TRP A N 1
ATOM 1447 C CA . TRP A 1 178 ? 17.653 -8.404 44.754 1.00 14.12 178 TRP A CA 1
ATOM 1448 C C . TRP A 1 178 ? 17.693 -8.547 46.256 1.00 15.23 178 TRP A C 1
ATOM 1449 O O . TRP A 1 178 ? 16.641 -8.575 46.898 1.00 16.28 178 TRP A O 1
ATOM 1460 N N . ILE A 1 179 ? 18.899 -8.653 46.797 1.00 15.45 179 ILE A N 1
ATOM 1461 C CA . ILE A 1 179 ? 19.100 -8.658 48.258 1.00 16.37 179 ILE A CA 1
ATOM 1462 C C . ILE A 1 179 ? 20.145 -7.612 48.674 1.00 16.59 179 ILE A C 1
ATOM 1463 O O . ILE A 1 179 ? 20.666 -7.649 49.799 1.00 16.93 179 ILE A O 1
ATOM 1468 N N . ASP A 1 180 ? 20.429 -6.672 47.770 1.00 16.21 180 ASP A N 1
ATOM 1469 C CA . ASP A 1 180 ? 21.381 -5.582 47.977 1.00 16.61 180 ASP A CA 1
ATOM 1470 C C . ASP A 1 180 ? 22.772 -6.082 48.355 1.00 16.54 180 ASP A C 1
ATOM 1471 O O . ASP A 1 180 ? 23.483 -5.444 49.138 1.00 17.75 180 ASP A O 1
ATOM 1476 N N . SER A 1 181 ? 23.169 -7.207 47.759 1.00 15.27 181 SER A N 1
ATOM 1477 C CA . SER A 1 181 ? 24.457 -7.835 48.035 1.00 14.84 181 SER A CA 1
ATOM 1478 C C . SER A 1 181 ? 25.534 -7.354 47.067 1.00 14.28 181 SER A C 1
ATOM 1479 O O . SER A 1 181 ? 25.270 -7.108 45.883 1.00 13.86 181 SER A O 1
ATOM 1482 N N . SER A 1 182 ? 26.760 -7.253 47.572 1.00 13.39 182 SER A N 1
ATOM 1483 C CA . SER A 1 182 ? 27.932 -6.972 46.750 1.00 13.42 182 SER A CA 1
ATOM 1484 C C . SER A 1 182 ? 28.150 -8.048 45.677 1.00 12.83 182 SER A C 1
ATOM 1485 O O . SER A 1 182 ? 28.829 -7.799 44.683 1.00 12.60 182 SER A O 1
ATOM 1488 N N . ARG A 1 183 ? 27.573 -9.232 45.881 1.00 12.03 183 ARG A N 1
ATOM 1489 C CA . ARG A 1 183 ? 27.604 -10.289 44.867 1.00 12.29 183 ARG A CA 1
ATOM 1490 C C . ARG A 1 183 ? 26.773 -9.946 43.632 1.00 12.02 183 ARG A C 1
ATOM 1491 O O . ARG A 1 183 ? 26.900 -10.631 42.618 1.00 12.35 183 ARG A O 1
ATOM 1499 N N . GLN A 1 184 ? 25.949 -8.903 43.723 1.00 12.30 184 GLN A N 1
ATOM 1500 C CA . GLN A 1 184 ? 25.019 -8.507 42.656 1.00 12.25 184 GLN A CA 1
ATOM 1501 C C . GLN A 1 184 ? 25.337 -7.126 42.096 1.00 11.58 184 GLN A C 1
ATOM 1502 O O . GLN A 1 184 ? 24.511 -6.545 41.372 1.00 11.63 184 GLN A O 1
ATOM 1508 N N . LYS A 1 185 ? 26.508 -6.596 42.431 1.00 10.66 185 LYS A N 1
ATOM 1509 C CA . LYS A 1 185 ? 26.922 -5.259 42.007 1.00 10.27 185 LYS A CA 1
ATOM 1510 C C . LYS A 1 185 ? 28.188 -5.402 41.178 1.00 10.20 185 LYS A C 1
ATOM 1511 O O . LYS A 1 185 ? 29.107 -6.113 41.566 1.00 10.06 185 LYS A O 1
ATOM 1517 N N . TRP A 1 186 ? 28.204 -4.757 40.009 1.00 9.67 186 TRP A N 1
ATOM 1518 C CA . TRP A 1 186 ? 29.207 -4.993 38.983 1.00 9.98 186 TRP A CA 1
ATOM 1519 C C . TRP A 1 186 ? 29.750 -3.664 38.502 1.00 10.19 186 TRP A C 1
ATOM 1520 O O . TRP A 1 186 ? 28.985 -2.808 38.053 1.00 10.77 186 TRP A O 1
ATOM 1531 N N . ILE A 1 187 ? 31.058 -3.480 38.607 1.00 10.47 187 ILE A N 1
ATOM 1532 C CA . ILE A 1 187 ? 31.679 -2.299 38.043 1.00 10.95 187 ILE A CA 1
ATOM 1533 C C . ILE A 1 187 ? 31.982 -2.603 36.591 1.00 10.30 187 ILE A C 1
ATOM 1534 O O . ILE A 1 187 ? 32.714 -3.550 36.265 1.00 9.77 187 ILE A O 1
ATOM 1539 N N . ILE A 1 188 ? 31.426 -1.780 35.712 1.00 10.32 188 ILE A N 1
ATOM 1540 C CA . ILE A 1 188 ? 31.598 -1.932 34.282 1.00 10.14 188 ILE A CA 1
ATOM 1541 C C . ILE A 1 188 ? 32.731 -1.015 33.848 1.00 10.42 188 ILE A C 1
ATOM 1542 O O . ILE A 1 188 ? 32.690 0.181 34.124 1.00 10.83 188 ILE A O 1
ATOM 1547 N N . GLU A 1 189 ? 33.752 -1.579 33.208 1.00 10.59 189 GLU A N 1
ATOM 1548 C CA . GLU A 1 189 ? 34.943 -0.813 32.829 1.00 11.40 189 GLU A CA 1
ATOM 1549 C C . GLU A 1 189 ? 35.357 -1.128 31.402 1.00 11.00 189 GLU A C 1
ATOM 1550 O O . GLU A 1 189 ? 35.572 -2.283 31.046 1.00 10.57 189 GLU A O 1
ATOM 1556 N N . TYR A 1 190 ? 35.487 -0.093 30.586 1.00 11.19 190 TYR A N 1
ATOM 1557 C CA . TYR A 1 190 ? 35.935 -0.262 29.226 1.00 11.18 190 TYR A CA 1
ATOM 1558 C C . TYR A 1 190 ? 37.440 -0.517 29.180 1.00 12.04 190 TYR A C 1
ATOM 1559 O O . TYR A 1 190 ? 38.221 0.170 29.856 1.00 13.16 190 TYR A O 1
ATOM 1568 N N . ASN A 1 191 ? 37.830 -1.498 28.380 1.00 12.51 191 ASN A N 1
ATOM 1569 C CA . ASN A 1 191 ? 39.222 -1.866 28.198 1.00 13.06 191 ASN A CA 1
ATOM 1570 C C . ASN A 1 191 ? 39.629 -1.410 26.814 1.00 13.83 191 ASN A C 1
ATOM 1571 O O . ASN A 1 191 ? 39.075 -1.870 25.807 1.00 13.69 191 ASN A O 1
ATOM 1576 N N . GLU A 1 192 ? 40.605 -0.505 26.761 1.00 14.19 192 GLU A N 1
ATOM 1577 C CA . GLU A 1 192 ? 41.021 0.102 25.502 1.00 15.25 192 GLU A CA 1
ATOM 1578 C C . GLU A 1 192 ? 41.686 -0.894 24.563 1.00 16.13 192 GLU A C 1
ATOM 1579 O O . GLU A 1 192 ? 41.502 -0.827 23.355 1.00 16.70 192 GLU A O 1
ATOM 1585 N N . THR A 1 193 ? 42.461 -1.807 25.131 1.00 17.29 193 THR A N 1
ATOM 1586 C CA . THR A 1 193 ? 43.152 -2.804 24.327 1.00 18.60 193 THR A CA 1
ATOM 1587 C C . THR A 1 193 ? 42.165 -3.686 23.550 1.00 18.42 193 THR A C 1
ATOM 1588 O O . THR A 1 193 ? 42.317 -3.902 22.348 1.00 19.28 193 THR A O 1
ATOM 1592 N N . LYS A 1 194 ? 41.129 -4.168 24.238 1.00 17.75 194 LYS A N 1
ATOM 1593 C CA . LYS A 1 194 ? 40.142 -5.049 23.607 1.00 17.35 194 LYS A CA 1
ATOM 1594 C C . LYS A 1 194 ? 38.974 -4.313 22.971 1.00 16.31 194 LYS A C 1
ATOM 1595 O O . LYS A 1 194 ? 38.191 -4.909 22.242 1.00 16.00 194 LYS A O 1
ATOM 1601 N N . SER A 1 195 ? 38.857 -3.018 23.249 1.00 15.64 195 SER A N 1
ATOM 1602 C CA . SER A 1 195 ? 37.726 -2.217 22.804 1.00 15.28 195 SER A CA 1
ATOM 1603 C C . SER A 1 195 ? 36.402 -2.855 23.209 1.00 14.42 195 SER A C 1
ATOM 1604 O O . SER A 1 195 ? 35.464 -2.944 22.421 1.00 15.01 195 SER A O 1
ATOM 1607 N N . ALA A 1 196 ? 36.337 -3.262 24.473 1.00 12.83 196 ALA A N 1
ATOM 1608 C CA . ALA A 1 196 ? 35.163 -3.929 25.020 1.00 11.82 196 ALA A CA 1
ATOM 1609 C C . ALA A 1 196 ? 35.237 -3.857 26.544 1.00 10.56 196 ALA A C 1
ATOM 1610 O O . ALA A 1 196 ? 36.248 -3.408 27.102 1.00 10.81 196 ALA A O 1
ATOM 1612 N N . TYR A 1 197 ? 34.183 -4.303 27.219 1.00 9.63 197 TYR A N 1
ATOM 1613 C CA . TYR A 1 197 ? 34.045 -4.099 28.651 1.00 9.00 197 TYR A CA 1
ATOM 1614 C C . TYR A 1 197 ? 34.359 -5.340 29.480 1.00 9.18 197 TYR A C 1
ATOM 1615 O O . TYR A 1 197 ? 34.132 -6.484 29.057 1.00 9.78 197 TYR A O 1
ATOM 1624 N N . THR A 1 198 ? 34.860 -5.101 30.683 1.00 9.04 198 THR A N 1
ATOM 1625 C CA . THR A 1 198 ? 34.826 -6.103 31.723 1.00 8.72 198 THR A CA 1
ATOM 1626 C C . THR A 1 198 ? 33.796 -5.687 32.772 1.00 8.29 198 THR A C 1
ATOM 1627 O O . THR A 1 198 ? 33.407 -4.514 32.871 1.00 8.49 198 THR A O 1
ATOM 1631 N N . LEU A 1 199 ? 33.319 -6.673 33.518 1.00 8.20 199 LEU A N 1
ATOM 1632 C CA . LEU A 1 199 ? 32.348 -6.457 34.576 1.00 8.82 199 LEU A CA 1
ATOM 1633 C C . LEU A 1 199 ? 32.881 -7.155 35.817 1.00 8.94 199 LEU A C 1
ATOM 1634 O O . LEU A 1 199 ? 33.061 -8.378 35.828 1.00 9.33 199 LEU A O 1
ATOM 1639 N N . LYS A 1 200 ? 33.157 -6.350 36.846 1.00 9.09 200 LYS A N 1
ATOM 1640 C CA . LYS A 1 200 ? 33.818 -6.828 38.055 1.00 9.72 200 LYS A CA 1
ATOM 1641 C C . LYS A 1 200 ? 32.831 -6.945 39.212 1.00 9.36 200 LYS A C 1
ATOM 1642 O O . LYS A 1 200 ? 32.209 -5.982 39.623 1.00 9.65 200 LYS A O 1
ATOM 1648 N N . CYS A 1 201 ? 32.740 -8.137 39.777 1.00 9.57 201 CYS A N 1
ATOM 1649 C CA . CYS A 1 201 ? 31.884 -8.379 40.916 1.00 10.35 201 CYS A CA 1
ATOM 1650 C C . CYS A 1 201 ? 32.458 -7.686 42.148 1.00 10.56 201 CYS A C 1
ATOM 1651 O O . CYS A 1 201 ? 33.634 -7.891 42.491 1.00 11.41 201 CYS A O 1
ATOM 1654 N N . GLN A 1 202 ? 31.635 -6.882 42.814 1.00 11.79 202 GLN A N 1
ATOM 1655 C CA . GLN A 1 202 ? 32.080 -6.080 43.955 1.00 13.44 202 GLN A CA 1
ATOM 1656 C C . GLN A 1 202 ? 32.539 -6.957 45.102 1.00 13.34 202 GLN A C 1
ATOM 1657 O O . GLN A 1 202 ? 33.437 -6.566 45.843 1.00 14.22 202 GLN A O 1
ATOM 1663 N N . GLU A 1 203 ? 31.939 -8.131 45.271 1.00 13.08 203 GLU A N 1
ATOM 1664 C CA . GLU A 1 203 ? 32.231 -8.943 46.450 1.00 13.23 203 GLU A CA 1
ATOM 1665 C C . GLU A 1 203 ? 33.631 -9.523 46.420 1.00 12.92 203 GLU A C 1
ATOM 1666 O O . GLU A 1 203 ? 34.275 -9.591 47.460 1.00 13.84 203 GLU A O 1
ATOM 1672 N N . ASN A 1 204 ? 34.095 -9.968 45.252 1.00 11.82 204 ASN A N 1
ATOM 1673 C CA . ASN A 1 204 ? 35.375 -10.653 45.179 1.00 11.08 204 ASN A CA 1
ATOM 1674 C C . ASN A 1 204 ? 36.373 -10.050 44.205 1.00 10.45 204 ASN A C 1
ATOM 1675 O O . ASN A 1 204 ? 37.448 -10.599 44.005 1.00 10.06 204 ASN A O 1
ATOM 1680 N N . ASN A 1 205 ? 36.023 -8.913 43.603 1.00 9.98 205 ASN A N 1
ATOM 1681 C CA . ASN A 1 205 ? 36.908 -8.220 42.670 1.00 10.67 205 ASN A CA 1
ATOM 1682 C C . ASN A 1 205 ? 37.408 -9.088 41.512 1.00 10.38 205 ASN A C 1
ATOM 1683 O O . ASN A 1 205 ? 38.510 -8.894 40.987 1.00 11.47 205 ASN A O 1
ATOM 1688 N N . ARG A 1 206 ? 36.557 -10.034 41.105 1.00 10.03 206 ARG A N 1
ATOM 1689 C CA . ARG A 1 206 ? 36.834 -10.904 39.968 1.00 9.74 206 ARG A CA 1
ATOM 1690 C C . ARG A 1 206 ? 35.771 -10.663 38.890 1.00 9.90 206 ARG A C 1
ATOM 1691 O O . ARG A 1 206 ? 34.732 -10.033 39.149 1.00 10.22 206 ARG A O 1
ATOM 1699 N N . TYR A 1 207 ? 36.055 -11.133 37.682 1.00 9.75 207 TYR A N 1
ATOM 1700 C CA . TYR A 1 207 ? 35.382 -10.600 36.487 1.00 10.10 207 TYR A CA 1
ATOM 1701 C C . TYR A 1 207 ? 34.496 -11.623 35.802 1.00 10.08 207 TYR A C 1
ATOM 1702 O O . TYR A 1 207 ? 34.832 -12.808 35.739 1.00 10.15 207 TYR A O 1
ATOM 1711 N N . LEU A 1 208 ? 33.380 -11.131 35.262 1.00 9.77 208 LEU A N 1
ATOM 1712 C CA . LEU A 1 208 ? 32.427 -11.936 34.481 1.00 9.57 208 LEU A CA 1
ATOM 1713 C C . LEU A 1 208 ? 33.141 -12.570 33.290 1.00 8.86 208 LEU A C 1
ATOM 1714 O O . LEU A 1 208 ? 33.612 -11.867 32.394 1.00 9.46 208 LEU A O 1
ATOM 1719 N N . THR A 1 209 ? 33.205 -13.906 33.268 1.00 8.81 209 THR A N 1
ATOM 1720 C CA . THR A 1 209 ? 34.049 -14.625 32.315 1.00 9.00 209 THR A CA 1
ATOM 1721 C C . THR A 1 209 ? 33.353 -15.884 31.802 1.00 9.12 209 THR A C 1
ATOM 1722 O O . THR A 1 209 ? 32.788 -16.627 32.586 1.00 9.34 209 THR A O 1
ATOM 1726 N N . TRP A 1 210 ? 33.393 -16.104 30.487 1.00 9.29 210 TRP A N 1
ATOM 1727 C CA . TRP A 1 210 ? 32.893 -17.346 29.869 1.00 9.23 210 TRP A CA 1
ATOM 1728 C C . TRP A 1 210 ? 33.866 -18.489 30.146 1.00 10.09 210 TRP A C 1
ATOM 1729 O O . TRP A 1 210 ? 35.033 -18.414 29.755 1.00 10.11 210 TRP A O 1
ATOM 1740 N N . ILE A 1 211 ? 33.383 -19.511 30.855 1.00 10.74 211 ILE A N 1
ATOM 1741 C CA . ILE A 1 211 ? 34.145 -20.737 31.073 1.00 11.71 211 ILE A CA 1
ATOM 1742 C C . ILE A 1 211 ? 33.723 -21.749 30.013 1.00 12.56 211 ILE A C 1
ATOM 1743 O O . ILE A 1 211 ? 32.614 -22.271 30.044 1.00 12.04 211 ILE A O 1
ATOM 1748 N N . GLN A 1 212 ? 34.613 -21.977 29.049 1.00 13.58 212 GLN A N 1
ATOM 1749 C CA . GLN A 1 212 ? 34.324 -22.812 27.887 1.00 15.09 212 GLN A CA 1
ATOM 1750 C C . GLN A 1 212 ? 34.435 -24.304 28.188 1.00 15.94 212 GLN A C 1
ATOM 1751 O O . GLN A 1 212 ? 35.527 -24.850 28.370 1.00 17.44 212 GLN A O 1
ATOM 1757 N N . ASN A 1 213 ? 33.270 -24.927 28.271 1.00 16.64 213 ASN A N 1
ATOM 1758 C CA . ASN A 1 213 ? 33.108 -26.379 28.257 1.00 17.02 213 ASN A CA 1
ATOM 1759 C C . ASN A 1 213 ? 31.645 -26.648 27.882 1.00 17.02 213 ASN A C 1
ATOM 1760 O O . ASN A 1 213 ? 30.935 -25.721 27.480 1.00 17.56 213 ASN A O 1
ATOM 1765 N N . SER A 1 214 ? 31.174 -27.890 27.993 1.00 17.26 214 SER A N 1
ATOM 1766 C CA . SER A 1 214 ? 29.826 -28.213 27.527 1.00 17.07 214 SER A CA 1
ATOM 1767 C C . SER A 1 214 ? 28.715 -27.489 28.293 1.00 15.81 214 SER A C 1
ATOM 1768 O O . SER A 1 214 ? 27.594 -27.391 27.801 1.00 16.69 214 SER A O 1
ATOM 1771 N N . ASN A 1 215 ? 29.033 -26.981 29.486 1.00 14.92 215 ASN A N 1
ATOM 1772 C CA . ASN A 1 215 ? 28.071 -26.244 30.289 1.00 14.28 215 ASN A CA 1
ATOM 1773 C C . ASN A 1 215 ? 28.000 -24.757 29.928 1.00 13.02 215 ASN A C 1
ATOM 1774 O O . ASN A 1 215 ? 26.962 -24.145 30.087 1.00 13.20 215 ASN A O 1
ATOM 1779 N N . ASN A 1 216 ? 29.106 -24.198 29.451 1.00 12.06 216 ASN A N 1
ATOM 1780 C CA . ASN A 1 216 ? 29.173 -22.789 29.032 1.00 11.07 216 ASN A CA 1
ATOM 1781 C C . ASN A 1 216 ? 28.683 -21.791 30.089 1.00 10.94 216 ASN A C 1
ATOM 1782 O O . ASN A 1 216 ? 28.082 -20.767 29.770 1.00 10.20 216 ASN A O 1
ATOM 1787 N N . TYR A 1 217 ? 28.960 -22.095 31.351 1.00 9.95 217 TYR A N 1
ATOM 1788 C CA . TYR A 1 217 ? 28.645 -21.179 32.435 1.00 9.96 217 TYR A CA 1
ATOM 1789 C C . TYR A 1 217 ? 29.525 -19.940 32.405 1.00 9.81 217 TYR A C 1
ATOM 1790 O O . TYR A 1 217 ? 30.676 -19.975 31.955 1.00 10.41 217 TYR A O 1
ATOM 1799 N N . VAL A 1 218 ? 28.964 -18.832 32.874 1.00 10.06 218 VAL A N 1
ATOM 1800 C CA . VAL A 1 218 ? 29.772 -17.679 33.254 1.00 10.31 218 VAL A CA 1
ATOM 1801 C C . VAL A 1 218 ? 30.105 -17.750 34.742 1.00 9.77 218 VAL A C 1
ATOM 1802 O O . VAL A 1 218 ? 29.304 -18.220 35.567 1.00 9.63 218 VAL A O 1
ATOM 1806 N N . GLU A 1 219 ? 31.340 -17.346 35.047 1.00 10.09 219 GLU A N 1
ATOM 1807 C CA . GLU A 1 219 ? 31.877 -17.374 36.400 1.00 10.67 219 GLU A CA 1
ATOM 1808 C C . GLU A 1 219 ? 32.681 -16.104 36.642 1.00 10.60 219 GLU A C 1
ATOM 1809 O O . GLU A 1 219 ? 33.140 -15.462 35.694 1.00 10.42 219 GLU A O 1
ATOM 1815 N N . THR A 1 220 ? 32.890 -15.756 37.908 1.00 10.87 220 THR A N 1
ATOM 1816 C CA . THR A 1 220 ? 33.898 -14.763 38.228 1.00 11.00 220 THR A CA 1
ATOM 1817 C C . THR A 1 220 ? 35.267 -15.424 38.097 1.00 11.47 220 THR A C 1
ATOM 1818 O O . THR A 1 220 ? 35.455 -16.573 38.504 1.00 12.48 220 THR A O 1
ATOM 1822 N N . TYR A 1 221 ? 36.201 -14.720 37.482 1.00 11.02 221 TYR A N 1
ATOM 1823 C CA . TYR A 1 221 ? 37.521 -15.253 37.200 1.00 11.68 221 TYR A CA 1
ATOM 1824 C C . TYR A 1 221 ? 38.542 -14.136 37.373 1.00 12.36 221 TYR A C 1
ATOM 1825 O O . TYR A 1 221 ? 38.228 -12.958 37.213 1.00 11.64 221 TYR A O 1
ATOM 1834 N N . GLN A 1 222 ? 39.775 -14.500 37.688 1.00 13.28 222 GLN A N 1
ATOM 1835 C CA . GLN A 1 222 ? 40.846 -13.518 37.769 1.00 13.89 222 GLN A CA 1
ATOM 1836 C C . GLN A 1 222 ? 41.055 -12.782 36.457 1.00 13.89 222 GLN A C 1
ATOM 1837 O O . GLN A 1 222 ? 40.666 -13.269 35.390 1.00 12.75 222 GLN A O 1
ATOM 1843 N N . SER A 1 223 ? 41.699 -11.627 36.535 1.00 14.17 223 SER A N 1
ATOM 1844 C CA . SER A 1 223 ? 42.000 -10.852 35.351 1.00 15.28 223 SER A CA 1
ATOM 1845 C C . SER A 1 223 ? 42.787 -11.709 34.347 1.00 15.22 223 SER A C 1
ATOM 1846 O O . SER A 1 223 ? 43.743 -12.415 34.704 1.00 16.10 223 SER A O 1
ATOM 1849 N N . THR A 1 224 ? 42.358 -11.651 33.093 1.00 15.12 224 THR A N 1
ATOM 1850 C CA . THR A 1 224 ? 43.048 -12.309 31.993 1.00 15.06 224 THR A CA 1
ATOM 1851 C C . THR A 1 224 ? 42.982 -11.438 30.751 1.00 15.70 224 THR A C 1
ATOM 1852 O O . THR A 1 224 ? 42.073 -10.607 30.605 1.00 15.10 224 THR A O 1
ATOM 1856 N N . ASP A 1 225 ? 43.952 -11.622 29.858 1.00 15.82 225 ASP A N 1
ATOM 1857 C CA . ASP A 1 225 ? 43.917 -10.994 28.550 1.00 16.74 225 ASP A CA 1
ATOM 1858 C C . ASP A 1 225 ? 43.059 -11.778 27.545 1.00 15.56 225 ASP A C 1
ATOM 1859 O O . ASP A 1 225 ? 42.826 -11.306 26.435 1.00 16.95 225 ASP A O 1
ATOM 1864 N N . SER A 1 226 ? 42.609 -12.972 27.926 1.00 15.02 226 SER A N 1
ATOM 1865 C CA A SER A 1 226 ? 41.828 -13.809 27.030 0.50 14.62 226 SER A CA 1
ATOM 1866 C CA B SER A 1 226 ? 41.815 -13.816 27.042 0.50 14.68 226 SER A CA 1
ATOM 1867 C C . SER A 1 226 ? 40.449 -13.200 26.758 1.00 14.18 226 SER A C 1
ATOM 1868 O O . SER A 1 226 ? 39.816 -12.631 27.654 1.00 14.02 226 SER A O 1
ATOM 1873 N N . LEU A 1 227 ? 40.001 -13.325 25.513 1.00 13.57 227 LEU A N 1
ATOM 1874 C CA . LEU A 1 227 ? 38.769 -12.697 25.030 1.00 13.20 227 LEU A CA 1
ATOM 1875 C C . LEU A 1 227 ? 37.525 -13.103 25.814 1.00 12.18 227 LEU A C 1
ATOM 1876 O O . LEU A 1 227 ? 36.559 -12.345 25.855 1.00 11.31 227 LEU A O 1
ATOM 1881 N N . ILE A 1 228 ? 37.561 -14.275 26.446 1.00 11.59 228 ILE A N 1
ATOM 1882 C CA . ILE A 1 228 ? 36.440 -14.780 27.256 1.00 11.27 228 ILE A CA 1
ATOM 1883 C C . ILE A 1 228 ? 35.965 -13.832 28.374 1.00 10.75 228 ILE A C 1
ATOM 1884 O O . ILE A 1 228 ? 34.843 -13.974 28.876 1.00 9.62 228 ILE A O 1
ATOM 1889 N N . GLN A 1 229 ? 36.813 -12.883 28.767 1.00 10.17 229 GLN A N 1
ATOM 1890 C CA . GLN A 1 229 ? 36.489 -11.963 29.852 1.00 10.10 229 GLN A CA 1
ATOM 1891 C C . GLN A 1 229 ? 35.946 -10.622 29.369 1.00 10.04 229 GLN A C 1
ATOM 1892 O O . GLN A 1 229 ? 35.667 -9.751 30.193 1.00 9.94 229 GLN A O 1
ATOM 1898 N N . TYR A 1 230 ? 35.781 -10.457 28.056 1.00 10.05 230 TYR A N 1
ATOM 1899 C CA . TYR A 1 230 ? 35.446 -9.149 27.479 1.00 9.72 230 TYR A CA 1
ATOM 1900 C C . TYR A 1 230 ? 34.128 -9.207 26.738 1.00 9.62 230 TYR A C 1
ATOM 1901 O O . TYR A 1 230 ? 33.782 -10.211 26.111 1.00 9.52 230 TYR A O 1
ATOM 1910 N N . TRP A 1 231 ? 33.371 -8.128 26.860 1.00 9.12 231 TRP A N 1
ATOM 1911 C CA . TRP A 1 231 ? 31.984 -8.096 26.426 1.00 8.93 231 TRP A CA 1
ATOM 1912 C C . TRP A 1 231 ? 31.671 -6.853 25.629 1.00 8.81 231 TRP A C 1
ATOM 1913 O O . TRP A 1 231 ? 31.982 -5.735 26.061 1.00 9.20 231 TRP A O 1
ATOM 1924 N N . ASN A 1 232 ? 31.062 -7.038 24.458 1.00 9.13 232 ASN A N 1
ATOM 1925 C CA A ASN A 1 232 ? 30.480 -5.935 23.725 0.50 9.53 232 ASN A CA 1
ATOM 1926 C CA B ASN A 1 232 ? 30.478 -5.920 23.726 0.50 9.19 232 ASN A CA 1
ATOM 1927 C C . ASN A 1 232 ? 29.091 -5.687 24.293 1.00 9.13 232 ASN A C 1
ATOM 1928 O O . ASN A 1 232 ? 28.184 -6.510 24.105 1.00 10.94 232 ASN A O 1
ATOM 1937 N N . ILE A 1 233 ? 28.941 -4.594 25.026 1.00 8.32 233 ILE A N 1
ATOM 1938 C CA . ILE A 1 233 ? 27.662 -4.229 25.617 1.00 8.40 233 ILE A CA 1
ATOM 1939 C C . ILE A 1 233 ? 26.954 -3.349 24.612 1.00 8.73 233 ILE A C 1
ATOM 1940 O O . ILE A 1 233 ? 27.471 -2.293 24.260 1.00 10.31 233 ILE A O 1
ATOM 1945 N N . ASN A 1 234 ? 25.791 -3.776 24.147 1.00 8.35 234 ASN A N 1
ATOM 1946 C CA . ASN A 1 234 ? 25.060 -3.023 23.142 1.00 8.05 234 ASN A CA 1
ATOM 1947 C C . ASN A 1 234 ? 23.596 -2.923 23.521 1.00 8.14 234 ASN A C 1
ATOM 1948 O O . ASN A 1 234 ? 23.124 -3.700 24.343 1.00 9.33 234 ASN A O 1
ATOM 1953 N N . TYR A 1 235 ? 22.875 -1.978 22.923 1.00 7.83 235 TYR A N 1
ATOM 1954 C CA . TYR A 1 235 ? 21.438 -1.974 23.021 1.00 8.04 235 TYR A CA 1
ATOM 1955 C C . TYR A 1 235 ? 20.893 -3.060 22.126 1.00 8.43 235 TYR A C 1
ATOM 1956 O O . TYR A 1 235 ? 21.526 -3.461 21.131 1.00 7.99 235 TYR A O 1
ATOM 1965 N N . LEU A 1 236 ? 19.710 -3.549 22.464 1.00 9.05 236 LEU A N 1
ATOM 1966 C CA A LEU A 1 236 ? 18.966 -4.397 21.545 0.50 9.35 236 LEU A CA 1
ATOM 1967 C CA B LEU A 1 236 ? 18.979 -4.396 21.515 0.50 9.17 236 LEU A CA 1
ATOM 1968 C C . LEU A 1 236 ? 18.887 -3.636 20.208 1.00 9.61 236 LEU A C 1
ATOM 1969 O O . LEU A 1 236 ? 18.836 -2.400 20.192 1.00 8.82 236 LEU A O 1
ATOM 1978 N N . ASP A 1 237 ? 18.872 -4.369 19.101 1.00 9.64 237 ASP A N 1
ATOM 1979 C CA . ASP A 1 237 ? 18.954 -3.758 17.770 1.00 9.42 237 ASP A CA 1
ATOM 1980 C C . ASP A 1 237 ? 18.034 -2.537 17.604 1.00 9.33 237 ASP A C 1
ATOM 1981 O O . ASP A 1 237 ? 18.458 -1.488 17.085 1.00 9.66 237 ASP A O 1
ATOM 1986 N N . ASN A 1 238 ? 16.789 -2.677 18.043 1.00 9.64 238 ASN A N 1
ATOM 1987 C CA . ASN A 1 238 ? 15.802 -1.611 17.898 1.00 9.91 238 ASN A CA 1
ATOM 1988 C C . ASN A 1 238 ? 15.115 -1.228 19.211 1.00 10.66 238 ASN A C 1
ATOM 1989 O O . ASN A 1 238 ? 13.966 -0.810 19.199 1.00 11.83 238 ASN A O 1
ATOM 1994 N N . ASP A 1 239 ? 15.836 -1.334 20.328 1.00 10.46 239 ASP A N 1
ATOM 1995 C CA . ASP A 1 239 ? 15.301 -0.948 21.634 1.00 10.31 239 ASP A CA 1
ATOM 1996 C C . ASP A 1 239 ? 16.440 -0.495 22.541 1.00 10.61 239 ASP A C 1
ATOM 1997 O O . ASP A 1 239 ? 17.233 -1.321 23.003 1.00 10.27 239 ASP A O 1
ATOM 2002 N N . ALA A 1 240 ? 16.528 0.814 22.776 1.00 9.88 240 ALA A N 1
ATOM 2003 C CA . ALA A 1 240 ? 17.601 1.393 23.566 1.00 10.32 240 ALA A CA 1
ATOM 2004 C C . ALA A 1 240 ? 17.365 1.290 25.079 1.00 10.75 240 ALA A C 1
ATOM 2005 O O . ALA A 1 240 ? 18.161 1.802 25.854 1.00 12.29 240 ALA A O 1
ATOM 2007 N N . SER A 1 241 ? 16.282 0.633 25.484 1.00 10.19 241 SER A N 1
ATOM 2008 C CA . SER A 1 241 ? 15.973 0.439 26.911 1.00 10.72 241 SER A CA 1
ATOM 2009 C C . SER A 1 241 ? 16.479 -0.879 27.468 1.00 11.19 241 SER A C 1
ATOM 2010 O O . SER A 1 241 ? 16.387 -1.120 28.680 1.00 11.47 241 SER A O 1
ATOM 2013 N N . LYS A 1 242 ? 17.004 -1.733 26.600 1.00 10.39 242 LYS A N 1
ATOM 2014 C CA . LYS A 1 242 ? 17.464 -3.064 26.976 1.00 10.77 242 LYS A CA 1
ATOM 2015 C C . LYS A 1 242 ? 18.808 -3.335 26.299 1.00 9.63 242 LYS A C 1
ATOM 2016 O O . LYS A 1 242 ? 19.155 -2.711 25.293 1.00 8.48 242 LYS A O 1
ATOM 2022 N N . TYR A 1 243 ? 19.566 -4.257 26.874 1.00 8.64 243 TYR A N 1
ATOM 2023 C CA . TYR A 1 243 ? 20.927 -4.541 26.438 1.00 8.59 243 TYR A CA 1
ATOM 2024 C C . TYR A 1 243 ? 21.142 -6.008 26.101 1.00 8.94 243 TYR A C 1
ATOM 2025 O O . TYR A 1 243 ? 20.478 -6.891 26.654 1.00 8.87 243 TYR A O 1
ATOM 2034 N N . ILE A 1 244 ? 22.105 -6.241 25.210 1.00 8.66 244 ILE A N 1
ATOM 2035 C CA . ILE A 1 244 ? 22.649 -7.552 24.858 1.00 8.96 244 ILE A CA 1
ATOM 2036 C C . ILE A 1 244 ? 24.155 -7.476 25.151 1.00 8.34 244 ILE A C 1
ATOM 2037 O O . ILE A 1 244 ? 24.801 -6.458 24.862 1.00 8.65 244 ILE A O 1
ATOM 2042 N N . LEU A 1 245 ? 24.715 -8.543 25.700 1.00 7.84 245 LEU A N 1
ATOM 2043 C CA . LEU A 1 245 ? 26.143 -8.596 25.970 1.00 8.64 245 LEU A CA 1
ATOM 2044 C C . LEU A 1 245 ? 26.764 -9.738 25.186 1.00 8.58 245 LEU A C 1
ATOM 2045 O O . LEU A 1 245 ? 26.561 -10.914 25.520 1.00 8.87 245 LEU A O 1
ATOM 2050 N N . TYR A 1 246 ? 27.498 -9.370 24.129 1.00 9.08 246 TYR A N 1
ATOM 2051 C CA . TYR A 1 246 ? 28.175 -10.328 23.249 1.00 9.34 246 TYR A CA 1
ATOM 2052 C C . TYR A 1 246 ? 29.575 -10.620 23.778 1.00 9.25 246 TYR A C 1
ATOM 2053 O O . TYR A 1 246 ? 30.326 -9.709 24.116 1.00 9.53 246 TYR A O 1
ATOM 2062 N N . ASN A 1 247 ? 29.953 -11.891 23.832 1.00 9.24 247 ASN A N 1
ATOM 2063 C CA . ASN A 1 247 ? 31.282 -12.237 24.332 1.00 9.35 247 ASN A CA 1
ATOM 2064 C C . ASN A 1 247 ? 32.331 -12.152 23.224 1.00 10.94 247 ASN A C 1
ATOM 2065 O O . ASN A 1 247 ? 32.097 -12.637 22.132 1.00 10.67 247 ASN A O 1
ATOM 2070 N N . LEU A 1 248 ? 33.476 -11.531 23.501 1.00 11.57 248 LEU A N 1
ATOM 2071 C CA . LEU A 1 248 ? 34.476 -11.315 22.439 1.00 12.32 248 LEU A CA 1
ATOM 2072 C C . LEU A 1 248 ? 35.120 -12.605 21.926 1.00 12.71 248 LEU A C 1
ATOM 2073 O O . LEU A 1 248 ? 35.619 -12.634 20.801 1.00 13.73 248 LEU A O 1
ATOM 2078 N N . GLN A 1 249 ? 35.112 -13.662 22.728 1.00 12.22 249 GLN A N 1
ATOM 2079 C CA . GLN A 1 249 ? 35.659 -14.943 22.255 1.00 13.37 249 GLN A CA 1
ATOM 2080 C C . GLN A 1 249 ? 34.855 -15.490 21.069 1.00 13.39 249 GLN A C 1
ATOM 2081 O O . GLN A 1 249 ? 35.398 -16.164 20.190 1.00 14.51 249 GLN A O 1
ATOM 2087 N N . ASP A 1 250 ? 33.556 -15.230 21.064 1.00 13.54 250 ASP A N 1
ATOM 2088 C CA . ASP A 1 250 ? 32.700 -15.579 19.943 1.00 13.59 250 ASP A CA 1
ATOM 2089 C C . ASP A 1 250 ? 31.511 -14.636 19.981 1.00 13.89 250 ASP A C 1
ATOM 2090 O O . ASP A 1 250 ? 30.569 -14.848 20.761 1.00 12.86 250 ASP A O 1
ATOM 2095 N N . THR A 1 251 ? 31.549 -13.599 19.142 1.00 14.34 251 THR A N 1
ATOM 2096 C CA . THR A 1 251 ? 30.565 -12.538 19.212 1.00 15.20 251 THR A CA 1
ATOM 2097 C C . THR A 1 251 ? 29.192 -12.927 18.672 1.00 15.02 251 THR A C 1
ATOM 2098 O O . THR A 1 251 ? 28.284 -12.102 18.692 1.00 15.54 251 THR A O 1
ATOM 2102 N N . ASN A 1 252 ? 29.027 -14.170 18.205 1.00 15.11 252 ASN A N 1
ATOM 2103 C CA A ASN A 1 252 ? 27.704 -14.706 17.938 0.50 15.27 252 ASN A CA 1
ATOM 2104 C CA B ASN A 1 252 ? 27.673 -14.684 17.958 0.50 14.95 252 ASN A CA 1
ATOM 2105 C C . ASN A 1 252 ? 27.050 -15.273 19.212 1.00 14.87 252 ASN A C 1
ATOM 2106 O O . ASN A 1 252 ? 25.916 -15.752 19.172 1.00 15.78 252 ASN A O 1
ATOM 2115 N N . ARG A 1 253 ? 27.776 -15.231 20.333 1.00 13.21 253 ARG A N 1
ATOM 2116 C CA . ARG A 1 253 ? 27.292 -15.778 21.588 1.00 12.99 253 ARG A CA 1
ATOM 2117 C C . ARG A 1 253 ? 27.206 -14.699 22.661 1.00 11.62 253 ARG A C 1
ATOM 2118 O O . ARG A 1 253 ? 28.022 -13.770 22.702 1.00 11.67 253 ARG A O 1
ATOM 2126 N N . VAL A 1 254 ? 26.179 -14.823 23.491 1.00 9.88 254 VAL A N 1
ATOM 2127 C CA . VAL A 1 254 ? 25.766 -13.759 24.387 1.00 9.82 254 VAL A CA 1
ATOM 2128 C C . VAL A 1 254 ? 25.434 -14.271 25.775 1.00 8.81 254 VAL A C 1
ATOM 2129 O O . VAL A 1 254 ? 25.133 -15.454 25.980 1.00 9.02 254 VAL A O 1
ATOM 2133 N N . LEU A 1 255 ? 25.453 -13.343 26.725 1.00 8.39 255 LEU A N 1
ATOM 2134 C CA . LEU A 1 255 ? 25.037 -13.602 28.097 1.00 7.98 255 LEU A CA 1
ATOM 2135 C C . LEU A 1 255 ? 23.557 -14.005 28.102 1.00 8.84 255 LEU A C 1
ATOM 2136 O O . LEU A 1 255 ? 22.700 -13.278 27.608 1.00 8.73 255 LEU A O 1
ATOM 2141 N N . ASP A 1 256 ? 23.268 -15.158 28.694 1.00 9.28 256 ASP A N 1
ATOM 2142 C CA A ASP A 1 256 ? 21.977 -15.808 28.517 0.50 9.78 256 ASP A CA 1
ATOM 2143 C CA B ASP A 1 256 ? 21.984 -15.817 28.503 0.50 10.17 256 ASP A CA 1
ATOM 2144 C C . ASP A 1 256 ? 21.562 -16.540 29.788 1.00 10.17 256 ASP A C 1
ATOM 2145 O O . ASP A 1 256 ? 22.404 -17.018 30.551 1.00 11.69 256 ASP A O 1
ATOM 2154 N N . VAL A 1 257 ? 20.261 -16.600 30.025 1.00 10.27 257 VAL A N 1
ATOM 2155 C CA . VAL A 1 257 ? 19.699 -17.316 31.171 1.00 10.29 257 VAL A CA 1
ATOM 2156 C C . VAL A 1 257 ? 19.304 -18.730 30.740 1.00 11.00 257 VAL A C 1
ATOM 2157 O O . VAL A 1 257 ? 18.474 -18.920 29.838 1.00 11.43 257 VAL A O 1
ATOM 2161 N N . TYR A 1 258 ? 19.907 -19.720 31.384 1.00 11.41 258 TYR A N 1
ATOM 2162 C CA . TYR A 1 258 ? 19.673 -21.126 31.050 1.00 12.29 258 TYR A CA 1
ATOM 2163 C C . TYR A 1 258 ? 18.192 -21.522 31.034 1.00 12.23 258 TYR A C 1
ATOM 2164 O O . TYR A 1 258 ? 17.476 -21.377 32.040 1.00 11.54 258 TYR A O 1
ATOM 2173 N N . ASN A 1 259 ? 17.756 -22.027 29.875 1.00 13.02 259 ASN A N 1
ATOM 2174 C CA . ASN A 1 259 ? 16.387 -22.501 29.655 1.00 13.09 259 ASN A CA 1
ATOM 2175 C C . ASN A 1 259 ? 15.332 -21.453 30.014 1.00 12.27 259 ASN A C 1
ATOM 2176 O O . ASN A 1 259 ? 14.185 -21.779 30.283 1.00 11.98 259 ASN A O 1
ATOM 2181 N N . SER A 1 260 ? 15.730 -20.183 30.008 1.00 11.16 260 SER A N 1
ATOM 2182 C CA A SER A 1 260 ? 14.833 -19.076 30.367 0.50 11.22 260 SER A CA 1
ATOM 2183 C CA B SER A 1 260 ? 14.842 -19.084 30.344 0.50 11.59 260 SER A CA 1
ATOM 2184 C C . SER A 1 260 ? 14.151 -19.264 31.710 1.00 11.63 260 SER A C 1
ATOM 2185 O O . SER A 1 260 ? 13.038 -18.764 31.929 1.00 11.93 260 SER A O 1
ATOM 2190 N N . GLN A 1 261 ? 14.812 -19.966 32.627 1.00 11.91 261 GLN A N 1
ATOM 2191 C CA . GLN A 1 261 ? 14.261 -20.154 33.969 1.00 12.58 261 GLN A CA 1
ATOM 2192 C C . GLN A 1 261 ? 14.485 -18.926 34.837 1.00 13.01 261 GLN A C 1
ATOM 2193 O O . GLN A 1 261 ? 15.453 -18.211 34.648 1.00 12.74 261 GLN A O 1
ATOM 2199 N N . ILE A 1 262 ? 13.586 -18.675 35.786 1.00 13.02 262 ILE A N 1
ATOM 2200 C CA . ILE A 1 262 ? 13.678 -17.487 36.644 1.00 13.58 262 ILE A CA 1
ATOM 2201 C C . ILE A 1 262 ? 14.004 -17.799 38.103 1.00 13.41 262 ILE A C 1
ATOM 2202 O O . ILE A 1 262 ? 14.203 -16.885 38.887 1.00 12.86 262 ILE A O 1
ATOM 2207 N N . ALA A 1 263 ? 14.074 -19.070 38.480 1.00 13.49 263 ALA A N 1
ATOM 2208 C CA . ALA A 1 263 ? 14.286 -19.385 39.891 1.00 13.71 263 ALA A CA 1
ATOM 2209 C C . ALA A 1 263 ? 15.649 -18.888 40.371 1.00 13.67 263 ALA A C 1
ATOM 2210 O O . ALA A 1 263 ? 16.637 -18.877 39.624 1.00 13.02 263 ALA A O 1
ATOM 2212 N N . ASN A 1 264 ? 15.699 -18.480 41.635 1.00 13.42 264 ASN A N 1
ATOM 2213 C CA . ASN A 1 264 ? 16.958 -18.180 42.283 1.00 13.31 264 ASN A CA 1
ATOM 2214 C C . ASN A 1 264 ? 17.905 -19.360 42.064 1.00 12.91 264 ASN A C 1
ATOM 2215 O O . ASN A 1 264 ? 17.512 -20.515 42.259 1.00 14.14 264 ASN A O 1
ATOM 2220 N N . GLY A 1 265 ? 19.138 -19.088 41.630 1.00 12.15 265 GLY A N 1
ATOM 2221 C CA . GLY A 1 265 ? 20.125 -20.128 41.373 1.00 12.05 265 GLY A CA 1
ATOM 2222 C C . GLY A 1 265 ? 20.254 -20.529 39.911 1.00 11.61 265 GLY A C 1
ATOM 2223 O O . GLY A 1 265 ? 21.176 -21.267 39.550 1.00 11.51 265 GLY A O 1
ATOM 2224 N N . THR A 1 266 ? 19.345 -20.046 39.062 1.00 10.89 266 THR A N 1
ATOM 2225 C CA . THR A 1 266 ? 19.370 -20.430 37.641 1.00 10.79 266 THR A CA 1
ATOM 2226 C C . THR A 1 266 ? 20.714 -20.037 37.035 1.00 10.02 266 THR A C 1
ATOM 2227 O O . THR A 1 266 ? 21.150 -18.904 37.201 1.00 10.00 266 THR A O 1
ATOM 2231 N N . HIS A 1 267 ? 21.359 -20.956 36.322 1.00 9.49 267 HIS A N 1
ATOM 2232 C CA . HIS A 1 267 ? 22.636 -20.671 35.675 1.00 9.19 267 HIS A CA 1
ATOM 2233 C C . HIS A 1 267 ? 22.523 -19.576 34.633 1.00 9.37 267 HIS A C 1
ATOM 2234 O O . HIS A 1 267 ? 21.593 -19.563 33.825 1.00 9.77 267 HIS A O 1
ATOM 2241 N N . VAL A 1 268 ? 23.501 -18.687 34.645 1.00 9.25 268 VAL A N 1
ATOM 2242 C CA . VAL A 1 268 ? 23.737 -17.766 33.547 1.00 9.20 268 VAL A C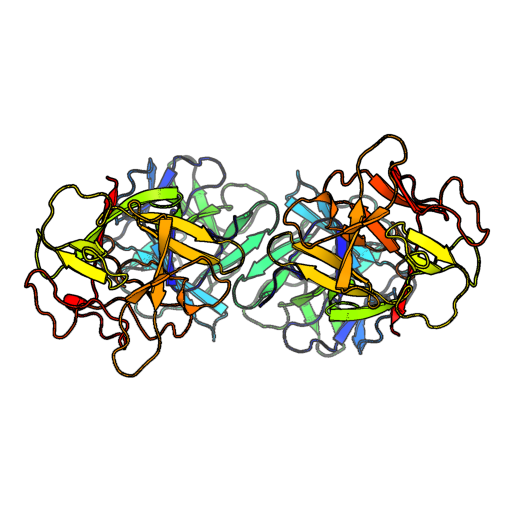A 1
ATOM 2243 C C . VAL A 1 268 ? 24.873 -18.379 32.713 1.00 9.00 268 VAL A C 1
ATOM 2244 O O . VAL A 1 268 ? 25.852 -18.937 33.245 1.00 9.22 268 VAL A O 1
ATOM 2248 N N . ILE A 1 269 ? 24.711 -18.306 31.401 1.00 9.38 269 ILE A N 1
ATOM 2249 C CA . ILE A 1 269 ? 25.562 -19.000 30.449 1.00 10.11 269 ILE A CA 1
ATOM 2250 C C . ILE A 1 269 ? 25.896 -18.091 29.259 1.00 10.00 269 ILE A C 1
ATOM 2251 O O . ILE A 1 269 ? 25.398 -16.958 29.164 1.00 9.53 269 ILE A O 1
ATOM 2256 N N . VAL A 1 270 ? 26.744 -18.588 28.359 1.00 10.14 270 VAL A N 1
ATOM 2257 C CA . VAL A 1 270 ? 26.986 -17.942 27.073 1.00 11.35 270 VAL A CA 1
ATOM 2258 C C . VAL A 1 270 ? 26.476 -18.898 26.006 1.00 11.97 270 VAL A C 1
ATOM 2259 O O . VAL A 1 270 ? 26.909 -20.047 25.940 1.00 13.25 270 VAL A O 1
ATOM 2263 N N . ASP A 1 271 ? 25.542 -18.423 25.193 1.00 12.28 271 ASP A N 1
ATOM 2264 C CA . ASP A 1 271 ? 24.881 -19.263 24.189 1.00 13.57 271 ASP A CA 1
ATOM 2265 C C . ASP A 1 271 ? 24.685 -18.462 22.909 1.00 12.83 271 ASP A C 1
ATOM 2266 O O . ASP A 1 271 ? 24.791 -17.239 22.904 1.00 11.63 271 ASP A O 1
ATOM 2271 N N . SER A 1 272 ? 24.354 -19.155 21.826 1.00 12.51 272 SER A N 1
ATOM 2272 C CA A SER A 1 272 ? 24.166 -18.522 20.526 0.50 13.04 272 SER A CA 1
ATOM 2273 C CA B SER A 1 272 ? 24.188 -18.507 20.532 0.50 12.93 272 SER A CA 1
ATOM 2274 C C . SER A 1 272 ? 23.063 -17.475 20.554 1.00 12.94 272 SER A C 1
ATOM 2275 O O . SER A 1 272 ? 22.015 -17.692 21.158 1.00 12.22 272 SER A O 1
ATOM 2280 N N . TYR A 1 273 ? 23.304 -16.351 19.881 1.00 13.09 273 TYR A N 1
ATOM 2281 C CA . TYR A 1 273 ? 22.331 -15.265 19.822 1.00 14.03 273 TYR A CA 1
ATOM 2282 C C . TYR A 1 273 ? 21.029 -15.693 19.172 1.00 14.29 273 TYR A C 1
ATOM 2283 O O . TYR A 1 273 ? 21.036 -16.337 18.121 1.00 14.90 273 TYR A O 1
ATOM 2292 N N . HIS A 1 274 ? 19.924 -15.337 19.813 1.00 14.61 274 HIS A N 1
ATOM 2293 C CA . HIS A 1 274 ? 18.601 -15.329 19.171 1.00 16.17 274 HIS A CA 1
ATOM 2294 C C . HIS A 1 274 ? 17.836 -14.045 19.438 1.00 15.93 274 HIS A C 1
ATOM 2295 O O . HIS A 1 274 ? 16.918 -13.711 18.698 1.00 17.07 274 HIS A O 1
ATOM 2302 N N . GLY A 1 275 ? 18.175 -13.336 20.509 1.00 15.21 275 GLY A N 1
ATOM 2303 C CA . GLY A 1 275 ? 17.581 -12.041 20.800 1.00 14.78 275 GLY A CA 1
ATOM 2304 C C . GLY A 1 275 ? 16.303 -12.101 21.609 1.00 14.16 275 GLY A C 1
ATOM 2305 O O . GLY A 1 275 ? 15.640 -11.072 21.775 1.00 14.10 275 GLY A O 1
ATOM 2306 N N . ASN A 1 276 ? 15.953 -13.284 22.120 1.00 13.94 276 ASN A N 1
ATOM 2307 C CA . ASN A 1 276 ? 14.751 -13.427 22.947 1.00 14.31 276 ASN A CA 1
ATOM 2308 C C . ASN A 1 276 ? 14.992 -12.843 24.338 1.00 12.97 276 ASN A C 1
ATOM 2309 O O . ASN A 1 276 ? 16.115 -12.441 24.671 1.00 11.93 276 ASN A O 1
ATOM 2314 N N . THR A 1 277 ? 13.946 -12.801 25.158 1.00 12.26 277 THR A N 1
ATOM 2315 C CA . THR A 1 277 ? 14.030 -12.096 26.435 1.00 12.17 277 THR A CA 1
ATOM 2316 C C . THR A 1 277 ? 15.054 -12.671 27.421 1.00 11.28 277 THR A C 1
ATOM 2317 O O . THR A 1 277 ? 15.562 -11.938 28.279 1.00 11.40 277 THR A O 1
ATOM 2321 N N . ASN A 1 278 ? 15.382 -13.960 27.301 1.00 11.38 278 ASN A N 1
ATOM 2322 C CA . ASN A 1 278 ? 16.402 -14.559 28.162 1.00 11.24 278 ASN A CA 1
ATOM 2323 C C . ASN A 1 278 ? 17.816 -14.077 27.857 1.00 10.51 278 ASN A C 1
ATOM 2324 O O . ASN A 1 278 ? 18.738 -14.360 28.620 1.00 10.91 278 ASN A O 1
ATOM 2329 N N . GLN A 1 279 ? 17.973 -13.342 26.752 1.00 9.33 279 GLN A N 1
ATOM 2330 C CA . GLN A 1 279 ? 19.262 -12.749 26.373 1.00 9.37 279 GLN A CA 1
ATOM 2331 C C . GLN A 1 279 ? 19.262 -11.222 26.533 1.00 9.29 279 GLN A C 1
ATOM 2332 O O . GLN A 1 279 ? 20.237 -10.558 26.161 1.00 9.45 279 GLN A O 1
ATOM 2338 N N . GLN A 1 280 ? 18.177 -10.671 27.065 1.00 8.72 280 GLN A N 1
ATOM 2339 C CA . GLN A 1 280 ? 18.028 -9.222 27.205 1.00 8.34 280 GLN A CA 1
ATOM 2340 C C . GLN A 1 280 ? 18.230 -8.838 28.663 1.00 8.39 280 GLN A C 1
ATOM 2341 O O . GLN A 1 280 ? 17.709 -9.499 29.555 1.00 7.77 280 GLN A O 1
ATOM 2347 N N . TRP A 1 281 ? 18.975 -7.763 28.902 1.00 7.63 281 TRP A N 1
ATOM 2348 C CA . TRP A 1 281 ? 19.356 -7.328 30.249 1.00 8.13 281 TRP A CA 1
ATOM 2349 C C . TRP A 1 281 ? 19.027 -5.850 30.455 1.00 8.43 281 TRP A C 1
ATOM 2350 O O . TRP A 1 281 ? 19.168 -5.034 29.542 1.00 8.67 281 TRP A O 1
ATOM 2361 N N . ILE A 1 282 ? 18.587 -5.513 31.662 1.00 9.20 282 ILE A N 1
ATOM 2362 C CA . ILE A 1 282 ? 18.312 -4.125 32.030 1.00 10.63 282 ILE A CA 1
ATOM 2363 C C . ILE A 1 282 ? 19.449 -3.703 32.939 1.00 10.42 282 ILE A C 1
ATOM 2364 O O . ILE A 1 282 ? 19.615 -4.268 34.016 1.00 11.18 282 ILE A O 1
ATOM 2369 N N . ILE A 1 283 ? 20.261 -2.758 32.490 1.00 10.13 283 ILE A N 1
ATOM 2370 C CA . ILE A 1 283 ? 21.405 -2.293 33.270 1.00 10.76 283 ILE A CA 1
ATOM 2371 C C . ILE A 1 283 ? 21.032 -0.984 33.924 1.00 11.46 283 ILE A C 1
ATOM 2372 O O . ILE A 1 283 ? 20.615 -0.043 33.258 1.00 12.08 283 ILE A O 1
ATOM 2377 N N . ASN A 1 284 ? 21.173 -0.933 35.241 1.00 12.25 284 ASN A N 1
ATOM 2378 C CA . ASN A 1 284 ? 20.975 0.321 35.966 1.00 12.97 284 ASN A CA 1
ATOM 2379 C C . ASN A 1 284 ? 22.137 0.631 36.873 1.00 13.21 284 ASN A C 1
ATOM 2380 O O . ASN A 1 284 ? 22.803 -0.265 37.393 1.00 12.12 284 ASN A O 1
ATOM 2385 N N . LEU A 1 285 ? 22.350 1.924 37.070 1.00 12.78 285 LEU A N 1
ATOM 2386 C CA . LEU A 1 285 ? 23.353 2.409 37.988 1.00 13.58 285 LEU A CA 1
ATOM 2387 C C . LEU A 1 285 ? 22.858 2.153 39.394 1.00 13.54 285 LEU A C 1
ATOM 2388 O O . LEU A 1 285 ? 21.710 2.460 39.711 1.00 14.17 285 LEU A O 1
ATOM 2393 N N . ILE A 1 286 ? 23.731 1.605 40.230 1.00 13.29 286 ILE A N 1
ATOM 2394 C CA . ILE A 1 286 ? 23.433 1.438 41.650 1.00 14.48 286 ILE A CA 1
ATOM 2395 C C . ILE A 1 286 ? 23.179 2.819 42.248 1.00 14.69 286 ILE A C 1
ATOM 2396 O O . ILE A 1 286 ? 22.270 2.973 43.066 1.00 15.90 286 ILE A O 1
ATOM 2402 N N . GLN B 1 3 ? 43.567 -6.185 13.098 1.00 26.93 3 GLN B N 1
ATOM 2403 C CA . GLN B 1 3 ? 43.378 -4.727 13.345 1.00 26.45 3 GLN B CA 1
ATOM 2404 C C . GLN B 1 3 ? 44.541 -4.182 14.178 1.00 25.06 3 GLN B C 1
ATOM 2405 O O . GLN B 1 3 ? 45.062 -4.872 15.053 1.00 25.87 3 GLN B O 1
ATOM 2411 N N . THR B 1 4 ? 44.956 -2.954 13.882 1.00 22.91 4 THR B N 1
ATOM 2412 C CA . THR B 1 4 ? 45.968 -2.246 14.673 1.00 20.97 4 THR B CA 1
ATOM 2413 C C . THR B 1 4 ? 45.696 -0.747 14.617 1.00 19.74 4 THR B C 1
ATOM 2414 O O . THR B 1 4 ? 45.144 -0.255 13.633 1.00 19.42 4 THR B O 1
ATOM 2418 N N . ASN B 1 5 ? 46.086 -0.025 15.665 1.00 17.78 5 ASN B N 1
ATOM 2419 C CA . ASN B 1 5 ? 46.086 1.439 15.609 1.00 16.94 5 ASN B CA 1
ATOM 2420 C C . ASN B 1 5 ? 47.437 2.033 15.167 1.00 15.71 5 ASN B C 1
ATOM 2421 O O . ASN B 1 5 ? 47.586 3.247 15.125 1.00 14.79 5 ASN B O 1
ATOM 2426 N N . ALA B 1 6 ? 48.381 1.174 14.797 1.00 14.48 6 ALA B N 1
ATOM 2427 C CA . ALA B 1 6 ? 49.732 1.618 14.418 1.00 13.98 6 ALA B CA 1
ATOM 2428 C C . ALA B 1 6 ? 49.762 2.465 13.154 1.00 13.15 6 ALA B C 1
ATOM 2429 O O . ALA B 1 6 ? 50.716 3.213 12.930 1.00 12.37 6 ALA B O 1
ATOM 2431 N N . ASN B 1 7 ? 48.752 2.321 12.304 1.00 12.36 7 ASN B N 1
ATOM 2432 C CA . ASN B 1 7 ? 48.674 3.067 11.047 1.00 11.84 7 ASN B CA 1
ATOM 2433 C C . ASN B 1 7 ? 47.821 4.335 11.138 1.00 11.57 7 ASN B C 1
ATOM 2434 O O . ASN B 1 7 ? 47.530 4.965 10.127 1.00 11.22 7 ASN B O 1
ATOM 2439 N N . ASP B 1 8 ? 47.433 4.725 12.348 1.00 11.70 8 ASP B N 1
ATOM 2440 C CA . ASP B 1 8 ? 46.564 5.886 12.500 1.00 12.45 8 ASP B CA 1
ATOM 2441 C C . ASP B 1 8 ? 47.309 7.149 12.056 1.00 11.71 8 ASP B C 1
ATOM 2442 O O . ASP B 1 8 ? 48.550 7.206 12.094 1.00 11.61 8 ASP B O 1
ATOM 2447 N N . LEU B 1 9 ? 46.550 8.164 11.647 1.00 11.16 9 LEU B N 1
ATOM 2448 C CA . LEU B 1 9 ? 47.099 9.359 11.009 1.00 11.10 9 LEU B CA 1
ATOM 2449 C C . LEU B 1 9 ? 47.624 10.359 12.044 1.00 11.03 9 LEU B C 1
ATOM 2450 O O . LEU B 1 9 ? 47.200 11.517 12.124 1.00 10.94 9 LEU B O 1
ATOM 2455 N N . ARG B 1 10 ? 48.591 9.898 12.828 1.00 11.54 10 ARG B N 1
ATOM 2456 C CA . ARG B 1 10 ? 49.189 10.706 13.887 1.00 11.94 10 ARG B CA 1
ATOM 2457 C C . ARG B 1 10 ? 50.174 11.732 13.325 1.00 11.21 10 ARG B C 1
ATOM 2458 O O . ARG B 1 10 ? 50.887 11.487 12.348 1.00 10.67 10 ARG B O 1
ATOM 2466 N N . ASN B 1 11 ? 50.224 12.878 13.980 1.00 10.77 11 ASN B N 1
ATOM 2467 C CA . ASN B 1 11 ? 51.190 13.906 13.652 1.00 11.06 11 ASN B CA 1
ATOM 2468 C C . ASN B 1 11 ? 52.628 13.368 13.685 1.00 11.28 11 ASN B C 1
ATOM 2469 O O . ASN B 1 11 ? 53.024 12.635 14.612 1.00 11.57 11 ASN B O 1
ATOM 2474 N N . ASN B 1 12 ? 53.385 13.711 12.649 1.00 11.09 12 ASN B N 1
ATOM 2475 C CA . ASN B 1 12 ? 54.812 13.399 12.531 1.00 12.09 12 ASN B CA 1
ATOM 2476 C C . ASN B 1 12 ? 55.174 11.935 12.255 1.00 11.99 12 ASN B C 1
ATOM 2477 O O . ASN B 1 12 ? 56.355 11.597 12.082 1.00 11.59 12 ASN B O 1
ATOM 2482 N N . GLU B 1 13 ? 54.174 11.071 12.136 1.00 10.86 13 GLU B N 1
ATOM 2483 C CA . GLU B 1 13 ? 54.408 9.720 11.662 1.00 10.39 13 GLU B CA 1
ATOM 2484 C C . GLU B 1 13 ? 54.604 9.695 10.154 1.00 10.42 13 GLU B C 1
ATOM 2485 O O . GLU B 1 13 ? 54.190 10.630 9.437 1.00 10.00 13 GLU B O 1
ATOM 2491 N N . VAL B 1 14 ? 55.245 8.628 9.682 1.00 9.68 14 VAL B N 1
ATOM 2492 C CA . VAL B 1 14 ? 55.719 8.508 8.319 1.00 9.95 14 VAL B CA 1
ATOM 2493 C C . VAL B 1 14 ? 55.103 7.273 7.654 1.00 9.49 14 VAL B C 1
ATOM 2494 O O . VAL B 1 14 ? 55.043 6.195 8.232 1.00 10.21 14 VAL B O 1
ATOM 2498 N N . PHE B 1 15 ? 54.633 7.450 6.424 1.00 8.51 15 PHE B N 1
ATOM 2499 C CA . PHE B 1 15 ? 53.792 6.475 5.752 1.00 8.32 15 PHE B CA 1
ATOM 2500 C C . PHE B 1 15 ? 54.160 6.194 4.312 1.00 8.29 15 PHE B C 1
ATOM 2501 O O . PHE B 1 15 ? 54.693 7.050 3.621 1.00 9.09 15 PHE B O 1
ATOM 2509 N N . PHE B 1 16 ? 53.817 4.993 3.859 1.00 8.77 16 PHE B N 1
ATOM 2510 C CA . PHE B 1 16 ? 53.582 4.703 2.465 1.00 9.93 16 PHE B CA 1
ATOM 2511 C C . PHE B 1 16 ? 52.131 5.054 2.165 1.00 9.46 16 PHE B C 1
ATOM 2512 O O . PHE B 1 16 ? 51.225 4.671 2.921 1.00 11.07 16 PHE B O 1
ATOM 2520 N N . ILE B 1 17 ? 51.913 5.760 1.070 1.00 9.42 17 ILE B N 1
ATOM 2521 C CA . ILE B 1 17 ? 50.564 6.138 0.634 1.00 8.96 17 ILE B CA 1
ATOM 2522 C C . ILE B 1 17 ? 50.279 5.384 -0.654 1.00 9.39 17 ILE B C 1
ATOM 2523 O O . ILE B 1 17 ? 50.973 5.571 -1.657 1.00 9.02 17 ILE B O 1
ATOM 2528 N N . SER B 1 18 ? 49.260 4.511 -0.613 1.00 9.64 18 SER B N 1
ATOM 2529 C CA A SER B 1 18 ? 48.957 3.623 -1.733 0.50 10.38 18 SER B CA 1
ATOM 2530 C CA B SER B 1 18 ? 48.950 3.588 -1.705 0.50 10.53 18 SER B CA 1
ATOM 2531 C C . SER B 1 18 ? 47.515 3.739 -2.179 1.00 10.96 18 SER B C 1
ATOM 2532 O O . SER B 1 18 ? 46.659 4.140 -1.414 1.00 10.80 18 SER B O 1
ATOM 2537 N N . PRO B 1 19 ? 47.241 3.372 -3.436 1.00 11.81 19 PRO B N 1
ATOM 2538 C CA . PRO B 1 19 ? 45.845 3.207 -3.810 1.00 12.83 19 PRO B CA 1
ATOM 2539 C C . PRO B 1 19 ? 45.199 2.166 -2.905 1.00 14.33 19 PRO B C 1
ATOM 2540 O O . PRO B 1 19 ? 45.863 1.209 -2.501 1.00 14.73 19 PRO B O 1
ATOM 2544 N N . SER B 1 20 ? 43.918 2.332 -2.593 1.00 15.25 20 SER B N 1
ATOM 2545 C CA . SER B 1 20 ? 43.231 1.467 -1.619 1.00 17.25 20 SER B CA 1
ATOM 2546 C C . SER B 1 20 ? 43.254 -0.009 -1.976 1.00 18.30 20 SER B C 1
ATOM 2547 O O . SER B 1 20 ? 43.264 -0.872 -1.085 1.00 19.44 20 SER B O 1
ATOM 2550 N N . ASN B 1 21 ? 43.257 -0.291 -3.267 1.00 19.07 21 ASN B N 1
ATOM 2551 C CA . ASN B 1 21 ? 43.190 -1.668 -3.731 1.00 19.92 21 ASN B CA 1
ATOM 2552 C C . ASN B 1 21 ? 44.534 -2.303 -4.085 1.00 20.30 21 ASN B C 1
ATOM 2553 O O . ASN B 1 21 ? 44.566 -3.481 -4.428 1.00 21.13 21 ASN B O 1
ATOM 2558 N N . ASN B 1 22 ? 45.627 -1.541 -4.026 1.00 19.52 22 ASN B N 1
ATOM 2559 C CA . ASN B 1 22 ? 46.954 -2.094 -4.330 1.00 18.78 22 ASN B CA 1
ATOM 2560 C C . ASN B 1 22 ? 48.021 -1.537 -3.398 1.00 18.68 22 ASN B C 1
ATOM 2561 O O . ASN B 1 22 ? 48.621 -0.495 -3.670 1.00 17.61 22 ASN B O 1
ATOM 2566 N N . THR B 1 23 ? 48.253 -2.250 -2.302 1.00 19.33 23 THR B N 1
ATOM 2567 C CA . THR B 1 23 ? 49.213 -1.852 -1.286 1.00 20.47 23 THR B CA 1
ATOM 2568 C C . THR B 1 23 ? 50.661 -1.934 -1.789 1.00 19.63 23 THR B C 1
ATOM 2569 O O . THR B 1 23 ? 51.559 -1.410 -1.141 1.00 20.12 23 THR B O 1
ATOM 2573 N N . ASN B 1 24 ? 50.894 -2.569 -2.934 1.00 19.25 24 ASN B N 1
ATOM 2574 C CA . ASN B 1 24 ? 52.259 -2.629 -3.479 1.00 18.91 24 ASN B CA 1
ATOM 2575 C C . ASN B 1 24 ? 52.595 -1.496 -4.461 1.00 18.04 24 ASN B C 1
ATOM 2576 O O . ASN B 1 24 ? 53.713 -1.444 -4.981 1.00 17.78 24 ASN B O 1
ATOM 2581 N N . LYS B 1 25 ? 51.641 -0.601 -4.719 1.00 16.68 25 LYS B N 1
ATOM 2582 C CA . LYS B 1 25 ? 51.916 0.657 -5.439 1.00 16.09 25 LYS B CA 1
ATOM 2583 C C . LYS B 1 25 ? 51.915 1.788 -4.427 1.00 14.76 25 LYS B C 1
ATOM 2584 O O . LYS B 1 25 ? 50.996 1.880 -3.632 1.00 15.03 25 LYS B O 1
ATOM 2590 N N . VAL B 1 26 ? 52.926 2.652 -4.465 1.00 12.60 26 VAL B N 1
ATOM 2591 C CA . VAL B 1 26 ? 53.049 3.720 -3.475 1.00 11.98 26 VAL B CA 1
ATOM 2592 C C . VAL B 1 26 ? 53.409 5.050 -4.116 1.00 11.11 26 VAL B C 1
ATOM 2593 O O . VAL B 1 26 ? 54.025 5.096 -5.177 1.00 11.29 26 VAL B O 1
ATOM 2597 N N . LEU B 1 27 ? 53.007 6.132 -3.458 1.00 10.25 27 LEU B N 1
ATOM 2598 C CA . LEU B 1 27 ? 53.383 7.473 -3.892 1.00 10.37 27 LEU B CA 1
ATOM 2599 C C . LEU B 1 27 ? 54.899 7.591 -3.845 1.00 9.96 27 LEU B C 1
ATOM 2600 O O . LEU B 1 27 ? 55.515 7.280 -2.837 1.00 9.81 27 LEU B O 1
ATOM 2605 N N . ASP B 1 28 ? 55.477 8.072 -4.942 1.00 10.04 28 ASP B N 1
ATOM 2606 C CA . ASP B 1 28 ? 56.930 8.020 -5.156 1.00 10.28 28 ASP B CA 1
ATOM 2607 C C . ASP B 1 28 ? 57.396 9.319 -5.790 1.00 10.64 28 ASP B C 1
ATOM 2608 O O . ASP B 1 28 ? 56.897 9.709 -6.827 1.00 10.86 28 ASP B O 1
ATOM 2613 N N . LYS B 1 29 ? 58.357 9.981 -5.151 1.00 10.47 29 LYS B N 1
ATOM 2614 C CA . LYS B 1 29 ? 59.008 11.146 -5.733 1.00 11.22 29 LYS B CA 1
ATOM 2615 C C . LYS B 1 29 ? 60.014 10.643 -6.768 1.00 11.55 29 LYS B C 1
ATOM 2616 O O . LYS B 1 29 ? 61.034 10.049 -6.400 1.00 12.87 29 LYS B O 1
ATOM 2622 N N . ILE B 1 30 ? 59.698 10.834 -8.041 1.00 11.68 30 ILE B N 1
ATOM 2623 C CA . ILE B 1 30 ? 60.473 10.247 -9.149 1.00 12.34 30 ILE B CA 1
ATOM 2624 C C . ILE B 1 30 ? 61.496 11.200 -9.738 1.00 12.84 30 ILE B C 1
ATOM 2625 O O . ILE B 1 30 ? 62.302 10.804 -10.586 1.00 13.34 30 ILE B O 1
ATOM 2630 N N . SER B 1 31 ? 61.470 12.457 -9.305 1.00 13.04 31 SER B N 1
ATOM 2631 C CA . SER B 1 31 ? 62.392 13.469 -9.813 1.00 13.87 31 SER B CA 1
ATOM 2632 C C . SER B 1 31 ? 62.508 14.598 -8.799 1.00 14.60 31 SER B C 1
ATOM 2633 O O . SER B 1 31 ? 62.008 14.493 -7.675 1.00 15.13 31 SER B O 1
ATOM 2636 N N . GLN B 1 32 ? 63.169 15.683 -9.186 1.00 15.03 32 GLN B N 1
ATOM 2637 C CA . GLN B 1 32 ? 63.297 16.828 -8.301 1.00 16.25 32 GLN B CA 1
ATOM 2638 C C . GLN B 1 32 ? 61.946 17.410 -7.935 1.00 15.98 32 GLN B C 1
ATOM 2639 O O . GLN B 1 32 ? 61.814 17.995 -6.862 1.00 16.64 32 GLN B O 1
ATOM 2645 N N . SER B 1 33 ? 60.958 17.256 -8.811 1.00 15.45 33 SER B N 1
ATOM 2646 C CA . SER B 1 33 ? 59.636 17.829 -8.568 1.00 15.70 33 SER B CA 1
ATOM 2647 C C . SER B 1 33 ? 58.441 16.913 -8.769 1.00 15.50 33 SER B C 1
ATOM 2648 O O . SER B 1 33 ? 57.363 17.242 -8.281 1.00 16.69 33 SER B O 1
ATOM 2651 N N . GLU B 1 34 ? 58.589 15.792 -9.477 1.00 14.19 34 GLU B N 1
ATOM 2652 C CA . GLU B 1 34 ? 57.421 14.991 -9.850 1.00 13.99 34 GLU B CA 1
ATOM 2653 C C . GLU B 1 34 ? 57.158 13.835 -8.904 1.00 13.32 34 GLU B C 1
ATOM 2654 O O . GLU B 1 34 ? 58.091 13.264 -8.326 1.00 11.56 34 GLU B O 1
ATOM 2660 N N . VAL B 1 35 ? 55.882 13.472 -8.786 1.00 12.55 35 VAL B N 1
ATOM 2661 C CA . VAL B 1 35 ? 55.471 12.279 -8.062 1.00 13.55 35 VAL B CA 1
ATOM 2662 C C . VAL B 1 35 ? 54.594 11.431 -8.972 1.00 13.50 35 VAL B C 1
ATOM 2663 O O . VAL B 1 35 ? 53.830 11.963 -9.775 1.00 15.48 35 VAL B O 1
ATOM 2667 N N . LYS B 1 36 ? 54.739 10.117 -8.847 1.00 13.66 36 LYS B N 1
ATOM 2668 C CA . LYS B 1 36 ? 53.911 9.128 -9.536 1.00 13.73 36 LYS B CA 1
ATOM 2669 C C . LYS B 1 36 ? 53.738 7.979 -8.564 1.00 13.06 36 LYS B C 1
ATOM 2670 O O . LYS B 1 36 ? 54.480 7.887 -7.570 1.00 13.08 36 LYS B O 1
ATOM 2676 N N . LEU B 1 37 ? 52.782 7.097 -8.832 1.00 12.76 37 LEU B N 1
ATOM 2677 C CA . LEU B 1 37 ? 52.759 5.820 -8.161 1.00 12.58 37 LEU B CA 1
ATOM 2678 C C . LEU B 1 37 ? 53.875 4.959 -8.742 1.00 12.42 37 LEU B C 1
ATOM 2679 O O . LEU B 1 37 ? 54.176 5.033 -9.944 1.00 13.18 37 LEU B O 1
ATOM 2684 N N . TRP B 1 38 ? 54.473 4.147 -7.883 1.00 12.57 38 TRP B N 1
ATOM 2685 C CA . TRP B 1 38 ? 55.538 3.244 -8.289 1.00 12.55 38 TRP B CA 1
ATOM 2686 C C . TRP B 1 38 ? 55.432 1.979 -7.467 1.00 13.21 38 TRP B C 1
ATOM 2687 O O . TRP B 1 38 ? 54.875 1.996 -6.375 1.00 13.24 38 TRP B O 1
ATOM 2698 N N . ASN B 1 39 ? 55.982 0.884 -7.977 1.00 13.92 39 ASN B N 1
ATOM 2699 C CA . ASN B 1 39 ? 56.065 -0.347 -7.195 1.00 15.02 39 ASN B CA 1
ATOM 2700 C C . ASN B 1 39 ? 56.845 -0.112 -5.899 1.00 14.59 39 ASN B C 1
ATOM 2701 O O . ASN B 1 39 ? 57.823 0.627 -5.876 1.00 14.60 39 ASN B O 1
ATOM 2706 N N . LYS B 1 40 ? 56.396 -0.713 -4.804 1.00 14.88 40 LYS B N 1
ATOM 2707 C CA . LYS B 1 40 ? 57.019 -0.474 -3.513 1.00 16.21 40 LYS B CA 1
ATOM 2708 C C . LYS B 1 40 ? 58.463 -1.002 -3.450 1.00 16.91 40 LYS B C 1
ATOM 2709 O O . LYS B 1 40 ? 58.715 -2.162 -3.763 1.00 18.52 40 LYS B O 1
ATOM 2715 N N . LEU B 1 41 ? 59.383 -0.132 -3.051 1.00 17.50 41 LEU B N 1
ATOM 2716 C CA . LEU B 1 41 ? 60.816 -0.446 -2.895 1.00 18.85 41 LEU B CA 1
ATOM 2717 C C . LEU B 1 41 ? 61.324 -0.037 -1.504 1.00 20.19 41 LEU B C 1
ATOM 2718 O O . LEU B 1 41 ? 62.510 -0.164 -1.205 1.00 21.78 41 LEU B O 1
ATOM 2723 N N . SER B 1 42 ? 60.433 0.499 -0.666 1.00 20.89 42 SER B N 1
ATOM 2724 C CA . SER B 1 42 ? 60.775 1.007 0.673 1.00 21.72 42 SER B CA 1
ATOM 2725 C C . SER B 1 42 ? 61.938 2.035 0.732 1.00 21.22 42 SER B C 1
ATOM 2726 O O . SER B 1 42 ? 62.545 2.216 1.797 1.00 22.28 42 SER B O 1
ATOM 2729 N N . GLY B 1 43 ? 62.220 2.726 -0.385 1.00 20.70 43 GLY B N 1
ATOM 2730 C CA . GLY B 1 43 ? 63.254 3.785 -0.436 1.00 19.43 43 GLY B CA 1
ATOM 2731 C C . GLY B 1 43 ? 62.666 5.066 0.146 1.00 17.77 43 GLY B C 1
ATOM 2732 O O . GLY B 1 43 ? 61.458 5.170 0.247 1.00 16.62 43 GLY B O 1
ATOM 2733 N N . ALA B 1 44 ? 63.499 6.033 0.533 1.00 15.77 44 ALA B N 1
ATOM 2734 C CA . ALA B 1 44 ? 63.023 7.213 1.295 1.00 14.43 44 ALA B CA 1
ATOM 2735 C C . A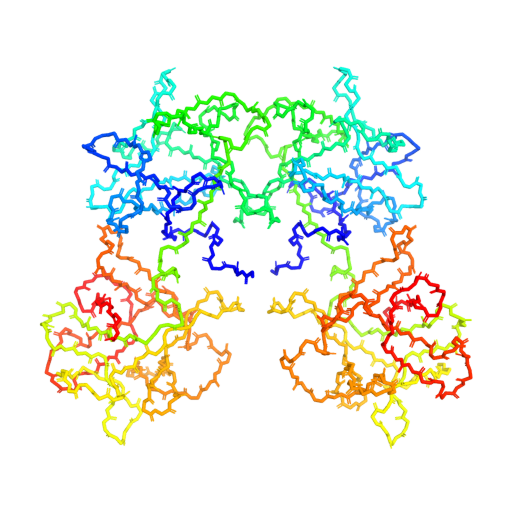LA B 1 44 ? 62.155 8.152 0.454 1.00 13.45 44 ALA B C 1
ATOM 2736 O O . ALA B 1 44 ? 61.342 8.911 1.006 1.00 12.48 44 ALA B O 1
ATOM 2738 N N . ASN B 1 45 ? 62.327 8.087 -0.867 1.00 13.00 45 ASN B N 1
ATOM 2739 C CA . ASN B 1 45 ? 61.493 8.842 -1.805 1.00 12.71 45 ASN B CA 1
ATOM 2740 C C . ASN B 1 45 ? 60.078 8.291 -1.905 1.00 12.60 45 ASN B C 1
ATOM 2741 O O . ASN B 1 45 ? 59.257 8.866 -2.611 1.00 11.71 45 ASN B O 1
ATOM 2746 N N . GLN B 1 46 ? 59.811 7.190 -1.200 1.00 11.24 46 GLN B N 1
ATOM 2747 C CA . GLN B 1 46 ? 58.469 6.618 -1.087 1.00 10.83 46 GLN B CA 1
ATOM 2748 C C . GLN B 1 46 ? 57.868 6.794 0.304 1.00 10.27 46 GLN B C 1
ATOM 2749 O O . GLN B 1 46 ? 56.836 6.187 0.612 1.00 10.07 46 GLN B O 1
ATOM 2755 N N . LYS B 1 47 ? 58.501 7.596 1.152 1.00 9.81 47 LYS B N 1
ATOM 2756 C CA . LYS B 1 47 ? 58.079 7.744 2.549 1.00 9.43 47 LYS B CA 1
ATOM 2757 C C . LYS B 1 47 ? 57.670 9.182 2.835 1.00 9.31 47 LYS B C 1
ATOM 2758 O O . LYS B 1 47 ? 58.357 10.113 2.442 1.00 10.01 47 LYS B O 1
ATOM 2764 N N . TRP B 1 48 ? 56.537 9.357 3.515 1.00 8.85 48 TRP B N 1
ATOM 2765 C CA . TRP B 1 48 ? 55.893 10.666 3.626 1.00 8.78 48 TRP B CA 1
ATOM 2766 C C . TRP B 1 48 ? 55.507 10.947 5.070 1.00 8.86 48 TRP B C 1
ATOM 2767 O O . TRP B 1 48 ? 54.767 10.179 5.665 1.00 8.92 48 TRP B O 1
ATOM 2778 N N . ARG B 1 49 ? 56.022 12.041 5.634 1.00 8.77 49 ARG B N 1
ATOM 2779 C CA . ARG B 1 49 ? 55.697 12.453 6.984 1.00 9.25 49 ARG B CA 1
ATOM 2780 C C . ARG B 1 49 ? 54.486 13.383 6.976 1.00 9.67 49 ARG B C 1
ATOM 2781 O O . ARG B 1 49 ? 54.425 14.320 6.182 1.00 9.43 49 ARG B O 1
ATOM 2789 N N . LEU B 1 50 ? 53.555 13.129 7.890 1.00 9.85 50 LEU B N 1
ATOM 2790 C CA . LEU B 1 50 ? 52.388 13.990 8.081 1.00 10.61 50 LEU B CA 1
ATOM 2791 C C . LEU B 1 50 ? 52.732 15.071 9.097 1.00 10.86 50 LEU B C 1
ATOM 2792 O O . LEU B 1 50 ? 53.206 14.761 10.192 1.00 11.57 50 LEU B O 1
ATOM 2797 N N . ILE B 1 51 ? 52.482 16.329 8.746 1.00 10.74 51 ILE B N 1
ATOM 2798 C CA . ILE B 1 51 ? 52.711 17.464 9.631 1.00 11.53 51 ILE B CA 1
ATOM 2799 C C . ILE B 1 51 ? 51.387 18.217 9.797 1.00 11.18 51 ILE B C 1
ATOM 2800 O O . ILE B 1 51 ? 50.930 18.895 8.874 1.00 11.29 51 ILE B O 1
ATOM 2805 N N . TYR B 1 52 ? 50.763 18.066 10.959 1.00 10.85 52 TYR B N 1
ATOM 2806 C CA . TYR B 1 52 ? 49.427 18.606 11.196 1.00 11.30 52 TYR B CA 1
ATOM 2807 C C . TYR B 1 52 ? 49.473 20.064 11.623 1.00 12.09 52 TYR B C 1
ATOM 2808 O O . TYR B 1 52 ? 50.376 20.466 12.384 1.00 13.41 52 TYR B O 1
ATOM 2817 N N . ASP B 1 53 ? 48.483 20.830 11.168 1.00 11.92 53 ASP B N 1
ATOM 2818 C CA . ASP B 1 53 ? 48.263 22.203 11.592 1.00 11.89 53 ASP B CA 1
ATOM 2819 C C . ASP B 1 53 ? 46.927 22.241 12.318 1.00 12.20 53 ASP B C 1
ATOM 2820 O O . ASP B 1 53 ? 45.872 21.961 11.724 1.00 11.24 53 ASP B O 1
ATOM 2825 N N . THR B 1 54 ? 46.943 22.589 13.603 1.00 12.80 54 THR B N 1
ATOM 2826 C CA . THR B 1 54 ? 45.719 22.551 14.404 1.00 14.05 54 THR B CA 1
ATOM 2827 C C . THR B 1 54 ? 44.703 23.627 14.011 1.00 14.56 54 THR B C 1
ATOM 2828 O O . THR B 1 54 ? 43.492 23.425 14.159 1.00 16.03 54 THR B O 1
ATOM 2832 N N . ASN B 1 55 ? 45.181 24.763 13.514 1.00 14.89 55 ASN B N 1
ATOM 2833 C CA A ASN B 1 55 ? 44.284 25.848 13.115 0.50 15.23 55 ASN B CA 1
ATOM 2834 C CA B ASN B 1 55 ? 44.291 25.853 13.104 0.50 15.06 55 ASN B CA 1
ATOM 2835 C C . ASN B 1 55 ? 43.519 25.471 11.850 1.00 14.30 55 ASN B C 1
ATOM 2836 O O . ASN B 1 55 ? 42.307 25.626 11.778 1.00 14.95 55 ASN B O 1
ATOM 2845 N N . LYS B 1 56 ? 44.232 24.956 10.859 1.00 13.05 56 LYS B N 1
ATOM 2846 C CA . LYS B 1 56 ? 43.611 24.526 9.617 1.00 12.10 56 LYS B CA 1
ATOM 2847 C C . LYS B 1 56 ? 42.921 23.177 9.727 1.00 11.01 56 LYS B C 1
ATOM 2848 O O . LYS B 1 56 ? 42.074 22.868 8.905 1.00 10.76 56 LYS B O 1
ATOM 2854 N N . GLN B 1 57 ? 43.280 22.383 10.734 1.00 9.96 57 GLN B N 1
ATOM 2855 C CA . GLN B 1 57 ? 42.810 20.995 10.836 1.00 9.73 57 GLN B CA 1
ATOM 2856 C C . GLN B 1 57 ? 43.121 20.214 9.566 1.00 8.66 57 GLN B C 1
ATOM 2857 O O . GLN B 1 57 ? 42.308 19.440 9.061 1.00 8.84 57 GLN B O 1
ATOM 2863 N N . ALA B 1 58 ? 44.340 20.427 9.063 1.00 8.34 58 ALA B N 1
ATOM 2864 C CA . ALA B 1 58 ? 44.803 19.834 7.814 1.00 8.00 58 ALA B CA 1
ATOM 2865 C C . ALA B 1 58 ? 46.293 19.574 7.936 1.00 8.39 58 ALA B C 1
ATOM 2866 O O . ALA B 1 58 ? 46.938 20.069 8.875 1.00 8.67 58 ALA B O 1
ATOM 2868 N N . TYR B 1 59 ? 46.836 18.805 7.001 1.00 8.13 59 TYR B N 1
ATOM 2869 C CA . TYR B 1 59 ? 48.208 18.331 7.086 1.00 7.80 59 TYR B CA 1
ATOM 2870 C C . TYR B 1 59 ? 49.039 18.738 5.875 1.00 8.69 59 TYR B C 1
ATOM 2871 O O . TYR B 1 59 ? 48.532 18.775 4.752 1.00 9.14 59 TYR B O 1
ATOM 2880 N N . LYS B 1 60 ? 50.332 18.979 6.104 1.00 9.48 60 LYS B N 1
ATOM 2881 C CA . LYS B 1 60 ? 51.327 18.898 5.046 1.00 9.51 60 LYS B CA 1
ATOM 2882 C C . LYS B 1 60 ? 51.832 17.460 4.964 1.00 9.29 60 LYS B C 1
ATOM 2883 O O . LYS B 1 60 ? 51.790 16.725 5.948 1.00 9.69 60 LYS B O 1
ATOM 2889 N N . ILE B 1 61 ? 52.279 17.081 3.774 1.00 9.14 61 ILE B N 1
ATOM 2890 C CA . ILE B 1 61 ? 52.719 15.728 3.463 1.00 9.13 61 ILE B CA 1
ATOM 2891 C C . ILE B 1 61 ? 54.125 15.849 2.878 1.00 9.71 61 ILE B C 1
ATOM 2892 O O . ILE B 1 61 ? 54.296 16.262 1.731 1.00 9.06 61 ILE B O 1
ATOM 2897 N N . LYS B 1 62 ? 55.120 15.529 3.707 1.00 9.79 62 LYS B N 1
ATOM 2898 C CA . LYS B 1 62 ? 56.524 15.828 3.401 1.00 10.19 62 LYS B CA 1
ATOM 2899 C C . LYS B 1 62 ? 57.317 14.589 3.009 1.00 9.83 62 LYS B C 1
ATOM 2900 O O . LYS B 1 62 ? 57.343 13.610 3.754 1.00 9.90 62 LYS B O 1
ATOM 2906 N N . VAL B 1 63 ? 57.991 14.630 1.866 1.00 10.26 63 VAL B N 1
ATOM 2907 C CA . VAL B 1 63 ? 58.807 13.507 1.444 1.00 10.21 63 VAL B CA 1
ATOM 2908 C C . VAL B 1 63 ? 60.013 13.399 2.389 1.00 10.43 63 VAL B C 1
ATOM 2909 O O . VAL B 1 63 ? 60.493 14.411 2.916 1.00 10.44 63 VAL B O 1
ATOM 2913 N N . MET B 1 64 ? 60.475 12.174 2.609 1.00 11.04 64 MET B N 1
ATOM 2914 C CA . MET B 1 64 ? 61.517 11.913 3.598 1.00 11.46 64 MET B CA 1
ATOM 2915 C C . MET B 1 64 ? 62.878 11.549 2.990 1.00 12.61 64 MET B C 1
ATOM 2916 O O . MET B 1 64 ? 63.695 10.890 3.639 1.00 13.50 64 MET B O 1
ATOM 2921 N N . ASP B 1 65 ? 63.143 12.018 1.771 1.00 13.24 65 ASP B N 1
ATOM 2922 C CA . ASP B 1 65 ? 64.395 11.682 1.066 1.00 13.91 65 ASP B CA 1
ATOM 2923 C C . ASP B 1 65 ? 65.503 12.710 1.333 1.00 14.98 65 ASP B C 1
ATOM 2924 O O . ASP B 1 65 ? 66.560 12.624 0.726 1.00 15.72 65 ASP B O 1
ATOM 2929 N N . ASN B 1 66 ? 65.231 13.640 2.245 1.00 15.72 66 ASN B N 1
ATOM 2930 C CA . ASN B 1 66 ? 66.119 14.729 2.699 1.00 16.78 66 ASN B CA 1
ATOM 2931 C C . ASN B 1 66 ? 65.976 16.048 1.923 1.00 16.59 66 ASN B C 1
ATOM 2932 O O . ASN B 1 66 ? 66.616 17.042 2.275 1.00 17.36 66 ASN B O 1
ATOM 2937 N N . THR B 1 67 ? 65.129 16.078 0.891 1.00 15.58 67 THR B N 1
ATOM 2938 C CA . THR B 1 67 ? 64.882 17.309 0.151 1.00 15.67 67 THR B CA 1
ATOM 2939 C C . THR B 1 67 ? 63.861 18.214 0.842 1.00 15.61 67 THR B C 1
ATOM 2940 O O . THR B 1 67 ? 63.759 19.384 0.498 1.00 16.18 67 THR B O 1
ATOM 2944 N N . SER B 1 68 ? 63.094 17.664 1.787 1.00 15.12 68 SER B N 1
ATOM 2945 C CA . SER B 1 68 ? 62.092 18.427 2.567 1.00 15.14 68 SER B CA 1
ATOM 2946 C C . SER B 1 68 ? 60.923 18.975 1.751 1.00 14.02 68 SER B C 1
ATOM 2947 O O . SER B 1 68 ? 60.163 19.792 2.257 1.00 14.27 68 SER B O 1
ATOM 2950 N N . LEU B 1 69 ? 60.764 18.532 0.507 1.00 13.35 69 LEU B N 1
ATOM 2951 C CA . LEU B 1 69 ? 59.692 19.059 -0.345 1.00 13.05 69 LEU B CA 1
ATOM 2952 C C . LEU B 1 69 ? 58.360 18.445 0.090 1.00 12.11 69 LEU B C 1
ATOM 2953 O O . LEU B 1 69 ? 58.331 17.333 0.626 1.00 12.50 69 LEU B O 1
ATOM 2958 N N . ILE B 1 70 ? 57.264 19.168 -0.128 1.00 11.30 70 ILE B N 1
ATOM 2959 C CA . ILE B 1 70 ? 55.947 18.716 0.321 1.00 10.94 70 ILE B CA 1
ATOM 2960 C C . ILE B 1 70 ? 54.964 18.595 -0.831 1.00 10.90 70 ILE B C 1
ATOM 2961 O O . ILE B 1 70 ? 55.063 19.311 -1.830 1.00 11.32 70 ILE B O 1
ATOM 2966 N N . LEU B 1 71 ? 54.026 17.660 -0.696 1.00 10.01 71 LEU B N 1
ATOM 2967 C CA . LEU B 1 71 ? 53.040 17.380 -1.743 1.00 9.97 71 LEU B CA 1
ATOM 2968 C C . LEU B 1 71 ? 52.151 18.611 -1.977 1.00 9.84 71 LEU B C 1
ATOM 2969 O O . LEU B 1 71 ? 51.572 19.164 -1.042 1.00 9.47 71 LEU B O 1
ATOM 2974 N N . THR B 1 72 ? 52.076 19.024 -3.237 1.00 10.18 72 THR B N 1
ATOM 2975 C CA . THR B 1 72 ? 51.512 20.313 -3.618 1.00 10.48 72 THR B CA 1
ATOM 2976 C C . THR B 1 72 ? 50.609 20.163 -4.827 1.00 10.70 72 THR B C 1
ATOM 2977 O O . THR B 1 72 ? 50.989 19.549 -5.812 1.00 10.63 72 THR B O 1
ATOM 2981 N N . TRP B 1 73 ? 49.407 20.737 -4.747 1.00 9.68 73 TRP B N 1
ATOM 2982 C CA . TRP B 1 73 ? 48.496 20.829 -5.873 1.00 9.92 73 TRP B CA 1
ATOM 2983 C C . TRP B 1 73 ? 48.943 21.990 -6.738 1.00 9.96 73 TRP B C 1
ATOM 2984 O O . TRP B 1 73 ? 49.035 23.123 -6.257 1.00 9.78 73 TRP B O 1
ATOM 2995 N N . ASN B 1 74 ? 49.219 21.712 -8.012 1.00 10.06 74 ASN B N 1
ATOM 2996 C CA . ASN B 1 74 ? 49.719 22.729 -8.947 1.00 10.43 74 ASN B CA 1
ATOM 2997 C C . ASN B 1 74 ? 48.599 23.621 -9.484 1.00 10.92 74 ASN B C 1
ATOM 2998 O O . ASN B 1 74 ? 48.495 23.823 -10.704 1.00 11.77 74 ASN B O 1
ATOM 3003 N N . ALA B 1 75 ? 47.788 24.196 -8.594 1.00 10.52 75 ALA B N 1
ATOM 3004 C CA . ALA B 1 75 ? 46.650 25.008 -9.008 1.00 10.28 75 ALA B CA 1
ATOM 3005 C C . ALA B 1 75 ? 47.150 26.074 -9.981 1.00 10.79 75 ALA B C 1
ATOM 3006 O O . ALA B 1 75 ? 48.197 26.642 -9.767 1.00 11.03 75 ALA B O 1
ATOM 3008 N N . PRO B 1 76 ? 46.384 26.348 -11.048 1.00 11.64 76 PRO B N 1
ATOM 3009 C CA . PRO B 1 76 ? 45.059 25.876 -11.405 1.00 12.16 76 PRO B CA 1
ATOM 3010 C C . PRO B 1 76 ? 45.020 24.577 -12.225 1.00 12.76 76 PRO B C 1
ATOM 3011 O O . PRO B 1 76 ? 43.939 24.130 -12.610 1.00 13.86 76 PRO B O 1
ATOM 3015 N N . LEU B 1 77 ? 46.179 23.979 -12.485 1.00 13.36 77 LEU B N 1
ATOM 3016 C CA . LEU B 1 77 ? 46.237 22.689 -13.165 1.00 14.12 77 LEU B CA 1
ATOM 3017 C C . LEU B 1 77 ? 45.792 21.614 -12.189 1.00 14.94 77 LEU B C 1
ATOM 3018 O O . LEU B 1 77 ? 45.831 21.820 -10.974 1.00 16.37 77 LEU B O 1
ATOM 3023 N N . SER B 1 78 ? 45.417 20.460 -12.725 1.00 14.66 78 SER B N 1
ATOM 3024 C CA . SER B 1 78 ? 44.997 19.326 -11.903 1.00 14.35 78 SER B CA 1
ATOM 3025 C C . SER B 1 78 ? 46.167 18.499 -11.400 1.00 13.82 78 SER B C 1
ATOM 3026 O O . SER B 1 78 ? 45.972 17.621 -10.575 1.00 14.66 78 SER B O 1
ATOM 3029 N N . SER B 1 79 ? 47.375 18.768 -11.877 1.00 13.37 79 SER B N 1
ATOM 3030 C CA . SER B 1 79 ? 48.521 17.968 -11.478 1.00 13.33 79 SER B CA 1
ATOM 3031 C C . SER B 1 79 ? 48.988 18.280 -10.063 1.00 13.00 79 SER B C 1
ATOM 3032 O O . SER B 1 79 ? 48.624 19.306 -9.483 1.00 12.39 79 SER B O 1
ATOM 3035 N N . VAL B 1 80 ? 49.789 17.372 -9.518 1.00 12.55 80 VAL B N 1
ATOM 3036 C CA . VAL B 1 80 ? 50.422 17.560 -8.233 1.00 13.40 80 VAL B CA 1
ATOM 3037 C C . VAL B 1 80 ? 51.929 17.395 -8.399 1.00 13.54 80 VAL B C 1
ATOM 3038 O O . VAL B 1 80 ? 52.403 16.810 -9.382 1.00 15.33 80 VAL B O 1
ATOM 3042 N N . SER B 1 81 ? 52.671 17.947 -7.457 1.00 12.72 81 SER B N 1
ATOM 3043 C CA . SER B 1 81 ? 54.122 17.865 -7.462 1.00 13.33 81 SER B CA 1
ATOM 3044 C C . SER B 1 81 ? 54.635 17.909 -6.038 1.00 13.54 81 SER B C 1
ATOM 3045 O O . SER B 1 81 ? 53.848 17.932 -5.096 1.00 12.65 81 SER B O 1
ATOM 3048 N N . VAL B 1 82 ? 55.951 17.892 -5.868 1.00 13.62 82 VAL B N 1
ATOM 3049 C CA . VAL B 1 82 ? 56.538 18.265 -4.596 1.00 14.57 82 VAL B CA 1
ATOM 3050 C C . VAL B 1 82 ? 57.263 19.589 -4.790 1.00 14.76 82 VAL B C 1
ATOM 3051 O O . VAL B 1 82 ? 57.987 19.782 -5.789 1.00 15.42 82 VAL B O 1
ATOM 3055 N N . LYS B 1 83 ? 57.035 20.500 -3.852 1.00 14.87 83 LYS B N 1
ATOM 3056 C CA . LYS B 1 83 ? 57.596 21.847 -3.907 1.00 15.62 83 LYS B CA 1
ATOM 3057 C C . LYS B 1 83 ? 58.087 22.274 -2.542 1.00 15.93 83 LYS B C 1
ATOM 3058 O O . LYS B 1 83 ? 57.704 21.710 -1.512 1.00 15.06 83 LYS B O 1
ATOM 3064 N N . THR B 1 84 ? 58.931 23.296 -2.527 1.00 16.04 84 THR B N 1
ATOM 3065 C CA . THR B 1 84 ? 59.336 23.922 -1.286 1.00 16.80 84 THR B CA 1
ATOM 3066 C C . THR B 1 84 ? 58.114 24.314 -0.454 1.00 16.45 84 THR B C 1
ATOM 3067 O O . THR B 1 84 ? 57.097 24.766 -0.991 1.00 16.61 84 THR B O 1
ATOM 3071 N N . ASP B 1 85 ? 58.217 24.118 0.856 1.00 16.35 85 ASP B N 1
ATOM 3072 C CA . ASP B 1 85 ? 57.173 24.511 1.790 1.00 16.52 85 ASP B CA 1
ATOM 3073 C C . ASP B 1 85 ? 57.149 26.033 1.957 1.00 17.33 85 ASP B C 1
ATOM 3074 O O . ASP B 1 85 ? 58.031 26.604 2.598 1.00 17.40 85 ASP B O 1
ATOM 3079 N N . THR B 1 86 ? 56.132 26.673 1.383 1.00 17.56 86 THR B N 1
ATOM 3080 C CA . THR B 1 86 ? 55.877 28.104 1.587 1.00 18.54 86 THR B CA 1
ATOM 3081 C C . THR B 1 86 ? 54.539 28.316 2.304 1.00 18.36 86 THR B C 1
ATOM 3082 O O . THR B 1 86 ? 53.957 29.410 2.261 1.00 18.69 86 THR B O 1
ATOM 3086 N N . ASN B 1 87 ? 54.067 27.266 2.973 1.00 18.16 87 ASN B N 1
ATOM 3087 C CA . ASN B 1 87 ? 52.844 27.308 3.746 1.00 18.05 87 ASN B CA 1
ATOM 3088 C C . ASN B 1 87 ? 51.621 27.687 2.919 1.00 16.87 87 ASN B C 1
ATOM 3089 O O . ASN B 1 87 ? 50.697 28.316 3.431 1.00 17.03 87 ASN B O 1
ATOM 3094 N N . GLY B 1 88 ? 51.594 27.258 1.660 1.00 14.87 88 GLY B N 1
ATOM 3095 C CA . GLY B 1 88 ? 50.500 27.573 0.758 1.00 13.46 88 GLY B CA 1
ATOM 3096 C C . GLY B 1 88 ? 49.252 26.763 1.060 1.00 12.12 88 GLY B C 1
ATOM 3097 O O . GLY B 1 88 ? 49.326 25.593 1.438 1.00 11.75 88 GLY B O 1
ATOM 3098 N N . ASP B 1 89 ? 48.085 27.380 0.895 1.00 11.53 89 ASP B N 1
ATOM 3099 C CA . ASP B 1 89 ? 46.829 26.654 1.002 1.00 10.41 89 ASP B CA 1
ATOM 3100 C C . ASP B 1 89 ? 46.851 25.395 0.131 1.00 10.04 89 ASP B C 1
ATOM 3101 O O . ASP B 1 89 ? 46.298 24.355 0.512 1.00 9.65 89 ASP B O 1
ATOM 3106 N N . ASN B 1 90 ? 47.474 25.488 -1.049 1.00 10.84 90 ASN B N 1
ATOM 3107 C CA . ASN B 1 90 ? 47.540 24.367 -1.988 1.00 11.18 90 ASN B CA 1
ATOM 3108 C C . ASN B 1 90 ? 48.445 23.222 -1.533 1.00 10.70 90 ASN B C 1
ATOM 3109 O O . ASN B 1 90 ? 48.458 22.169 -2.170 1.00 10.27 90 ASN B O 1
ATOM 3114 N N . GLN B 1 91 ? 49.180 23.448 -0.445 1.00 10.19 91 GLN B N 1
ATOM 3115 C CA . GLN B 1 91 ? 50.101 22.470 0.131 1.00 10.82 91 GLN B CA 1
ATOM 3116 C C . GLN B 1 91 ? 49.550 21.843 1.409 1.00 10.31 91 GLN B C 1
ATOM 3117 O O . GLN B 1 91 ? 50.248 21.084 2.086 1.00 10.23 91 GLN B O 1
ATOM 3123 N N . TYR B 1 92 ? 48.292 22.136 1.738 1.00 9.62 92 TYR B N 1
ATOM 3124 C CA . TYR B 1 92 ? 47.622 21.524 2.879 1.00 9.17 92 TYR B CA 1
ATOM 3125 C C . TYR B 1 92 ? 46.547 20.583 2.384 1.00 8.24 92 TYR B C 1
ATOM 3126 O O . TYR B 1 92 ? 45.916 20.820 1.364 1.00 8.79 92 TYR B O 1
ATOM 3135 N N . TRP B 1 93 ? 46.328 19.524 3.161 1.00 7.90 93 TRP B N 1
ATOM 3136 C CA . TRP B 1 93 ? 45.421 18.446 2.797 1.00 7.89 93 TRP B CA 1
ATOM 3137 C C . TRP B 1 93 ? 44.604 17.998 3.994 1.00 7.54 93 TRP B C 1
ATOM 3138 O O . TRP B 1 93 ? 45.147 17.703 5.066 1.00 7.85 93 TRP B O 1
ATOM 3149 N N . TYR B 1 94 ? 43.287 17.956 3.807 1.00 7.45 94 TYR B N 1
ATOM 3150 C CA . TYR B 1 94 ? 42.425 17.297 4.759 1.00 8.22 94 TYR B CA 1
ATOM 3151 C C . TYR B 1 94 ? 42.586 15.794 4.560 1.0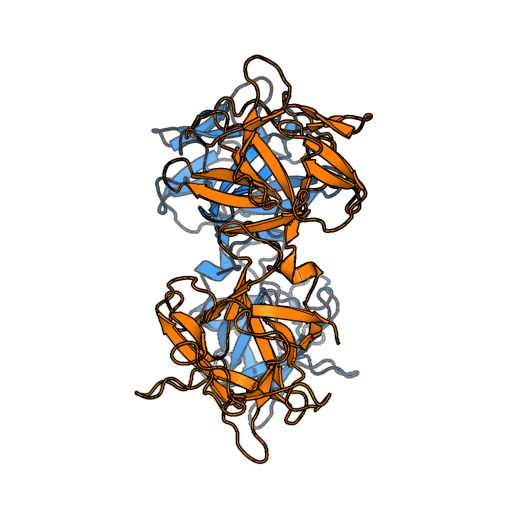0 8.55 94 TYR B C 1
ATOM 3152 O O . TYR B 1 94 ? 42.436 15.299 3.448 1.00 9.58 94 TYR B O 1
ATOM 3161 N N . LEU B 1 95 ? 42.944 15.077 5.620 1.00 8.92 95 LEU B N 1
ATOM 3162 C CA . LEU B 1 95 ? 43.033 13.620 5.580 1.00 9.56 95 LEU B CA 1
ATOM 3163 C C . LEU B 1 95 ? 41.940 13.107 6.502 1.00 10.63 95 LEU B C 1
ATOM 3164 O O . LEU B 1 95 ? 42.004 13.288 7.713 1.00 13.00 95 LEU B O 1
ATOM 3169 N N . LEU B 1 96 ? 40.886 12.571 5.899 1.00 11.77 96 LEU B N 1
ATOM 3170 C CA . LEU B 1 96 ? 39.733 12.097 6.649 1.00 12.89 96 LEU B CA 1
ATOM 3171 C C . LEU B 1 96 ? 39.595 10.626 6.303 1.00 12.02 96 LEU B C 1
ATOM 3172 O O . LEU B 1 96 ? 39.708 10.248 5.138 1.00 13.11 96 LEU B O 1
ATOM 3177 N N . GLN B 1 97 ? 39.360 9.811 7.316 1.00 10.56 97 GLN B N 1
ATOM 3178 C CA . GLN B 1 97 ? 39.424 8.369 7.162 1.00 10.37 97 GLN B CA 1
ATOM 3179 C C . GLN B 1 97 ? 38.136 7.661 7.556 1.00 9.81 97 GLN B C 1
ATOM 3180 O O . GLN B 1 97 ? 37.473 8.029 8.525 1.00 10.69 97 GLN B O 1
ATOM 3186 N N . ASN B 1 98 ? 37.806 6.622 6.792 1.00 9.60 98 ASN B N 1
ATOM 3187 C CA . ASN B 1 98 ? 36.723 5.698 7.117 1.00 9.07 98 ASN B CA 1
ATOM 3188 C C . ASN B 1 98 ? 37.305 4.701 8.118 1.00 8.70 98 ASN B C 1
ATOM 3189 O O . ASN B 1 98 ? 38.276 4.001 7.825 1.00 8.72 98 ASN B O 1
ATOM 3194 N N . TYR B 1 99 ? 36.748 4.681 9.324 1.00 8.87 99 TYR B N 1
ATOM 3195 C CA . TYR B 1 99 ? 37.242 3.841 10.405 1.00 9.76 99 TYR B CA 1
ATOM 3196 C C . TYR B 1 99 ? 37.292 2.350 10.056 1.00 9.70 99 TYR B C 1
ATOM 3197 O O . TYR B 1 99 ? 38.206 1.632 10.485 1.00 10.51 99 TYR B O 1
ATOM 3206 N N . ILE B 1 100 ? 36.305 1.886 9.294 1.00 9.44 100 ILE B N 1
ATOM 3207 C CA . ILE B 1 100 ? 36.143 0.462 8.993 1.00 9.66 100 ILE B CA 1
ATOM 3208 C C . ILE B 1 100 ? 36.996 0.027 7.807 1.00 9.92 100 ILE B C 1
ATOM 3209 O O . ILE B 1 100 ? 37.762 -0.940 7.904 1.00 10.76 100 ILE B O 1
ATOM 3214 N N . SER B 1 101 ? 36.890 0.737 6.689 1.00 9.34 101 SER B N 1
ATOM 3215 C CA . SER B 1 101 ? 37.670 0.383 5.499 1.00 9.25 101 SER B CA 1
ATOM 3216 C C . SER B 1 101 ? 39.151 0.732 5.640 1.00 9.32 101 SER B C 1
ATOM 3217 O O . SER B 1 101 ? 39.991 0.150 4.959 1.00 10.23 101 SER B O 1
ATOM 3220 N N . ARG B 1 102 ? 39.432 1.723 6.486 1.00 9.08 102 ARG B N 1
ATOM 3221 C CA . ARG B 1 102 ? 40.751 2.336 6.669 1.00 9.56 102 ARG B CA 1
ATOM 3222 C C . ARG B 1 102 ? 41.150 3.244 5.517 1.00 9.26 102 ARG B C 1
ATOM 3223 O O . ARG B 1 102 ? 42.255 3.789 5.520 1.00 10.45 102 ARG B O 1
ATOM 3231 N N . ASN B 1 103 ? 40.281 3.398 4.527 1.00 9.20 103 ASN B N 1
ATOM 3232 C CA . ASN B 1 103 ? 40.583 4.252 3.384 1.00 9.11 103 ASN B CA 1
ATOM 3233 C C . ASN B 1 103 ? 40.494 5.719 3.746 1.00 9.43 103 ASN B C 1
ATOM 3234 O O . ASN B 1 103 ? 39.670 6.120 4.583 1.00 9.27 103 ASN B O 1
ATOM 3239 N N . VAL B 1 104 ? 41.368 6.496 3.101 1.00 8.66 104 VAL B N 1
ATOM 3240 C CA . VAL B 1 104 ? 41.549 7.924 3.369 1.00 8.77 104 VAL B CA 1
ATOM 3241 C C . VAL B 1 104 ? 41.289 8.674 2.080 1.00 9.29 104 VAL B C 1
ATOM 3242 O O . VAL B 1 104 ? 41.774 8.282 1.010 1.00 9.04 104 VAL B O 1
ATOM 3246 N N . ILE B 1 105 ? 40.486 9.724 2.191 1.00 9.97 105 ILE B N 1
ATOM 3247 C CA . ILE B 1 105 ? 40.292 10.675 1.117 1.00 10.79 105 ILE B CA 1
ATOM 3248 C C . ILE B 1 105 ? 41.270 11.816 1.370 1.00 11.04 105 ILE B C 1
ATOM 3249 O O . ILE B 1 105 ? 41.324 12.358 2.481 1.00 11.95 105 ILE B O 1
ATOM 3254 N N . ILE B 1 106 ? 42.090 12.100 0.362 1.00 10.44 106 ILE B N 1
ATOM 3255 C CA . ILE B 1 106 ? 43.116 13.129 0.449 1.00 10.03 106 ILE B CA 1
ATOM 3256 C C . ILE B 1 106 ? 42.555 14.368 -0.245 1.00 9.86 106 ILE B C 1
ATOM 3257 O O . ILE B 1 106 ? 42.524 14.449 -1.469 1.00 10.83 106 ILE B O 1
ATOM 3262 N N . ARG B 1 107 ? 42.045 15.295 0.555 1.00 10.05 107 ARG B N 1
ATOM 3263 C CA . ARG B 1 107 ? 41.249 16.395 0.038 1.00 10.67 107 ARG B CA 1
ATOM 3264 C C . ARG B 1 107 ? 42.047 17.694 0.126 1.00 10.32 107 ARG B C 1
ATOM 3265 O O . ARG B 1 107 ? 42.635 18.004 1.149 1.00 9.97 107 ARG B O 1
ATOM 3273 N N . ASN B 1 108 ? 42.085 18.479 -0.935 1.00 10.32 108 ASN B N 1
ATOM 3274 C CA . ASN B 1 108 ? 42.912 19.663 -0.888 1.00 10.58 108 ASN B CA 1
ATOM 3275 C C . ASN B 1 108 ? 42.302 20.787 -0.042 1.00 10.88 108 ASN B C 1
ATOM 3276 O O . ASN B 1 108 ? 41.097 21.036 -0.110 1.00 11.55 108 ASN B O 1
ATOM 3281 N N . TYR B 1 109 ? 43.125 21.434 0.770 1.00 10.07 109 TYR B N 1
ATOM 3282 C CA . TYR B 1 109 ? 42.658 22.512 1.649 1.00 9.78 109 TYR B CA 1
ATOM 3283 C C . TYR B 1 109 ? 42.276 23.768 0.867 1.00 10.00 109 TYR B C 1
ATOM 3284 O O . TYR B 1 109 ? 41.306 24.448 1.209 1.00 9.49 109 TYR B O 1
ATOM 3293 N N . MET B 1 110 ? 43.036 24.092 -0.178 1.00 9.19 110 MET B N 1
ATOM 3294 C CA . MET B 1 110 ? 42.726 25.281 -0.980 1.00 9.95 110 MET B CA 1
ATOM 3295 C C . MET B 1 110 ? 41.384 25.166 -1.683 1.00 9.51 110 MET B C 1
ATOM 3296 O O . MET B 1 110 ? 40.656 26.157 -1.791 1.00 9.97 110 MET B O 1
ATOM 3301 N N . ASN B 1 111 ? 41.042 23.976 -2.169 1.00 8.87 111 ASN B N 1
ATOM 3302 C CA . ASN B 1 111 ? 39.730 23.742 -2.760 1.00 9.34 111 ASN B CA 1
ATOM 3303 C C . ASN B 1 111 ? 39.240 22.346 -2.365 1.00 9.21 111 ASN B C 1
ATOM 3304 O O . ASN B 1 111 ? 39.579 21.355 -3.030 1.00 8.79 111 ASN B O 1
ATOM 3309 N N . PRO B 1 112 ? 38.444 22.257 -1.277 1.00 10.02 112 PRO B N 1
ATOM 3310 C CA . PRO B 1 112 ? 38.016 20.955 -0.777 1.00 10.65 112 PRO B CA 1
ATOM 3311 C C . PRO B 1 112 ? 36.961 20.272 -1.622 1.00 10.86 112 PRO B C 1
ATOM 3312 O O . PRO B 1 112 ? 36.547 19.172 -1.292 1.00 11.28 112 PRO B O 1
ATOM 3316 N N . ASN B 1 113 ? 36.564 20.883 -2.732 1.00 11.28 113 ASN B N 1
ATOM 3317 C CA . ASN B 1 113 ? 35.814 20.143 -3.749 1.00 12.12 113 ASN B CA 1
ATOM 3318 C C . ASN B 1 113 ? 36.693 19.161 -4.523 1.00 11.86 113 ASN B C 1
ATOM 3319 O O . ASN B 1 113 ? 36.179 18.301 -5.257 1.00 12.93 113 ASN B O 1
ATOM 3324 N N . LEU B 1 114 ? 38.009 19.274 -4.372 1.00 12.08 114 LEU B N 1
ATOM 3325 C CA . LEU B 1 114 ? 38.943 18.461 -5.144 1.00 12.35 114 LEU B CA 1
ATOM 3326 C C . LEU B 1 114 ? 39.662 17.478 -4.228 1.00 12.36 114 LEU B C 1
ATOM 3327 O O . LEU B 1 114 ? 40.103 17.837 -3.134 1.00 12.48 114 LEU B O 1
ATOM 3332 N N . VAL B 1 115 ? 39.761 16.239 -4.701 1.00 12.07 115 VAL B N 1
ATOM 3333 C CA . VAL B 1 115 ? 40.429 15.178 -3.967 1.00 11.79 115 VAL B CA 1
ATOM 3334 C C . VAL B 1 115 ? 41.473 14.548 -4.863 1.00 10.92 115 VAL B C 1
ATOM 3335 O O . VAL B 1 115 ? 41.358 14.567 -6.098 1.00 11.26 115 VAL B O 1
ATOM 3339 N N . LEU B 1 116 ? 42.512 14.017 -4.234 1.00 11.22 116 LEU B N 1
ATOM 3340 C CA . LEU B 1 116 ? 43.550 13.308 -4.944 1.00 11.47 116 LEU B CA 1
ATOM 3341 C C . LEU B 1 116 ? 42.962 12.045 -5.546 1.00 11.76 116 LEU B C 1
ATOM 3342 O O . LEU B 1 116 ? 42.116 11.378 -4.943 1.00 11.04 116 LEU B O 1
ATOM 3347 N N . GLN B 1 117 ? 43.461 11.705 -6.720 1.00 12.12 117 GLN B N 1
ATOM 3348 C CA . GLN B 1 117 ? 42.978 10.575 -7.467 1.00 13.43 117 GLN B CA 1
ATOM 3349 C C . GLN B 1 117 ? 44.159 10.001 -8.219 1.00 13.84 117 GLN B C 1
ATOM 3350 O O . GLN B 1 117 ? 45.021 10.746 -8.693 1.00 13.95 117 GLN B O 1
ATOM 3356 N N . TYR B 1 118 ? 44.209 8.676 -8.310 1.00 14.69 118 TYR B N 1
ATOM 3357 C CA . TYR B 1 118 ? 45.246 8.021 -9.095 1.00 15.96 118 TYR B CA 1
ATOM 3358 C C . TYR B 1 118 ? 44.649 7.605 -10.429 1.00 16.90 118 TYR B C 1
ATOM 3359 O O . TYR B 1 118 ? 43.491 7.190 -10.506 1.00 17.41 118 TYR B O 1
ATOM 3368 N N . ASN B 1 119 ? 45.454 7.754 -11.474 1.00 17.65 119 ASN B N 1
ATOM 3369 C CA . ASN B 1 119 ? 45.039 7.435 -12.825 1.00 18.15 119 ASN B CA 1
ATOM 3370 C C . ASN B 1 119 ? 45.609 6.090 -13.271 1.00 18.67 119 ASN B C 1
ATOM 3371 O O . ASN B 1 119 ? 46.503 5.519 -12.631 1.00 18.18 119 ASN B O 1
ATOM 3376 N N . ILE B 1 120 ? 45.081 5.579 -14.378 1.00 19.31 120 ILE B N 1
ATOM 3377 C CA . ILE B 1 120 ? 45.481 4.258 -14.867 1.00 20.29 120 ILE B CA 1
ATOM 3378 C C . ILE B 1 120 ? 46.929 4.222 -15.365 1.00 19.85 120 ILE B C 1
ATOM 3379 O O . ILE B 1 120 ? 47.496 3.147 -15.518 1.00 20.07 120 ILE B O 1
ATOM 3384 N N . ASP B 1 121 ? 47.519 5.392 -15.610 1.00 19.51 121 ASP B N 1
ATOM 3385 C CA . ASP B 1 121 ? 48.922 5.493 -16.015 1.00 19.24 121 ASP B CA 1
ATOM 3386 C C . ASP B 1 121 ? 49.851 5.840 -14.844 1.00 18.55 121 ASP B C 1
ATOM 3387 O O . ASP B 1 121 ? 50.965 6.316 -15.054 1.00 18.51 121 ASP B O 1
ATOM 3392 N N . ASP B 1 122 ? 49.381 5.601 -13.618 1.00 17.30 12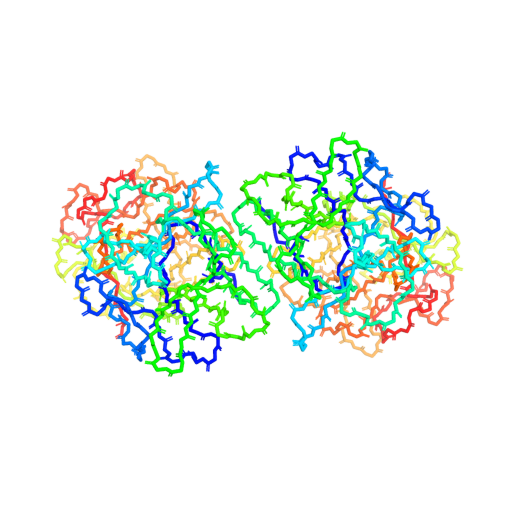2 ASP B N 1
ATOM 3393 C CA . ASP B 1 122 ? 50.150 5.843 -12.377 1.00 17.02 122 ASP B CA 1
ATOM 3394 C C . ASP B 1 122 ? 50.375 7.296 -12.006 1.00 16.55 122 ASP B C 1
ATOM 3395 O O . ASP B 1 122 ? 51.044 7.583 -11.012 1.00 15.29 122 ASP B O 1
ATOM 3400 N N . THR B 1 123 ? 49.814 8.219 -12.769 1.00 16.33 123 THR B N 1
ATOM 3401 C CA . THR B 1 123 ? 49.920 9.623 -12.416 1.00 16.39 123 THR B CA 1
ATOM 3402 C C . THR B 1 123 ? 48.847 9.963 -11.385 1.00 16.20 123 THR B C 1
ATOM 3403 O O . THR B 1 123 ? 47.869 9.239 -11.219 1.00 16.45 123 THR B O 1
ATOM 3407 N N . LEU B 1 124 ? 49.072 11.050 -10.665 1.00 15.64 124 LEU B N 1
ATOM 3408 C CA . LEU B 1 124 ? 48.142 11.542 -9.660 1.00 15.72 124 LEU B CA 1
ATOM 3409 C C . LEU B 1 124 ? 47.592 12.874 -10.147 1.00 15.22 124 LEU B C 1
ATOM 3410 O O . LEU B 1 124 ? 48.234 13.588 -10.913 1.00 16.47 124 LEU B O 1
ATOM 3415 N N . MET B 1 125 ? 46.392 13.211 -9.709 1.00 14.66 125 MET B N 1
ATOM 3416 C CA . MET B 1 125 ? 45.812 14.501 -10.017 1.00 14.20 125 MET B CA 1
ATOM 3417 C C . MET B 1 125 ? 44.794 14.811 -8.951 1.00 13.86 125 MET B C 1
ATOM 3418 O O . MET B 1 125 ? 44.473 13.941 -8.155 1.00 13.00 125 MET B O 1
ATOM 3423 N N . VAL B 1 126 ? 44.296 16.036 -8.917 1.00 14.20 126 VAL B N 1
ATOM 3424 C CA . VAL B 1 126 ? 43.117 16.318 -8.108 1.00 14.88 126 VAL B CA 1
ATOM 3425 C C . VAL B 1 126 ? 41.895 16.437 -9.024 1.00 15.63 126 VAL B C 1
ATOM 3426 O O . VAL B 1 126 ? 42.016 16.784 -10.199 1.00 16.88 126 VAL B O 1
ATOM 3430 N N . SER B 1 127 ? 40.746 16.043 -8.496 1.00 15.66 127 SER B N 1
ATOM 3431 C CA A SER B 1 127 ? 39.504 16.072 -9.265 0.50 16.13 127 SER B CA 1
ATOM 3432 C CA B SER B 1 127 ? 39.506 16.003 -9.263 0.50 16.22 127 SER B CA 1
ATOM 3433 C C . SER B 1 127 ? 38.304 16.057 -8.333 1.00 16.08 127 SER B C 1
ATOM 3434 O O . SER B 1 127 ? 38.430 15.782 -7.148 1.00 15.40 127 SER B O 1
ATOM 3439 N N . THR B 1 128 ? 37.126 16.368 -8.880 1.00 16.85 128 THR B N 1
ATOM 3440 C CA . THR B 1 128 ? 35.908 16.332 -8.083 1.00 17.64 128 THR B CA 1
ATOM 3441 C C . THR B 1 128 ? 35.581 14.905 -7.632 1.00 17.70 128 THR B C 1
ATOM 3442 O O . THR B 1 128 ? 35.972 13.927 -8.280 1.00 17.71 128 THR B O 1
ATOM 3446 N N . GLN B 1 129 ? 34.886 14.796 -6.504 1.00 18.51 129 GLN B N 1
ATOM 3447 C CA . GLN B 1 129 ? 34.684 13.512 -5.842 1.00 19.34 129 GLN B CA 1
ATOM 3448 C C . GLN B 1 129 ? 33.622 12.667 -6.525 1.00 20.33 129 GLN B C 1
ATOM 3449 O O . GLN B 1 129 ? 32.576 13.172 -6.932 1.00 20.57 129 GLN B O 1
ATOM 3455 N N . THR B 1 130 ? 33.907 11.371 -6.628 1.00 21.24 130 THR B N 1
ATOM 3456 C CA . THR B 1 130 ? 32.975 10.391 -7.184 1.00 21.98 130 THR B CA 1
ATOM 3457 C C . THR B 1 130 ? 32.655 9.354 -6.099 1.00 22.24 130 THR B C 1
ATOM 3458 O O . THR B 1 130 ? 32.721 9.665 -4.901 1.00 22.64 130 THR B O 1
ATOM 3462 N N . SER B 1 131 ? 32.271 8.142 -6.499 1.00 22.46 131 SER B N 1
ATOM 3463 C CA . SER B 1 131 ? 32.132 7.027 -5.560 1.00 22.75 131 SER B CA 1
ATOM 3464 C C . SER B 1 131 ? 33.252 6.009 -5.766 1.00 22.22 131 SER B C 1
ATOM 3465 O O . SER B 1 131 ? 33.250 4.946 -5.146 1.00 22.84 131 SER B O 1
ATOM 3468 N N . SER B 1 132 ? 34.218 6.355 -6.615 1.00 21.57 132 SER B N 1
ATOM 3469 C CA . SER B 1 132 ? 35.232 5.406 -7.075 1.00 20.97 132 SER B CA 1
ATOM 3470 C C . SER B 1 132 ? 36.383 5.230 -6.098 1.00 20.06 132 SER B C 1
ATOM 3471 O O . SER B 1 132 ? 36.837 6.184 -5.440 1.00 18.95 132 SER B O 1
ATOM 3474 N N . SER B 1 133 ? 36.890 4.002 -6.050 1.00 19.15 133 SER B N 1
ATOM 3475 C CA . SER B 1 133 ? 38.037 3.686 -5.234 1.00 18.85 133 SER B CA 1
ATOM 3476 C C . SER B 1 133 ? 39.324 4.297 -5.778 1.00 17.28 133 SER B C 1
ATOM 3477 O O . SER B 1 133 ? 40.347 4.228 -5.101 1.00 15.92 133 SER B O 1
ATOM 3480 N N . ASN B 1 134 ? 39.295 4.900 -6.976 1.00 15.90 134 ASN B N 1
ATOM 3481 C CA . ASN B 1 134 ? 40.482 5.618 -7.469 1.00 15.07 134 ASN B CA 1
ATOM 3482 C C . ASN B 1 134 ? 40.741 6.938 -6.734 1.00 13.96 134 ASN B C 1
ATOM 3483 O O . ASN B 1 134 ? 41.734 7.612 -7.009 1.00 12.95 134 ASN B O 1
ATOM 3488 N N . GLN B 1 135 ? 39.855 7.293 -5.807 1.00 12.16 135 GLN B N 1
ATOM 3489 C CA . GLN B 1 135 ? 40.083 8.410 -4.879 1.00 11.67 135 GLN B CA 1
ATOM 3490 C C . GLN B 1 135 ? 40.295 7.954 -3.434 1.00 10.60 135 GLN B C 1
ATOM 3491 O O . GLN B 1 135 ? 40.294 8.771 -2.518 1.00 10.03 135 GLN B O 1
ATOM 3497 N N . PHE B 1 136 ? 40.461 6.652 -3.223 1.00 9.56 136 PHE B N 1
ATOM 3498 C CA . PHE B 1 136 ? 40.649 6.089 -1.890 1.00 9.70 136 PHE B CA 1
ATOM 3499 C C . PHE B 1 136 ? 42.086 5.615 -1.736 1.00 9.46 136 PHE B C 1
ATOM 3500 O O . PHE B 1 136 ? 42.615 4.921 -2.607 1.00 9.47 136 PHE B O 1
ATOM 3508 N N . PHE B 1 137 ? 42.714 6.003 -0.629 1.00 9.21 137 PHE B N 1
ATOM 3509 C CA . PHE B 1 137 ? 44.116 5.697 -0.362 1.00 9.23 137 PHE B CA 1
ATOM 3510 C C . PHE B 1 137 ? 44.269 4.977 0.956 1.00 9.79 137 PHE B C 1
ATOM 3511 O O . PHE B 1 137 ? 43.496 5.207 1.878 1.00 10.18 137 PHE B O 1
ATOM 3519 N N . LYS B 1 138 ? 45.273 4.122 1.057 1.00 9.39 138 LYS B N 1
ATOM 3520 C CA . LYS B 1 138 ? 45.655 3.550 2.339 1.00 9.58 138 LYS B CA 1
ATOM 3521 C C . LYS B 1 138 ? 46.988 4.133 2.785 1.00 9.26 138 LYS B C 1
ATOM 3522 O O . LYS B 1 138 ? 47.867 4.417 1.953 1.00 10.02 138 LYS B O 1
ATOM 3528 N N . PHE B 1 139 ? 47.093 4.344 4.092 1.00 8.45 139 PHE B N 1
ATOM 3529 C CA . PHE B 1 139 ? 48.278 4.897 4.745 1.00 9.03 139 PHE B CA 1
ATOM 3530 C C . PHE B 1 139 ? 48.869 3.804 5.621 1.00 9.82 139 PHE B C 1
ATOM 3531 O O . PHE B 1 139 ? 48.190 3.296 6.533 1.00 10.57 139 PHE B O 1
ATOM 3539 N N . SER B 1 140 ? 50.103 3.399 5.316 1.00 10.24 140 SER B N 1
ATOM 3540 C CA . SER B 1 140 ? 50.756 2.310 6.034 1.00 10.73 140 SER B CA 1
ATOM 3541 C C . SER B 1 140 ? 51.989 2.874 6.715 1.00 10.88 140 SER B C 1
ATOM 3542 O O . SER B 1 140 ? 52.894 3.366 6.051 1.00 11.09 140 SER B O 1
ATOM 3545 N N . ASN B 1 141 ? 51.997 2.826 8.038 1.00 10.48 141 ASN B N 1
ATOM 3546 C CA . ASN B 1 141 ? 53.116 3.357 8.818 1.00 10.78 141 ASN B CA 1
ATOM 3547 C C . ASN B 1 141 ? 54.380 2.558 8.491 1.00 11.12 141 ASN B C 1
ATOM 3548 O O . ASN B 1 141 ? 54.400 1.338 8.657 1.00 10.86 141 ASN B O 1
ATOM 3553 N N . CYS B 1 142 ? 55.411 3.241 7.998 1.00 10.99 142 CYS B N 1
ATOM 3554 C CA . CYS B 1 142 ? 56.607 2.551 7.494 1.00 10.81 142 CYS B CA 1
ATOM 3555 C C . CYS B 1 142 ? 57.361 1.752 8.553 1.00 11.50 142 CYS B C 1
ATOM 3556 O O . CYS B 1 142 ? 57.773 0.617 8.301 1.00 11.27 142 CYS B O 1
ATOM 3559 N N . ILE B 1 143 ? 57.526 2.348 9.719 1.00 10.71 143 ILE B N 1
ATOM 3560 C CA . ILE B 1 143 ? 58.307 1.718 10.796 1.00 11.07 143 ILE B CA 1
ATOM 3561 C C . ILE B 1 143 ? 57.600 0.477 11.326 1.00 11.73 143 ILE B C 1
ATOM 3562 O O . ILE B 1 143 ? 58.235 -0.552 11.569 1.00 12.50 143 ILE B O 1
ATOM 3567 N N . TYR B 1 144 ? 56.278 0.543 11.439 1.00 12.07 144 TYR B N 1
ATOM 3568 C CA . TYR B 1 144 ? 55.508 -0.611 11.882 1.00 13.00 144 TYR B CA 1
ATOM 3569 C C . TYR B 1 144 ? 55.642 -1.758 10.886 1.00 13.63 144 TYR B C 1
ATOM 3570 O O . TYR B 1 144 ? 55.867 -2.906 11.288 1.00 13.83 144 TYR B O 1
ATOM 3579 N N . GLU B 1 145 ? 55.518 -1.448 9.599 1.00 14.20 145 GLU B N 1
ATOM 3580 C CA . GLU B 1 145 ? 55.702 -2.437 8.527 1.00 15.46 145 GLU B CA 1
ATOM 3581 C C . GLU B 1 145 ? 57.084 -3.082 8.594 1.00 15.26 145 GLU B C 1
ATOM 3582 O O . GLU B 1 145 ? 57.220 -4.280 8.325 1.00 16.25 145 GLU B O 1
ATOM 3588 N N . ALA B 1 146 ? 58.099 -2.298 8.949 1.00 14.92 146 ALA B N 1
ATOM 3589 C CA . ALA B 1 146 ? 59.483 -2.772 8.893 1.00 15.20 146 ALA B CA 1
ATOM 3590 C C . ALA B 1 146 ? 59.926 -3.567 10.114 1.00 15.48 146 ALA B C 1
ATOM 3591 O O . ALA B 1 146 ? 60.581 -4.593 9.933 1.00 16.71 146 ALA B O 1
ATOM 3593 N N . LEU B 1 147 ? 59.563 -3.134 11.326 1.00 15.25 147 LEU B N 1
ATOM 3594 C CA A LEU B 1 147 ? 60.128 -3.667 12.576 0.50 15.41 147 LEU B CA 1
ATOM 3595 C CA B LEU B 1 147 ? 60.141 -3.754 12.531 0.50 15.53 147 LEU B CA 1
ATOM 3596 C C . LEU B 1 147 ? 59.168 -4.395 13.516 1.00 15.47 147 LEU B C 1
ATOM 3597 O O . LEU B 1 147 ? 59.610 -5.013 14.491 1.00 15.28 147 LEU B O 1
ATOM 3606 N N . ASN B 1 148 ? 57.858 -4.304 13.295 1.00 15.19 148 ASN B N 1
ATOM 3607 C CA . ASN B 1 148 ? 56.987 -4.882 14.311 1.00 15.64 148 ASN B CA 1
ATOM 3608 C C . ASN B 1 148 ? 57.152 -6.396 14.428 1.00 15.51 148 ASN B C 1
ATOM 3609 O O . ASN B 1 148 ? 57.164 -7.122 13.421 1.00 15.61 148 ASN B O 1
ATOM 3614 N N . ASN B 1 149 ? 57.277 -6.851 15.674 1.00 16.22 149 ASN B N 1
ATOM 3615 C CA . ASN B 1 149 ? 57.485 -8.270 16.003 1.00 17.30 149 ASN B CA 1
ATOM 3616 C C . ASN B 1 149 ? 58.759 -8.842 15.396 1.00 17.53 149 ASN B C 1
ATOM 3617 O O . ASN B 1 149 ? 58.853 -10.050 15.169 1.00 19.35 149 ASN B O 1
ATOM 3622 N N . ARG B 1 150 ? 59.758 -7.993 15.169 1.00 16.47 150 ARG B N 1
ATOM 3623 C CA . ARG B 1 150 ? 61.007 -8.424 14.567 1.00 16.23 150 ARG B CA 1
ATOM 3624 C C . ARG B 1 150 ? 62.136 -8.366 15.578 1.00 15.77 150 ARG B C 1
ATOM 3625 O O . ARG B 1 150 ? 62.203 -7.466 16.409 1.00 14.61 150 ARG B O 1
ATOM 3633 N N . ASN B 1 151 ? 63.022 -9.348 15.474 1.00 15.21 151 ASN B N 1
ATOM 3634 C CA . ASN B 1 151 ? 64.262 -9.396 16.231 1.00 15.58 151 ASN B CA 1
ATOM 3635 C C . ASN B 1 151 ? 65.260 -8.456 15.561 1.00 14.67 151 ASN B C 1
ATOM 3636 O O . ASN B 1 151 ? 65.604 -8.637 14.391 1.00 15.04 151 ASN B O 1
ATOM 3641 N N . CYS B 1 152 ? 65.722 -7.455 16.310 1.00 14.49 152 CYS B N 1
ATOM 3642 C CA . CYS B 1 152 ? 66.550 -6.385 15.748 1.00 13.80 152 CYS B CA 1
ATOM 3643 C C . CYS B 1 152 ? 67.799 -6.117 16.562 1.00 13.37 152 CYS B C 1
ATOM 3644 O O . CYS B 1 152 ? 67.876 -6.475 17.736 1.00 13.72 152 CYS B O 1
ATOM 3647 N N . LYS B 1 153 ? 68.761 -5.462 15.926 1.00 12.41 153 LYS B N 1
ATOM 3648 C CA . LYS B 1 153 ? 69.931 -4.906 16.591 1.00 12.04 153 LYS B CA 1
ATOM 3649 C C . LYS B 1 153 ? 69.898 -3.390 16.388 1.00 11.56 153 LYS B C 1
ATOM 3650 O O . LYS B 1 153 ? 69.378 -2.900 15.378 1.00 11.02 153 LYS B O 1
ATOM 3656 N N . LEU B 1 154 ? 70.404 -2.660 17.369 1.00 9.81 154 LEU B N 1
ATOM 3657 C CA . LEU B 1 154 ? 70.367 -1.207 17.364 1.00 10.51 154 LEU B CA 1
ATOM 3658 C C . LEU B 1 154 ? 71.758 -0.717 17.614 1.00 10.52 154 LEU B C 1
ATOM 3659 O O . LEU B 1 154 ? 72.406 -1.115 18.587 1.00 11.18 154 LEU B O 1
ATOM 3664 N N . GLN B 1 155 ? 72.252 0.123 16.727 1.00 9.75 155 GLN B N 1
ATOM 3665 C CA A GLN B 1 155 ? 73.595 0.645 16.903 0.50 10.57 155 GLN B CA 1
ATOM 3666 C CA B GLN B 1 155 ? 73.602 0.633 16.883 0.50 10.07 155 GLN B CA 1
ATOM 3667 C C . GLN B 1 155 ? 73.641 2.148 16.780 1.00 10.08 155 GLN B C 1
ATOM 3668 O O . GLN B 1 155 ? 72.818 2.762 16.107 1.00 9.58 155 GLN B O 1
ATOM 3679 N N . THR B 1 156 ? 74.610 2.738 17.451 1.00 8.70 156 THR B N 1
ATOM 3680 C CA . THR B 1 156 ? 74.761 4.171 17.448 1.00 8.68 156 THR B CA 1
ATOM 3681 C C . THR B 1 156 ? 75.376 4.657 16.140 1.00 9.05 156 THR B C 1
ATOM 3682 O O . THR B 1 156 ? 76.218 3.993 15.552 1.00 9.65 156 THR B O 1
ATOM 3686 N N . GLN B 1 157 ? 74.950 5.835 15.716 1.00 9.29 157 GLN B N 1
ATOM 3687 C CA . GLN B 1 157 ? 75.555 6.506 14.579 1.00 9.58 157 GLN B CA 1
ATOM 3688 C C . GLN B 1 157 ? 76.972 7.000 14.907 1.00 10.15 157 GLN B C 1
ATOM 3689 O O . GLN B 1 157 ? 77.713 7.351 14.000 1.00 9.79 157 GLN B O 1
ATOM 3695 N N . LEU B 1 158 ? 77.368 7.012 16.178 1.00 9.74 158 LEU B N 1
ATOM 3696 C CA . LEU B 1 158 ? 78.684 7.558 16.545 1.00 11.22 158 LEU B CA 1
ATOM 3697 C C . LEU B 1 158 ? 79.878 6.815 15.930 1.00 12.34 158 LEU B C 1
ATOM 3698 O O . LEU B 1 158 ? 80.907 7.436 15.628 1.00 13.99 158 LEU B O 1
ATOM 3703 N N . ASN B 1 159 ? 79.750 5.505 15.775 1.00 12.93 159 ASN B N 1
ATOM 3704 C CA . ASN B 1 159 ? 80.864 4.644 15.335 1.00 13.69 159 ASN B CA 1
ATOM 3705 C C . ASN B 1 159 ? 80.321 3.291 14.881 1.00 14.37 159 ASN B C 1
ATOM 3706 O O . ASN B 1 159 ? 79.334 2.804 15.424 1.00 13.68 159 ASN B O 1
ATOM 3711 N N . SER B 1 160 ? 80.981 2.684 13.896 1.00 15.46 160 SER B N 1
ATOM 3712 C CA . SER B 1 160 ? 80.463 1.521 13.136 1.00 17.71 160 SER B CA 1
ATOM 3713 C C . SER B 1 160 ? 80.107 0.215 13.859 1.00 18.90 160 SER B C 1
ATOM 3714 O O . SER B 1 160 ? 79.349 -0.612 13.344 1.00 21.50 160 SER B O 1
ATOM 3717 N N . ASP B 1 161 ? 80.694 -0.044 14.992 1.00 18.36 161 ASP B N 1
ATOM 3718 C CA . ASP B 1 161 ? 80.428 -1.354 15.622 1.00 16.40 161 ASP B CA 1
ATOM 3719 C C . ASP B 1 161 ? 80.199 -1.127 17.094 1.00 15.20 161 ASP B C 1
ATOM 3720 O O . ASP B 1 161 ? 80.964 -1.577 17.924 1.00 13.62 161 ASP B O 1
ATOM 3725 N N . ARG B 1 162 ? 79.126 -0.410 17.401 1.00 13.45 162 ARG B N 1
ATOM 3726 C CA . ARG B 1 162 ? 78.761 -0.116 18.780 1.00 11.95 162 ARG B CA 1
ATOM 3727 C C . ARG B 1 162 ? 77.262 -0.264 18.955 1.00 11.61 162 ARG B C 1
ATOM 3728 O O . ARG B 1 162 ? 76.475 0.585 18.546 1.00 12.63 162 ARG B O 1
ATOM 3736 N N . PHE B 1 163 ? 76.877 -1.341 19.612 1.00 9.99 163 PHE B N 1
ATOM 3737 C CA . PHE B 1 163 ? 75.501 -1.793 19.678 1.00 9.51 163 PHE B CA 1
ATOM 3738 C C . PHE B 1 163 ? 74.913 -1.654 21.068 1.00 9.06 163 PHE B C 1
ATOM 3739 O O . PHE B 1 163 ? 75.633 -1.776 22.070 1.00 9.28 163 PHE B O 1
ATOM 3747 N N . LEU B 1 164 ? 73.608 -1.403 21.104 1.00 8.99 164 LEU B N 1
ATOM 3748 C CA . LEU B 1 164 ? 72.818 -1.414 22.325 1.00 8.68 164 LEU B CA 1
ATOM 3749 C C . LEU B 1 164 ? 72.859 -2.819 22.920 1.00 9.05 164 LEU B C 1
ATOM 3750 O O . LEU B 1 164 ? 72.372 -3.771 22.306 1.00 9.22 164 LEU B O 1
ATOM 3755 N N . SER B 1 165 ? 73.436 -2.932 24.118 1.00 9.25 165 SER B N 1
ATOM 3756 C CA . SER B 1 165 ? 73.773 -4.223 24.708 1.00 10.17 165 SER B CA 1
ATOM 3757 C C . SER B 1 165 ? 73.495 -4.239 26.202 1.00 10.55 165 SER B C 1
ATOM 3758 O O . SER B 1 165 ? 74.009 -3.400 26.928 1.00 10.88 165 SER B O 1
ATOM 3761 N N . LYS B 1 166 ? 72.707 -5.209 26.666 1.00 11.10 166 LYS B N 1
ATOM 3762 C CA . LYS B 1 166 ? 72.637 -5.498 28.108 1.00 11.66 166 LYS B CA 1
ATOM 3763 C C . LYS B 1 166 ? 74.030 -5.948 28.542 1.00 12.18 166 LYS B C 1
ATOM 3764 O O . LYS B 1 166 ? 74.672 -6.740 27.858 1.00 11.93 166 LYS B O 1
ATOM 3770 N N . ASN B 1 167 ? 74.514 -5.450 29.675 1.00 13.01 167 ASN B N 1
ATOM 3771 C CA . ASN B 1 167 ? 75.818 -5.859 30.157 1.00 14.13 167 ASN B CA 1
ATOM 3772 C C . ASN B 1 167 ? 75.764 -7.294 30.681 1.00 13.62 167 ASN B C 1
ATOM 3773 O O . ASN B 1 167 ? 74.702 -7.792 31.026 1.00 13.42 167 ASN B O 1
ATOM 3778 N N . LEU B 1 168 ? 76.913 -7.960 30.686 1.00 13.84 168 LEU B N 1
ATOM 3779 C CA . LEU B 1 168 ? 77.020 -9.322 31.227 1.00 13.70 168 LEU B CA 1
ATOM 3780 C C . LEU B 1 168 ? 76.704 -9.328 32.725 1.00 13.95 168 LEU B C 1
ATOM 3781 O O . LEU B 1 168 ? 77.298 -8.561 33.481 1.00 12.99 168 LEU B O 1
ATOM 3786 N N . ASN B 1 169 ? 75.769 -10.180 33.144 1.00 13.70 169 ASN B N 1
ATOM 3787 C CA . ASN B 1 169 ? 75.385 -10.340 34.557 1.00 14.16 169 ASN B CA 1
ATOM 3788 C C . ASN B 1 169 ? 74.973 -9.036 35.243 1.00 14.06 169 ASN B C 1
ATOM 3789 O O . ASN B 1 169 ? 75.180 -8.840 36.439 1.00 15.08 169 ASN B O 1
ATOM 3794 N N . SER B 1 170 ? 74.369 -8.145 34.468 1.00 14.24 170 SER B N 1
ATOM 3795 C CA . SER B 1 170 ? 73.869 -6.867 34.949 1.00 14.07 170 SER B CA 1
ATOM 3796 C C . SER B 1 170 ? 72.639 -6.503 34.122 1.00 13.59 170 SER B C 1
ATOM 3797 O O . SER B 1 170 ? 72.514 -6.963 32.994 1.00 13.90 170 SER B O 1
ATOM 3800 N N . GLN B 1 171 ? 71.750 -5.676 34.665 1.00 13.12 171 GLN B N 1
ATOM 3801 C CA . GLN B 1 171 ? 70.596 -5.174 33.901 1.00 13.29 171 GLN B CA 1
ATOM 3802 C C . GLN B 1 171 ? 70.914 -3.894 33.135 1.00 13.48 171 GLN B C 1
ATOM 3803 O O . GLN B 1 171 ? 70.107 -3.445 32.333 1.00 13.74 171 GLN B O 1
ATOM 3809 N N . ILE B 1 172 ? 72.074 -3.306 33.394 1.00 13.36 172 ILE B N 1
ATOM 3810 C CA . ILE B 1 172 ? 72.406 -2.018 32.814 1.00 13.41 172 ILE B CA 1
ATOM 3811 C C . ILE B 1 172 ? 72.774 -2.195 31.342 1.00 12.23 172 ILE B C 1
ATOM 3812 O O . ILE B 1 172 ? 73.466 -3.150 30.965 1.00 12.02 172 ILE B O 1
ATOM 3817 N N . ILE B 1 173 ? 72.260 -1.273 30.522 1.00 11.41 173 ILE B N 1
ATOM 3818 C CA . ILE B 1 173 ? 72.425 -1.309 29.078 1.00 11.03 173 ILE B CA 1
ATOM 3819 C C . ILE B 1 173 ? 73.487 -0.294 28.644 1.00 10.50 173 ILE B C 1
ATOM 3820 O O . ILE B 1 173 ? 73.467 0.876 29.052 1.00 10.42 173 ILE B O 1
ATOM 3825 N N . VAL B 1 174 ? 74.413 -0.779 27.830 1.00 10.31 174 VAL B N 1
ATOM 3826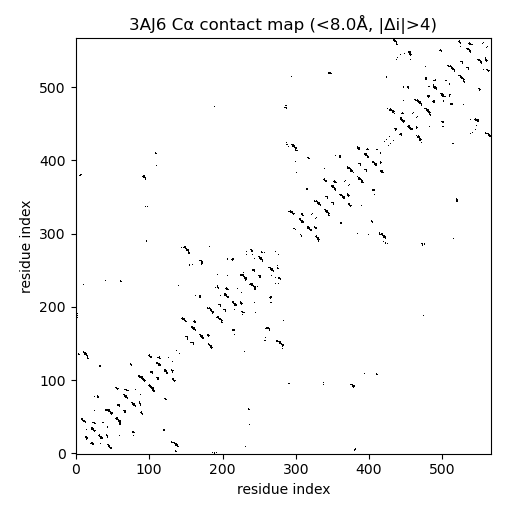 C CA . VAL B 1 174 ? 75.605 -0.057 27.429 1.00 10.03 174 VAL B CA 1
ATOM 3827 C C . VAL B 1 174 ? 75.865 -0.222 25.938 1.00 9.94 174 VAL B C 1
ATOM 3828 O O . VAL B 1 174 ? 75.179 -0.984 25.258 1.00 10.35 174 VAL B O 1
ATOM 3832 N N . LEU B 1 175 ? 76.858 0.492 25.424 1.00 9.50 175 LEU B N 1
ATOM 3833 C CA . LEU B 1 175 ? 77.367 0.203 24.088 1.00 9.28 175 LEU B CA 1
ATOM 3834 C C . LEU B 1 175 ? 78.352 -0.945 24.160 1.00 9.91 175 LEU B C 1
ATOM 3835 O O . LEU B 1 175 ? 79.133 -1.029 25.106 1.00 10.88 175 LEU B O 1
ATOM 3840 N N . TRP B 1 176 ? 78.343 -1.798 23.150 1.00 10.13 176 TRP B N 1
ATOM 3841 C CA . TRP B 1 176 ? 79.381 -2.824 23.013 1.00 10.29 176 TRP B CA 1
ATOM 3842 C C . TRP B 1 176 ? 79.522 -3.241 21.555 1.00 10.85 176 TRP B C 1
ATOM 3843 O O . TRP B 1 176 ? 78.539 -3.300 20.817 1.00 10.97 176 TRP B O 1
ATOM 3854 N N . GLN B 1 177 ? 80.745 -3.601 21.165 1.00 10.64 177 GLN B N 1
ATOM 3855 C CA . GLN B 1 177 ? 80.996 -4.229 19.873 1.00 11.13 177 GLN B CA 1
ATOM 3856 C C . GLN B 1 177 ? 80.116 -5.461 19.707 1.00 11.46 177 GLN B C 1
ATOM 3857 O O . GLN B 1 177 ? 79.781 -6.131 20.678 1.00 10.54 177 GLN B O 1
ATOM 3863 N N . TRP B 1 178 ? 79.734 -5.760 18.467 1.00 12.45 178 TRP B N 1
ATOM 3864 C CA . TRP B 1 178 ? 78.884 -6.898 18.172 1.00 13.15 178 TRP B CA 1
ATOM 3865 C C . TRP B 1 178 ? 79.619 -8.208 18.432 1.00 14.10 178 TRP B C 1
ATOM 3866 O O . TRP B 1 178 ? 80.716 -8.406 17.904 1.00 14.38 178 TRP B O 1
ATOM 3877 N N . ILE B 1 179 ? 78.989 -9.085 19.210 1.00 15.18 179 ILE B N 1
ATOM 3878 C CA . ILE B 1 179 ? 79.402 -10.497 19.304 1.00 16.37 179 ILE B CA 1
ATOM 3879 C C . ILE B 1 179 ? 78.243 -11.469 19.113 1.00 16.15 179 ILE B C 1
ATOM 3880 O O . ILE B 1 179 ? 78.298 -12.630 19.565 1.00 16.37 179 ILE B O 1
ATOM 3885 N N . ASP B 1 180 ? 77.190 -11.012 18.440 1.00 15.75 180 ASP B N 1
ATOM 3886 C CA . ASP B 1 180 ? 76.019 -11.830 18.184 1.00 16.20 180 ASP B CA 1
ATOM 3887 C C . ASP B 1 180 ? 75.460 -12.429 19.474 1.00 16.35 180 ASP B C 1
ATOM 3888 O O . ASP B 1 180 ? 74.960 -13.550 19.488 1.00 17.68 180 ASP B O 1
ATOM 3893 N N . SER B 1 181 ? 75.528 -11.662 20.559 1.00 16.49 181 SER B N 1
ATOM 3894 C CA . SER B 1 181 ? 75.014 -12.117 21.850 1.00 15.45 181 SER B CA 1
ATOM 3895 C C . SER B 1 181 ? 73.517 -11.868 21.967 1.00 14.90 181 SER B C 1
ATOM 3896 O O . SER B 1 181 ? 73.009 -10.863 21.448 1.00 14.08 181 SER B O 1
ATOM 3899 N N . SER B 1 182 ? 72.805 -12.750 22.671 1.00 13.90 182 SER B N 1
ATOM 3900 C CA . SER B 1 182 ? 71.411 -12.519 23.009 1.00 13.50 182 SER B CA 1
ATOM 3901 C C . SER B 1 182 ? 71.234 -11.220 23.800 1.00 12.79 182 SER B C 1
ATOM 3902 O O . SER B 1 182 ? 70.142 -10.658 23.834 1.00 13.11 182 SER B O 1
ATOM 3905 N N . ARG B 1 183 ? 72.317 -10.757 24.430 1.00 12.69 183 ARG B N 1
ATOM 3906 C CA . ARG B 1 183 ? 72.308 -9.473 25.141 1.00 12.56 183 ARG B CA 1
ATOM 3907 C C . ARG B 1 183 ? 72.193 -8.271 24.203 1.00 12.52 183 ARG B C 1
ATOM 3908 O O . ARG B 1 183 ? 71.939 -7.153 24.666 1.00 11.64 183 ARG B O 1
ATOM 3916 N N . GLN B 1 184 ? 72.379 -8.504 22.907 1.00 12.68 184 GLN B N 1
ATOM 3917 C CA . GLN B 1 184 ? 72.418 -7.433 21.909 1.00 12.56 184 GLN B CA 1
ATOM 3918 C C . GLN B 1 184 ? 71.296 -7.549 20.901 1.00 12.72 184 GLN B C 1
ATOM 3919 O O . GLN B 1 184 ? 71.301 -6.854 19.883 1.00 12.62 184 GLN B O 1
ATOM 3925 N N . LYS B 1 185 ? 70.328 -8.412 21.187 1.00 11.99 185 LYS B N 1
ATOM 3926 C CA . LYS B 1 185 ? 69.200 -8.668 20.294 1.00 12.66 185 LYS B CA 1
ATOM 3927 C C . LYS B 1 185 ? 67.902 -8.280 20.976 1.00 12.96 185 LYS B C 1
ATOM 3928 O O . LYS B 1 185 ? 67.643 -8.660 22.125 1.00 13.03 185 LYS B O 1
ATOM 3934 N N . TRP B 1 186 ? 67.076 -7.532 20.253 1.00 12.20 186 TRP B N 1
ATOM 3935 C CA . TRP B 1 186 ? 65.918 -6.870 20.820 1.00 12.28 186 TRP B CA 1
ATOM 3936 C C . TRP B 1 186 ? 64.721 -7.133 19.938 1.00 13.04 186 TRP B C 1
ATOM 3937 O O . TRP B 1 186 ? 64.732 -6.772 18.758 1.00 13.23 186 TRP B O 1
ATOM 3948 N N . ILE B 1 187 ? 63.693 -7.769 20.496 1.00 13.51 187 ILE B N 1
ATOM 3949 C CA . ILE B 1 187 ? 62.439 -7.909 19.779 1.00 14.24 187 ILE B CA 1
ATOM 3950 C C . ILE B 1 187 ? 61.644 -6.639 19.981 1.00 13.39 187 ILE B C 1
ATOM 3951 O O . ILE B 1 187 ? 61.310 -6.278 21.109 1.00 12.62 187 ILE B O 1
ATOM 3956 N N . ILE B 1 188 ? 61.328 -5.981 18.868 1.00 13.30 188 ILE B N 1
ATOM 3957 C CA . ILE B 1 188 ? 60.597 -4.727 18.868 1.00 13.71 188 ILE B CA 1
ATOM 3958 C C . ILE B 1 188 ? 59.140 -5.076 18.661 1.00 14.25 188 ILE B C 1
ATOM 3959 O O . ILE B 1 188 ? 58.791 -5.731 17.675 1.00 15.26 188 ILE B O 1
ATOM 3964 N N . GLU B 1 189 ? 58.310 -4.681 19.613 1.00 14.59 189 GLU B N 1
ATOM 3965 C CA . GLU B 1 189 ? 56.894 -5.063 19.590 1.00 15.35 189 GLU B CA 1
ATOM 3966 C C . GLU B 1 189 ? 56.029 -3.854 19.857 1.00 15.35 189 GLU B C 1
ATOM 3967 O O . GLU B 1 189 ? 56.194 -3.170 20.862 1.00 14.68 189 GLU B O 1
ATOM 3973 N N . TYR B 1 190 ? 55.082 -3.602 18.956 1.00 15.40 190 TYR B N 1
ATOM 3974 C CA . TYR B 1 190 ? 54.165 -2.494 19.124 1.00 16.24 190 TYR B CA 1
ATOM 3975 C C . TYR B 1 190 ? 53.114 -2.865 20.151 1.00 16.88 190 TYR B C 1
ATOM 3976 O O . TYR B 1 190 ? 52.530 -3.958 20.094 1.00 17.44 190 TYR B O 1
ATOM 3985 N N . ASN B 1 191 ? 52.897 -1.963 21.087 1.00 17.12 191 ASN B N 1
ATOM 3986 C CA . ASN B 1 191 ? 51.883 -2.111 22.116 1.00 18.52 191 ASN B CA 1
ATOM 3987 C C . ASN B 1 191 ? 50.681 -1.247 21.750 1.00 19.07 191 ASN B C 1
ATOM 3988 O O . ASN B 1 191 ? 50.763 -0.015 21.665 1.00 18.42 191 ASN B O 1
ATOM 3993 N N . GLU B 1 192 ? 49.548 -1.911 21.526 1.00 19.99 192 GLU B N 1
ATOM 3994 C CA . GLU B 1 192 ? 48.346 -1.236 21.049 1.00 20.99 192 GLU B CA 1
ATOM 3995 C C . GLU B 1 192 ? 47.789 -0.258 22.066 1.00 22.15 192 GLU B C 1
ATOM 3996 O O . GLU B 1 192 ? 47.313 0.818 21.710 1.00 22.71 192 GLU B O 1
ATOM 4002 N N . THR B 1 193 ? 47.863 -0.629 23.340 1.00 23.50 193 THR B N 1
ATOM 4003 C CA . THR B 1 193 ? 47.296 0.207 24.387 1.00 24.39 193 THR B CA 1
ATOM 4004 C C . THR B 1 193 ? 48.055 1.532 24.510 1.00 24.03 193 THR B C 1
ATOM 4005 O O . THR B 1 193 ? 47.441 2.598 24.584 1.00 24.37 193 THR B O 1
ATOM 4009 N N . LYS B 1 194 ? 49.386 1.466 24.464 1.00 23.42 194 LYS B N 1
ATOM 4010 C CA . LYS B 1 194 ? 50.221 2.664 24.579 1.00 23.12 194 LYS B CA 1
ATOM 4011 C C . LYS B 1 194 ? 50.492 3.348 23.238 1.00 21.88 194 LYS B C 1
ATOM 4012 O O . LYS B 1 194 ? 50.965 4.482 23.210 1.00 21.19 194 LYS B O 1
ATOM 4018 N N . SER B 1 195 ? 50.189 2.657 22.139 1.00 20.75 195 SER B N 1
ATOM 4019 C CA . SER B 1 195 ? 50.497 3.124 20.787 1.00 20.07 195 SER B CA 1
ATOM 4020 C C . SER B 1 195 ? 51.983 3.477 20.656 1.00 18.67 195 SER B C 1
ATOM 4021 O O . SER B 1 195 ? 52.350 4.509 20.099 1.00 18.82 195 SER B O 1
ATOM 4024 N N . ALA B 1 196 ? 52.818 2.594 21.190 1.00 16.79 196 ALA B N 1
ATOM 4025 C CA . ALA B 1 196 ? 54.267 2.772 21.197 1.00 16.04 196 ALA B CA 1
ATOM 4026 C C . ALA B 1 196 ? 54.916 1.413 21.353 1.00 14.96 196 ALA B C 1
ATOM 4027 O O . ALA B 1 196 ? 54.245 0.408 21.582 1.00 14.40 196 ALA B O 1
ATOM 4029 N N . TYR B 1 197 ? 56.235 1.374 21.249 1.00 13.36 197 TYR B N 1
ATOM 4030 C CA . TYR B 1 197 ? 56.957 0.113 21.199 1.00 12.55 197 TYR B CA 1
ATOM 4031 C C . TYR B 1 197 ? 57.646 -0.241 22.506 1.00 12.61 197 TYR B C 1
ATOM 4032 O O . TYR B 1 197 ? 58.118 0.632 23.246 1.00 12.67 197 TYR B O 1
ATOM 4041 N N . THR B 1 198 ? 57.722 -1.540 22.772 1.00 12.37 198 THR B N 1
ATOM 4042 C CA . THR B 1 198 ? 58.664 -2.064 23.753 1.00 12.23 198 THR B CA 1
ATOM 4043 C C . THR B 1 198 ? 59.791 -2.781 23.003 1.00 11.44 198 THR B C 1
ATOM 4044 O O . THR B 1 198 ? 59.642 -3.204 21.849 1.00 11.55 198 THR B O 1
ATOM 4048 N N . LEU B 1 199 ? 60.938 -2.901 23.668 1.00 11.07 199 LEU B N 1
ATOM 4049 C CA . LEU B 1 199 ? 62.083 -3.592 23.114 1.00 10.97 199 LEU B CA 1
ATOM 4050 C C . LEU B 1 199 ? 62.561 -4.625 24.135 1.00 11.43 199 LEU B C 1
ATOM 4051 O O . LEU B 1 199 ? 62.997 -4.275 25.233 1.00 11.01 199 LEU B O 1
ATOM 4056 N N . LYS B 1 200 ? 62.450 -5.898 23.762 1.00 11.42 200 LYS B N 1
ATOM 4057 C CA . LYS B 1 200 ? 62.717 -7.002 24.675 1.00 12.08 200 LYS B CA 1
ATOM 4058 C C . LYS B 1 200 ? 64.067 -7.647 24.405 1.00 11.51 200 LYS B C 1
ATOM 4059 O O . LYS B 1 200 ? 64.314 -8.159 23.320 1.00 12.01 200 LYS B O 1
ATOM 4065 N N . CYS B 1 201 ? 64.932 -7.640 25.414 1.00 11.76 201 CYS B N 1
ATOM 4066 C CA . CYS B 1 201 ? 66.242 -8.267 25.317 1.00 12.30 201 CYS B CA 1
ATOM 4067 C C . CYS B 1 201 ? 66.123 -9.791 25.237 1.00 13.11 201 CYS B C 1
ATOM 4068 O O . CYS B 1 201 ? 65.455 -10.413 26.073 1.00 13.27 201 CYS B O 1
ATOM 4071 N N . GLN B 1 202 ? 66.767 -10.389 24.238 1.00 13.64 202 GLN B N 1
ATOM 4072 C CA . GLN B 1 202 ? 66.672 -11.833 24.027 1.00 14.83 202 GLN B CA 1
ATOM 4073 C C . GLN B 1 202 ? 67.245 -12.631 25.193 1.00 15.07 202 GLN B C 1
ATOM 4074 O O . GLN B 1 202 ? 66.769 -13.729 25.471 1.00 15.71 202 GLN B O 1
ATOM 4080 N N . GLU B 1 203 ? 68.256 -12.102 25.877 1.00 14.67 203 GLU B N 1
ATOM 4081 C CA A GLU B 1 203 ? 68.952 -12.877 26.912 0.50 14.79 203 GLU B CA 1
ATOM 4082 C CA B GLU B 1 203 ? 68.936 -12.898 26.897 0.50 14.79 203 GLU B CA 1
ATOM 4083 C C . GLU B 1 203 ? 68.044 -13.182 28.096 1.00 15.15 203 GLU B C 1
ATOM 4084 O O . GLU B 1 203 ? 68.100 -14.282 28.666 1.00 16.03 203 GLU B O 1
ATOM 4095 N N . ASN B 1 204 ? 67.223 -12.212 28.477 1.00 14.27 204 ASN B N 1
ATOM 4096 C CA . ASN B 1 204 ? 66.435 -12.328 29.699 1.00 14.13 204 ASN B CA 1
ATOM 4097 C C . ASN B 1 204 ? 64.958 -12.011 29.588 1.00 14.31 204 ASN B C 1
ATOM 4098 O O . ASN B 1 204 ? 64.263 -12.027 30.598 1.00 14.99 204 ASN B O 1
ATOM 4103 N N . ASN B 1 205 ? 64.471 -11.757 28.372 1.00 13.90 205 ASN B N 1
ATOM 4104 C CA . ASN B 1 205 ? 63.065 -11.458 28.140 1.00 14.08 205 ASN B CA 1
ATOM 4105 C C . ASN B 1 205 ? 62.566 -10.259 28.963 1.00 13.92 205 ASN B C 1
ATOM 4106 O O . ASN B 1 205 ? 61.384 -10.156 29.292 1.00 15.11 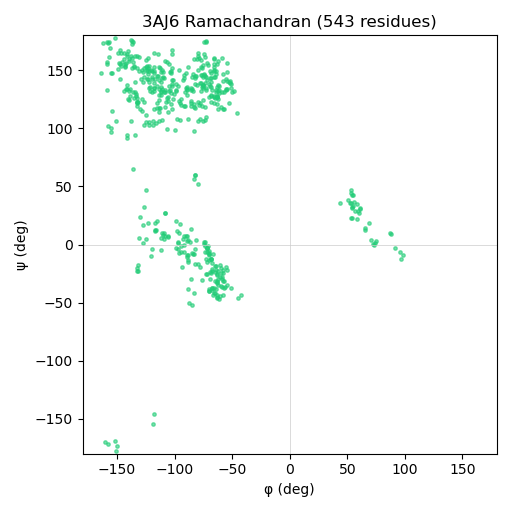205 ASN B O 1
ATOM 4111 N N . ARG B 1 206 ? 63.478 -9.335 29.273 1.00 13.63 206 ARG B N 1
ATOM 4112 C CA . ARG B 1 206 ? 63.126 -8.107 29.966 1.00 13.79 206 ARG B CA 1
ATOM 4113 C C . ARG B 1 206 ? 63.370 -6.921 29.031 1.00 13.12 206 ARG B C 1
ATOM 4114 O O . ARG B 1 206 ? 64.049 -7.055 28.016 1.00 13.35 206 ARG B O 1
ATOM 4122 N N . TYR B 1 207 ? 62.802 -5.778 29.380 1.00 12.81 207 TYR B N 1
ATOM 4123 C CA . TYR B 1 207 ? 62.543 -4.729 28.395 1.00 12.61 207 TYR B CA 1
ATOM 4124 C C . TYR B 1 207 ? 63.343 -3.465 28.638 1.00 12.74 207 TYR B C 1
ATOM 4125 O O . TYR B 1 207 ? 63.548 -3.060 29.780 1.00 12.57 207 TYR B O 1
ATOM 4134 N N . LEU B 1 208 ? 63.740 -2.816 27.544 1.00 11.96 208 LEU B N 1
ATOM 4135 C CA . LEU B 1 208 ? 64.435 -1.535 27.589 1.00 11.67 208 LEU B CA 1
ATOM 4136 C C . LEU B 1 208 ? 63.593 -0.499 28.335 1.00 11.69 208 LEU B C 1
ATOM 4137 O O . LEU B 1 208 ? 62.505 -0.156 27.896 1.00 11.80 208 LEU B O 1
ATOM 4142 N N . THR B 1 209 ? 64.102 -0.018 29.467 1.00 11.87 209 THR B N 1
ATOM 4143 C CA . THR B 1 209 ? 63.328 0.819 30.377 1.00 12.57 209 THR B CA 1
ATOM 4144 C C . THR B 1 209 ? 64.195 1.928 30.951 1.00 12.83 209 THR B C 1
ATOM 4145 O O . THR B 1 209 ? 65.335 1.694 31.333 1.00 12.86 209 THR B O 1
ATOM 4149 N N . TRP B 1 210 ? 63.623 3.128 31.008 1.00 13.28 210 TRP B N 1
ATOM 4150 C CA . TRP B 1 210 ? 64.262 4.279 31.639 1.00 13.78 210 TRP B CA 1
ATOM 4151 C C . TRP B 1 210 ? 64.155 4.128 33.147 1.00 14.85 210 TRP B C 1
ATOM 4152 O O . TRP B 1 210 ? 63.051 4.043 33.680 1.00 14.72 210 TRP B O 1
ATOM 4163 N N . ILE B 1 211 ? 65.298 4.070 33.818 1.00 14.96 211 ILE B N 1
ATOM 4164 C CA . ILE B 1 211 ? 65.351 4.034 35.279 1.00 16.05 211 ILE B CA 1
ATOM 4165 C C . ILE B 1 211 ? 65.615 5.467 35.721 1.00 17.03 211 ILE B C 1
ATOM 4166 O O . ILE B 1 211 ? 66.717 5.997 35.542 1.00 16.72 211 ILE B O 1
ATOM 4171 N N . GLN B 1 212 ? 64.581 6.090 36.289 1.00 18.37 212 GLN B N 1
ATOM 4172 C CA . GLN B 1 212 ? 64.596 7.517 36.591 1.00 19.43 212 GLN B CA 1
ATOM 4173 C C . GLN B 1 212 ? 65.288 7.811 37.919 1.00 20.64 212 GLN B C 1
ATOM 4174 O O . GLN B 1 212 ? 64.702 7.661 38.995 1.00 22.34 212 GLN B O 1
ATOM 4180 N N . ASN B 1 213 ? 66.554 8.190 37.815 1.00 21.24 213 ASN B N 1
ATOM 4181 C CA . ASN B 1 213 ? 67.323 8.790 38.903 1.00 21.58 213 ASN B CA 1
ATOM 4182 C C . ASN B 1 213 ? 68.380 9.692 38.248 1.00 21.78 213 ASN B C 1
ATOM 4183 O O . ASN B 1 213 ? 68.312 9.940 37.031 1.00 21.72 213 ASN B O 1
ATOM 4188 N N . SER B 1 214 ? 69.350 10.178 39.019 1.00 22.01 214 SER B N 1
ATOM 4189 C CA . SER B 1 214 ? 70.303 11.152 38.491 1.00 21.81 214 SER B CA 1
ATOM 4190 C C . SER B 1 214 ? 71.165 10.588 37.351 1.00 21.19 214 SER B C 1
ATOM 4191 O O . SER B 1 214 ? 71.614 11.345 36.489 1.00 21.20 214 SER B O 1
ATOM 4194 N N . ASN B 1 215 ? 71.365 9.267 37.335 1.00 20.06 215 ASN B N 1
ATOM 4195 C CA . ASN B 1 215 ? 72.131 8.613 36.263 1.00 18.90 215 ASN B CA 1
ATOM 4196 C C . ASN B 1 215 ? 71.330 8.479 34.962 1.00 17.44 215 ASN B C 1
ATOM 4197 O O . ASN B 1 215 ? 71.916 8.472 33.874 1.00 16.36 215 ASN B O 1
ATOM 4202 N N . ASN B 1 216 ? 70.007 8.349 35.077 1.00 15.88 216 ASN B N 1
ATOM 4203 C CA . ASN B 1 216 ? 69.117 8.230 33.926 1.00 15.24 216 ASN B CA 1
ATOM 4204 C C . ASN B 1 216 ? 69.497 7.116 32.954 1.00 14.20 216 ASN B C 1
ATOM 4205 O O . ASN B 1 216 ? 69.252 7.220 31.750 1.00 14.04 216 ASN B O 1
ATOM 4210 N N . TYR B 1 217 ? 70.065 6.045 33.490 1.00 13.58 217 TYR B N 1
ATOM 4211 C CA . TYR B 1 217 ? 70.399 4.868 32.698 1.00 13.22 217 TYR B CA 1
ATOM 4212 C C . TYR B 1 217 ? 69.158 4.166 32.166 1.00 13.39 217 TYR B C 1
ATOM 4213 O O . TYR B 1 217 ? 68.099 4.188 32.800 1.00 13.64 217 TYR B O 1
ATOM 4222 N N . VAL B 1 218 ? 69.302 3.515 31.015 1.00 12.62 218 VAL B N 1
ATOM 4223 C CA . VAL B 1 218 ? 68.351 2.505 30.586 1.00 12.34 218 VAL B CA 1
ATOM 4224 C C . VAL B 1 218 ? 68.856 1.156 31.084 1.00 11.74 218 VAL B C 1
ATOM 4225 O O . VAL B 1 218 ? 70.072 0.891 31.132 1.00 11.69 218 VAL B O 1
ATOM 4229 N N . GLU B 1 219 ? 67.901 0.315 31.474 1.00 11.86 219 GLU B N 1
ATOM 4230 C CA . GLU B 1 219 ? 68.171 -1.044 31.939 1.00 12.57 219 GLU B CA 1
ATOM 4231 C C . GLU B 1 219 ? 67.097 -1.973 31.409 1.00 12.77 219 GLU B C 1
ATOM 4232 O O . GLU B 1 219 ? 66.018 -1.525 31.020 1.00 12.43 219 GLU B O 1
ATOM 4238 N N . THR B 1 220 ? 67.377 -3.275 31.416 1.00 12.95 220 THR B N 1
ATOM 4239 C CA . THR B 1 220 ? 66.309 -4.246 31.210 1.00 13.57 220 THR B CA 1
ATOM 4240 C C . THR B 1 220 ? 65.499 -4.360 32.503 1.00 14.55 220 THR B C 1
ATOM 4241 O O . THR B 1 220 ? 66.065 -4.397 33.580 1.00 15.53 220 THR B O 1
ATOM 4245 N N . TYR B 1 221 ? 64.179 -4.367 32.366 1.00 14.80 221 TYR B N 1
ATOM 4246 C CA . TYR B 1 221 ? 63.266 -4.312 33.507 1.00 16.05 221 TYR B CA 1
ATOM 4247 C C . TYR B 1 221 ? 62.060 -5.186 33.215 1.00 16.89 221 TYR B C 1
ATOM 4248 O O . TYR B 1 221 ? 61.689 -5.392 32.056 1.00 16.62 221 TYR B O 1
ATOM 4257 N N . GLN B 1 222 ? 61.446 -5.700 34.278 1.00 18.12 222 GLN B N 1
ATOM 4258 C CA . GLN B 1 222 ? 60.229 -6.504 34.164 1.00 19.02 222 GLN B CA 1
ATOM 4259 C C . GLN B 1 222 ? 59.131 -5.772 33.399 1.00 19.05 222 GLN B C 1
ATOM 4260 O O . GLN B 1 222 ? 59.104 -4.543 33.347 1.00 18.29 222 GLN B O 1
ATOM 4266 N N . SER B 1 223 ? 58.207 -6.532 32.821 1.00 19.65 223 SER B N 1
ATOM 4267 C CA . SER B 1 223 ? 57.069 -5.931 32.146 1.00 20.55 223 SER B CA 1
ATOM 4268 C C . SER B 1 223 ? 56.320 -4.987 33.092 1.00 20.44 223 SER B C 1
ATOM 4269 O O . SER B 1 223 ? 56.063 -5.326 34.254 1.00 21.25 223 SER B O 1
ATOM 4272 N N . THR B 1 224 ? 55.989 -3.801 32.592 1.00 20.07 224 THR B N 1
ATOM 4273 C CA . THR B 1 224 ? 55.229 -2.808 33.346 1.00 19.92 224 THR B CA 1
ATOM 4274 C C . THR B 1 224 ? 54.330 -2.002 32.410 1.00 20.14 224 THR B C 1
ATOM 4275 O O . THR B 1 224 ? 54.613 -1.867 31.214 1.00 19.22 224 THR B O 1
ATOM 4279 N N . ASP B 1 225 ? 53.233 -1.479 32.957 1.00 20.35 225 ASP B N 1
ATOM 4280 C CA . ASP B 1 225 ? 52.366 -0.551 32.243 1.00 20.79 225 ASP B CA 1
ATOM 4281 C C . ASP B 1 225 ? 52.854 0.899 32.336 1.00 19.94 225 ASP B C 1
ATOM 4282 O O . ASP B 1 225 ? 52.296 1.779 31.677 1.00 20.40 225 ASP B O 1
ATOM 4287 N N . SER B 1 226 ? 53.885 1.147 33.148 1.00 19.90 226 SER B N 1
ATOM 4288 C CA A SER B 1 226 ? 54.454 2.487 33.277 0.50 19.58 226 SER B CA 1
ATOM 4289 C CA B SER B 1 226 ? 54.450 2.484 33.284 0.50 19.38 226 SER B CA 1
ATOM 4290 C C . SER B 1 226 ? 55.107 2.941 31.973 1.00 19.15 226 SER B C 1
ATOM 4291 O O . SER B 1 226 ? 55.749 2.146 31.276 1.00 18.51 226 SER B O 1
ATOM 4296 N N . LEU B 1 227 ? 54.949 4.224 31.668 1.00 18.55 227 LEU B N 1
ATOM 4297 C CA . LEU B 1 227 ? 55.375 4.801 30.394 1.00 17.71 227 LEU B CA 1
ATOM 4298 C C . LEU B 1 227 ? 56.891 4.712 30.157 1.00 17.24 227 LEU B C 1
ATOM 4299 O O . LEU B 1 227 ? 57.328 4.760 29.011 1.00 16.39 227 LEU B O 1
ATOM 4304 N N . ILE B 1 228 ? 57.666 4.587 31.231 1.00 16.50 228 ILE B N 1
ATOM 4305 C CA . ILE B 1 228 ? 59.128 4.457 31.148 1.00 16.04 228 ILE B CA 1
ATOM 4306 C C . ILE B 1 228 ? 59.610 3.318 30.245 1.00 15.47 228 ILE B C 1
ATOM 4307 O O . ILE B 1 228 ? 60.750 3.341 29.797 1.00 14.25 228 ILE B O 1
ATOM 4312 N N . GLN B 1 229 ? 58.764 2.327 29.998 1.00 14.62 229 GLN B N 1
ATOM 4313 C CA . GLN B 1 229 ? 59.130 1.154 29.206 1.00 13.96 229 GLN B CA 1
ATOM 4314 C C . GLN B 1 229 ? 58.703 1.261 27.736 1.00 13.69 229 GLN B C 1
ATOM 4315 O O . GLN B 1 229 ? 58.946 0.336 26.959 1.00 12.95 229 GLN B O 1
ATOM 4321 N N . TYR B 1 230 ? 58.100 2.387 27.351 1.00 13.03 230 TYR B N 1
ATOM 4322 C CA . TYR B 1 230 ? 57.516 2.539 26.015 1.00 13.40 230 TYR B CA 1
ATOM 4323 C C . TYR B 1 230 ? 58.217 3.641 25.242 1.00 12.69 230 TYR B C 1
ATOM 4324 O O . TYR B 1 230 ? 58.608 4.658 25.803 1.00 13.00 230 TYR B O 1
ATOM 4333 N N . TRP B 1 231 ? 58.382 3.405 23.949 1.00 11.81 231 TRP B N 1
ATOM 4334 C CA . TRP B 1 231 ? 59.224 4.233 23.093 1.00 11.52 231 TRP B CA 1
ATOM 4335 C C . TRP B 1 231 ? 58.519 4.550 21.782 1.00 11.85 231 TRP B C 1
ATOM 4336 O O . TRP B 1 231 ? 57.991 3.658 21.118 1.00 12.11 231 TRP B O 1
ATOM 4347 N N . ASN B 1 232 ? 58.527 5.829 21.412 1.00 11.87 232 ASN B N 1
ATOM 4348 C CA . ASN B 1 232 ? 58.089 6.275 20.093 1.00 13.02 232 ASN B CA 1
ATOM 4349 C C . ASN B 1 232 ? 59.320 6.202 19.192 1.00 12.41 232 ASN B C 1
ATOM 4350 O O . ASN B 1 232 ? 60.270 6.978 19.364 1.00 13.81 232 ASN B O 1
ATOM 4355 N N . ILE B 1 233 ? 59.331 5.237 18.290 1.00 11.89 233 ILE B N 1
ATOM 4356 C CA . ILE B 1 233 ? 60.434 5.058 17.357 1.00 12.06 233 ILE B CA 1
ATOM 4357 C C . ILE B 1 233 ? 60.082 5.850 16.103 1.00 12.26 233 ILE B C 1
ATOM 4358 O O . ILE B 1 233 ? 59.078 5.569 15.460 1.00 12.81 233 ILE B O 1
ATOM 4363 N N . ASN B 1 234 ? 60.890 6.840 15.743 1.00 11.54 234 ASN B N 1
ATOM 4364 C CA . ASN B 1 234 ? 60.596 7.631 14.551 1.00 11.40 234 ASN B CA 1
ATOM 4365 C C . ASN B 1 234 ? 61.865 7.918 13.783 1.00 11.84 234 ASN B C 1
ATOM 4366 O O . ASN B 1 234 ? 62.956 7.832 14.337 1.00 11.89 234 ASN B O 1
ATOM 4371 N N . TYR B 1 235 ? 61.736 8.210 12.497 1.00 11.36 235 TYR B N 1
ATOM 4372 C CA . TYR B 1 235 ? 62.853 8.693 11.708 1.00 11.51 235 TYR B CA 1
ATOM 4373 C C . TYR B 1 235 ? 63.317 10.056 12.183 1.00 11.67 235 TYR B C 1
ATOM 4374 O O . TYR B 1 235 ? 62.595 10.777 12.855 1.00 11.41 235 TYR B O 1
ATOM 4383 N N . LEU B 1 236 ? 64.550 10.405 11.820 1.00 12.70 236 LEU B N 1
ATOM 4384 C CA A LEU B 1 236 ? 65.058 11.743 12.076 0.50 13.37 236 LEU B CA 1
ATOM 4385 C CA B LEU B 1 236 ? 65.065 11.737 12.066 0.50 13.08 236 LEU B CA 1
ATOM 4386 C C . LEU B 1 236 ? 64.185 12.757 11.356 1.00 13.74 236 LEU B C 1
ATOM 4387 O O . LEU B 1 236 ? 63.414 12.408 10.444 1.00 14.05 236 LEU B O 1
ATOM 4396 N N . ASP B 1 237 ? 64.313 14.008 11.764 1.00 14.52 237 ASP B N 1
ATOM 4397 C CA . ASP B 1 237 ? 63.594 15.126 11.132 1.00 16.71 237 ASP B CA 1
ATOM 4398 C C . ASP B 1 237 ? 63.563 15.050 9.589 1.00 16.82 237 ASP B C 1
ATOM 4399 O O . ASP B 1 237 ? 62.495 15.252 8.987 1.00 17.64 237 ASP B O 1
ATOM 4404 N N . ASN B 1 238 ? 64.694 14.715 8.961 1.00 17.21 238 ASN B N 1
ATOM 4405 C CA A ASN B 1 238 ? 64.797 14.673 7.487 0.50 17.33 238 ASN B CA 1
ATOM 4406 C CA B ASN B 1 238 ? 64.817 14.705 7.511 0.50 17.52 238 ASN B CA 1
ATOM 4407 C C . ASN B 1 238 ? 65.675 13.548 6.956 1.00 17.61 238 ASN B C 1
ATOM 4408 O O . ASN B 1 238 ? 66.365 13.698 5.938 1.00 18.93 238 ASN B O 1
ATOM 4417 N N . ASP B 1 239 ? 65.627 12.396 7.610 1.00 17.24 239 ASP B N 1
ATOM 4418 C CA . ASP B 1 239 ? 66.453 11.267 7.200 1.00 16.83 239 ASP B CA 1
ATOM 4419 C C . ASP B 1 239 ? 65.745 10.007 7.664 1.00 16.44 239 ASP B C 1
ATOM 4420 O O . ASP B 1 239 ? 65.554 9.808 8.862 1.00 15.74 239 ASP B O 1
ATOM 4425 N N . ALA B 1 240 ? 65.303 9.199 6.708 1.00 15.99 240 ALA B N 1
ATOM 4426 C CA . ALA B 1 240 ? 64.588 7.965 7.012 1.00 15.69 240 ALA B CA 1
ATOM 4427 C C . ALA B 1 240 ? 65.491 6.731 7.048 1.00 15.81 240 ALA B C 1
ATOM 4428 O O . ALA B 1 240 ? 64.991 5.603 6.970 1.00 16.42 240 ALA B O 1
ATOM 4430 N N . SER B 1 241 ? 66.810 6.933 7.175 1.00 15.48 241 SER B N 1
ATOM 4431 C CA . SER B 1 241 ? 67.760 5.820 7.284 1.00 15.59 241 SER B CA 1
ATOM 4432 C C . SER B 1 241 ? 68.164 5.543 8.724 1.00 14.93 241 SER B C 1
ATOM 4433 O O . SER B 1 241 ? 68.942 4.616 8.987 1.00 15.63 241 SER B O 1
ATOM 4436 N N . LYS B 1 242 ? 67.673 6.360 9.648 1.00 14.04 242 LYS B N 1
ATOM 4437 C CA . LYS B 1 242 ? 68.018 6.198 11.054 1.00 13.34 242 LYS B CA 1
ATOM 4438 C C . LYS B 1 242 ? 66.937 6.839 11.927 1.00 11.92 242 LYS B C 1
ATOM 4439 O O . LYS B 1 242 ? 66.015 7.476 11.413 1.00 11.47 242 LYS B O 1
ATOM 4445 N N . TYR B 1 243 ? 67.062 6.662 13.237 1.00 10.21 243 TYR B N 1
ATOM 4446 C CA . TYR B 1 243 ? 65.960 6.803 14.161 1.00 9.85 243 TYR B CA 1
ATOM 4447 C C . TYR B 1 243 ? 66.288 7.543 15.439 1.00 9.81 243 TYR B C 1
ATOM 4448 O O . TYR B 1 243 ? 67.426 7.500 15.920 1.00 10.41 243 TYR B O 1
ATOM 4457 N N . ILE B 1 244 ? 65.255 8.180 16.001 1.00 9.88 244 ILE B N 1
ATOM 4458 C CA . ILE B 1 244 ? 65.239 8.723 17.347 1.00 9.86 244 ILE B CA 1
ATOM 4459 C C . ILE B 1 244 ? 64.235 7.855 18.114 1.00 10.22 244 ILE B C 1
ATOM 4460 O O . ILE B 1 244 ? 63.206 7.458 17.543 1.00 10.92 244 ILE B O 1
ATOM 4465 N N . LEU B 1 245 ? 64.548 7.522 19.365 1.00 10.19 245 LEU B N 1
ATOM 4466 C CA . LEU B 1 245 ? 63.640 6.775 20.229 1.00 10.46 245 LEU B CA 1
ATOM 4467 C C . LEU B 1 245 ? 63.253 7.655 21.414 1.00 10.97 245 LEU B C 1
ATOM 4468 O O . LEU B 1 245 ? 64.030 7.856 22.333 1.00 10.09 245 LEU B O 1
ATOM 4473 N N . TYR B 1 246 ? 62.022 8.173 21.375 1.00 11.54 246 TYR B N 1
ATOM 4474 C CA . TYR B 1 246 ? 61.509 9.068 22.407 1.00 12.54 246 TYR B CA 1
ATOM 4475 C C . TYR B 1 246 ? 60.855 8.226 23.486 1.00 12.65 246 TYR B C 1
ATOM 4476 O O . TYR B 1 246 ? 60.062 7.342 23.164 1.00 13.13 246 TYR B O 1
ATOM 4485 N N . ASN B 1 247 ? 61.154 8.503 24.746 1.00 12.88 247 ASN B N 1
ATOM 4486 C CA . ASN B 1 247 ? 60.532 7.761 25.845 1.00 13.72 247 ASN B CA 1
ATOM 4487 C C . ASN B 1 247 ? 59.159 8.342 26.202 1.00 14.17 247 ASN B C 1
ATOM 4488 O O . ASN B 1 247 ? 59.027 9.545 26.366 1.00 14.82 247 ASN B O 1
ATOM 4493 N N . LEU B 1 248 ? 58.144 7.491 26.327 1.00 15.49 248 LEU B N 1
ATOM 4494 C CA . LEU B 1 248 ? 56.782 8.000 26.540 1.00 16.02 248 LEU B CA 1
ATOM 4495 C C . LEU B 1 248 ? 56.574 8.680 27.890 1.00 16.86 248 LEU B C 1
ATOM 4496 O O . LEU B 1 248 ? 55.652 9.485 28.024 1.00 16.91 248 LEU B O 1
ATOM 4501 N N . GLN B 1 249 ? 57.422 8.384 28.875 1.00 16.88 249 GLN B N 1
ATOM 4502 C CA . GLN B 1 249 ? 57.342 9.056 30.182 1.00 17.60 249 GLN B CA 1
ATOM 4503 C C . GLN B 1 249 ? 57.644 10.555 30.074 1.00 17.50 249 GLN B C 1
ATOM 4504 O O . GLN B 1 249 ? 57.115 11.370 30.836 1.00 17.80 249 GLN B O 1
ATOM 4510 N N . ASP B 1 250 ? 58.503 10.914 29.125 1.00 17.25 250 ASP B N 1
ATOM 4511 C CA . ASP B 1 250 ? 58.805 12.303 28.822 1.00 17.15 250 ASP B CA 1
ATOM 4512 C C . ASP B 1 250 ? 59.288 12.353 27.383 1.00 17.00 250 ASP B C 1
ATOM 4513 O O . ASP B 1 250 ? 60.469 12.088 27.105 1.00 16.89 250 ASP B O 1
ATOM 4518 N N . THR B 1 251 ? 58.373 12.671 26.471 1.00 16.75 251 THR B N 1
ATOM 4519 C CA . THR B 1 251 ? 58.642 12.589 25.041 1.00 17.08 251 THR B CA 1
ATOM 4520 C C . THR B 1 251 ? 59.598 13.673 24.533 1.00 16.83 251 THR B C 1
ATOM 4521 O O . THR B 1 251 ? 59.938 13.678 23.353 1.00 16.88 251 THR B O 1
ATOM 4525 N N . ASN B 1 252 ? 60.023 14.581 25.414 1.00 16.56 252 ASN B N 1
ATOM 4526 C CA . ASN B 1 252 ? 61.126 15.490 25.106 1.00 17.41 252 ASN B CA 1
ATOM 4527 C C . ASN B 1 252 ? 62.483 14.848 25.337 1.00 16.49 252 ASN B C 1
ATOM 4528 O O . ASN B 1 252 ? 63.510 15.492 25.085 1.00 17.01 252 ASN B O 1
ATOM 4533 N N . ARG B 1 253 ? 62.497 13.614 25.850 1.00 15.50 253 ARG B N 1
ATOM 4534 C CA . ARG B 1 253 ? 63.752 12.911 26.138 1.00 14.62 253 ARG B CA 1
ATOM 4535 C C . ARG B 1 253 ? 63.845 11.613 25.356 1.00 13.81 253 ARG B C 1
ATOM 4536 O O . ARG B 1 253 ? 62.832 10.979 25.046 1.00 13.33 253 ARG B O 1
ATOM 4544 N N . VAL B 1 254 ? 65.083 11.227 25.042 1.00 11.94 254 VAL B N 1
ATOM 4545 C CA . VAL B 1 254 ? 65.338 10.190 24.073 1.00 11.33 254 VAL B CA 1
ATOM 4546 C C . VAL B 1 254 ? 66.502 9.293 24.478 1.00 10.43 254 VAL B C 1
ATOM 4547 O O . VAL B 1 254 ? 67.313 9.644 25.327 1.00 10.43 254 VAL B O 1
ATOM 4551 N N . LEU B 1 255 ? 66.580 8.134 23.824 1.00 9.53 255 LEU B N 1
ATOM 4552 C CA . LEU B 1 255 ? 67.682 7.197 23.997 1.00 9.46 255 LEU B CA 1
ATOM 4553 C C . LEU B 1 255 ? 68.985 7.844 23.503 1.00 9.29 255 LEU B C 1
ATOM 4554 O O . LEU B 1 255 ? 69.060 8.307 22.374 1.00 9.58 255 LEU B O 1
ATOM 4559 N N . ASP B 1 256 ? 69.989 7.863 24.375 1.00 9.26 256 ASP B N 1
ATOM 4560 C CA . ASP B 1 256 ? 71.139 8.779 24.259 1.00 10.05 256 ASP B CA 1
ATOM 4561 C C . ASP B 1 256 ? 72.430 8.078 24.727 1.00 9.74 256 ASP B C 1
ATOM 4562 O O . ASP B 1 256 ? 72.457 7.439 25.778 1.00 10.22 256 ASP B O 1
ATOM 4567 N N . VAL B 1 257 ? 73.486 8.179 23.928 1.00 9.01 257 VAL B N 1
ATOM 4568 C CA . VAL B 1 257 ? 74.803 7.702 24.333 1.00 9.08 257 VAL B CA 1
ATOM 4569 C C . VAL B 1 257 ? 75.537 8.790 25.122 1.00 8.97 257 VAL B C 1
ATOM 4570 O O . VAL B 1 257 ? 75.796 9.886 24.607 1.00 9.51 257 VAL B O 1
ATOM 4574 N N . TYR B 1 258 ? 75.865 8.472 26.372 1.00 9.47 258 TYR B N 1
ATOM 4575 C CA . TYR B 1 258 ? 76.487 9.390 27.320 1.00 9.73 258 TYR B CA 1
ATOM 4576 C C . TYR B 1 258 ? 77.657 10.173 26.717 1.00 10.58 258 TYR B C 1
ATOM 4577 O O . TYR B 1 258 ? 78.703 9.608 26.403 1.00 10.06 258 TYR B O 1
ATOM 4586 N N . ASN B 1 259 ? 77.448 11.484 26.590 1.00 10.71 259 ASN B N 1
ATOM 4587 C CA . ASN B 1 259 ? 78.434 12.434 26.056 1.00 11.99 259 ASN B CA 1
ATOM 4588 C C . ASN B 1 259 ? 79.178 11.966 24.819 1.00 11.64 259 ASN B C 1
ATOM 4589 O O . ASN B 1 259 ? 80.366 12.257 24.637 1.00 11.72 259 ASN B O 1
ATOM 4594 N N . SER B 1 260 ? 78.470 11.245 23.958 1.00 10.88 260 SER B N 1
ATOM 4595 C CA . SER B 1 260 ? 79.035 10.771 22.689 1.00 10.76 260 SER B CA 1
ATOM 4596 C C . SER B 1 260 ? 80.279 9.879 22.844 1.00 11.11 260 SER B C 1
ATOM 4597 O O . SER B 1 260 ? 81.052 9.725 21.898 1.00 11.65 260 SER B O 1
ATOM 4600 N N . GLN B 1 261 ? 80.456 9.268 24.013 1.00 11.01 261 GLN B N 1
ATOM 4601 C CA . GLN B 1 261 ? 81.577 8.360 24.237 1.00 11.65 261 GLN B CA 1
ATOM 4602 C C . GLN B 1 261 ? 81.296 7.041 23.511 1.00 12.02 261 GLN B C 1
ATOM 4603 O O . GLN B 1 261 ? 80.140 6.622 23.388 1.00 11.96 261 GLN B O 1
ATOM 4609 N N . ILE B 1 262 ? 82.342 6.385 23.016 1.00 11.92 262 ILE B N 1
ATOM 4610 C CA . ILE B 1 262 ? 82.134 5.176 22.209 1.00 12.78 262 ILE B CA 1
ATOM 4611 C C . ILE B 1 262 ? 82.760 3.889 22.740 1.00 12.94 262 ILE B C 1
ATOM 4612 O O . ILE B 1 262 ? 82.554 2.836 22.136 1.00 13.68 262 ILE B O 1
ATOM 4617 N N . ALA B 1 263 ? 83.511 3.942 23.834 1.00 13.19 263 ALA B N 1
ATOM 4618 C CA . ALA B 1 263 ? 84.152 2.726 24.322 1.00 13.58 263 ALA B CA 1
ATOM 4619 C C . ALA B 1 263 ? 83.118 1.679 24.759 1.00 13.38 263 ALA B C 1
ATOM 4620 O O . ALA B 1 263 ? 82.019 2.019 25.191 1.00 12.63 263 ALA B O 1
ATOM 4622 N N . ASN B 1 264 ? 83.467 0.406 24.626 1.00 13.23 264 ASN B N 1
ATOM 4623 C CA . ASN B 1 264 ? 82.664 -0.657 25.209 1.00 13.16 264 ASN B CA 1
ATOM 4624 C C . ASN B 1 264 ? 82.365 -0.301 26.656 1.00 12.76 264 ASN B C 1
ATOM 4625 O O . ASN B 1 264 ? 83.265 0.088 27.406 1.00 13.95 264 ASN B O 1
ATOM 4630 N N . GLY B 1 265 ? 81.102 -0.421 27.043 1.00 12.11 265 GLY B N 1
ATOM 4631 C CA . GLY B 1 265 ? 80.692 -0.102 28.408 1.00 12.07 265 GLY B CA 1
ATOM 4632 C C . GLY B 1 265 ? 80.131 1.294 28.625 1.00 11.70 265 GLY B C 1
ATOM 4633 O O . GLY B 1 265 ? 79.628 1.597 29.714 1.00 12.89 265 GLY B O 1
ATOM 4634 N N . THR B 1 266 ? 80.188 2.138 27.597 1.00 10.93 266 THR B N 1
ATOM 4635 C CA . THR B 1 266 ? 79.575 3.464 27.665 1.00 10.93 266 THR B CA 1
ATOM 4636 C C . THR B 1 266 ? 78.089 3.347 27.993 1.00 10.45 266 THR B C 1
ATOM 4637 O O . THR B 1 266 ? 77.368 2.557 27.378 1.00 10.79 266 THR B O 1
ATOM 4641 N N . HIS B 1 267 ? 77.645 4.130 28.965 1.00 10.60 267 HIS B N 1
ATOM 4642 C CA . HIS B 1 267 ? 76.252 4.115 29.376 1.00 10.52 267 HIS B CA 1
ATOM 4643 C C . HIS B 1 267 ? 75.338 4.686 28.316 1.00 10.14 267 HIS B C 1
ATOM 4644 O O . HIS B 1 267 ? 75.631 5.726 27.722 1.00 9.87 267 HIS B O 1
ATOM 4651 N N . VAL B 1 268 ? 74.232 3.988 28.096 1.00 9.90 268 VAL B N 1
ATOM 4652 C CA . VAL B 1 268 ? 73.106 4.500 27.357 1.00 9.55 268 VAL B CA 1
ATOM 4653 C C . VAL B 1 268 ? 72.098 5.027 28.391 1.00 9.71 268 VAL B C 1
ATOM 4654 O O . VAL B 1 268 ? 71.858 4.398 29.442 1.00 10.17 268 VAL B O 1
ATOM 4658 N N . ILE B 1 269 ? 71.558 6.205 28.095 1.00 9.71 269 ILE B N 1
ATOM 4659 C CA . ILE B 1 269 ? 70.754 6.982 29.031 1.00 10.82 269 ILE B CA 1
ATOM 4660 C C . ILE B 1 269 ? 69.532 7.554 28.320 1.00 10.75 269 ILE B C 1
ATOM 4661 O O . ILE B 1 269 ? 69.369 7.392 27.118 1.00 9.92 269 ILE B O 1
ATOM 4666 N N . VAL B 1 270 ? 68.651 8.202 29.086 1.00 11.26 270 VAL B N 1
ATOM 4667 C CA . VAL B 1 270 ? 67.565 8.999 28.535 1.00 11.79 270 VAL B CA 1
ATOM 4668 C C . VAL B 1 270 ? 67.845 10.462 28.895 1.00 12.60 270 VAL B C 1
ATOM 4669 O O . VAL B 1 270 ? 68.033 10.782 30.059 1.00 14.04 270 VAL B O 1
ATOM 4673 N N . ASP B 1 271 ? 67.904 11.333 27.888 1.00 12.62 271 ASP B N 1
ATOM 4674 C CA . ASP B 1 271 ? 68.202 12.750 28.102 1.00 13.12 271 ASP B CA 1
ATOM 4675 C C . ASP B 1 271 ? 67.508 13.604 27.047 1.00 13.34 271 ASP B C 1
ATOM 4676 O O . ASP B 1 271 ? 67.026 13.102 26.031 1.00 13.21 271 ASP B O 1
ATOM 4681 N N . SER B 1 272 ? 67.447 14.905 27.314 1.00 13.77 272 SER B N 1
ATOM 4682 C CA . SER B 1 272 ? 66.752 15.854 26.462 1.00 14.66 272 SER B CA 1
ATOM 4683 C C . SER B 1 272 ? 67.137 15.756 24.996 1.00 14.13 272 SER B C 1
ATOM 4684 O O . SER B 1 272 ? 68.316 15.689 24.661 1.00 13.67 272 SER B O 1
ATOM 4687 N N . TYR B 1 273 ? 66.129 15.775 24.132 1.00 14.37 273 TYR B N 1
ATOM 4688 C CA . TYR B 1 273 ? 66.336 15.686 22.704 1.00 14.71 273 TYR B CA 1
ATOM 4689 C C . TYR B 1 273 ? 67.113 16.882 22.165 1.00 14.90 273 TYR B C 1
ATOM 4690 O O . TYR B 1 273 ? 66.768 18.027 22.449 1.00 15.68 273 TYR B O 1
ATOM 4699 N N . HIS B 1 274 ? 68.141 16.602 21.373 1.00 15.31 274 HIS B N 1
ATOM 4700 C CA . HIS B 1 274 ? 68.724 17.606 20.479 1.00 15.93 274 HIS B CA 1
ATOM 4701 C C . HIS B 1 274 ? 68.933 17.079 19.056 1.00 15.74 274 HIS B C 1
ATOM 4702 O O . HIS B 1 274 ? 69.053 17.865 18.119 1.00 17.13 274 HIS B O 1
ATOM 4709 N N . GLY B 1 275 ? 68.973 15.759 18.887 1.00 14.68 275 GLY B N 1
ATOM 4710 C CA . GLY B 1 275 ? 69.035 15.148 17.568 1.00 14.60 275 GLY B CA 1
ATOM 4711 C C . GLY B 1 275 ? 70.434 14.983 17.012 1.00 14.22 275 GLY B C 1
ATOM 4712 O O . GLY B 1 275 ? 70.593 14.628 15.849 1.00 14.79 275 GLY B O 1
ATOM 4713 N N . ASN B 1 276 ? 71.450 15.208 17.842 1.00 13.75 276 ASN B N 1
ATOM 4714 C CA . ASN B 1 276 ? 72.829 14.988 17.407 1.00 13.77 276 ASN B CA 1
ATOM 4715 C C . ASN B 1 276 ? 73.139 13.484 17.287 1.00 12.71 276 ASN B C 1
ATOM 4716 O O . ASN B 1 276 ? 72.303 12.639 17.626 1.00 12.22 276 ASN B O 1
ATOM 4721 N N . THR B 1 277 ? 74.324 13.146 16.788 1.00 11.73 277 THR B N 1
ATOM 4722 C CA . THR B 1 277 ? 74.653 11.764 16.446 1.00 11.69 277 THR B CA 1
ATOM 4723 C C . THR B 1 277 ? 74.560 10.769 17.614 1.00 10.71 277 THR B C 1
ATOM 4724 O O . THR B 1 277 ? 74.310 9.588 17.387 1.00 10.43 277 THR B O 1
ATOM 4728 N N . ASN B 1 278 ? 74.773 11.234 18.846 1.00 10.21 278 ASN B N 1
ATOM 4729 C CA . ASN B 1 278 ? 74.675 10.356 20.014 1.00 9.78 278 ASN B CA 1
ATOM 4730 C C . ASN B 1 278 ? 73.239 9.986 20.362 1.00 9.40 278 ASN B C 1
ATOM 4731 O O . ASN B 1 278 ? 73.020 9.145 21.237 1.00 9.55 278 ASN B O 1
ATOM 4736 N N . GLN B 1 279 ? 72.276 10.595 19.665 1.00 9.74 279 GLN B N 1
ATOM 4737 C CA . GLN B 1 279 ? 70.852 10.255 19.830 1.00 9.66 279 GLN B CA 1
ATOM 4738 C C . GLN B 1 279 ? 70.267 9.581 18.601 1.00 10.12 279 GLN B C 1
ATOM 4739 O O . GLN B 1 279 ? 69.068 9.325 18.547 1.00 10.25 279 GLN B O 1
ATOM 4745 N N . GLN B 1 280 ? 71.107 9.279 17.619 1.00 8.93 280 GLN B N 1
ATOM 4746 C CA . GLN B 1 280 ? 70.682 8.689 16.346 1.00 8.97 280 GLN B CA 1
ATOM 4747 C C . GLN B 1 280 ? 71.034 7.218 16.353 1.00 8.89 280 GLN B C 1
ATOM 4748 O O . GLN B 1 280 ? 72.161 6.840 16.702 1.00 9.06 280 GLN B O 1
ATOM 4754 N N . TRP B 1 281 ? 70.076 6.386 15.964 1.00 8.92 281 TRP B N 1
ATOM 4755 C CA . TRP B 1 281 ? 70.216 4.939 16.069 1.00 8.67 281 TRP B CA 1
ATOM 4756 C C . TRP B 1 281 ? 69.922 4.303 14.732 1.00 9.62 281 TRP B C 1
ATOM 4757 O O . TRP B 1 281 ? 69.010 4.735 14.019 1.00 9.92 281 TRP B O 1
ATOM 4768 N N . ILE B 1 282 ? 70.702 3.291 14.385 1.00 9.14 282 ILE B N 1
ATOM 4769 C CA . ILE B 1 282 ? 70.555 2.549 13.155 1.00 10.01 282 ILE B CA 1
ATOM 4770 C C . ILE B 1 282 ? 69.988 1.194 13.565 1.00 10.06 282 ILE B C 1
ATOM 4771 O O . ILE B 1 282 ? 70.563 0.498 14.404 1.00 10.31 282 ILE B O 1
ATOM 4776 N N . ILE B 1 283 ? 68.840 0.839 13.012 1.00 9.94 283 ILE B N 1
ATOM 4777 C CA . ILE B 1 283 ? 68.152 -0.392 13.392 1.00 10.42 283 ILE B CA 1
ATOM 4778 C C . ILE B 1 283 ? 68.180 -1.360 12.225 1.00 11.61 283 ILE B C 1
ATOM 4779 O O . ILE B 1 283 ? 67.821 -1.005 11.099 1.00 11.79 283 ILE B O 1
ATOM 4784 N N . ASN B 1 284 ? 68.619 -2.584 12.488 1.00 12.91 284 ASN B N 1
ATOM 4785 C CA . ASN B 1 284 ? 68.627 -3.622 11.474 1.00 14.10 284 ASN B CA 1
ATOM 4786 C C . ASN B 1 284 ? 68.008 -4.903 11.980 1.00 15.42 284 ASN B C 1
ATOM 4787 O O . ASN B 1 284 ? 68.074 -5.209 13.164 1.00 14.88 284 ASN B O 1
ATOM 4792 N N . LEU B 1 285 ? 67.402 -5.649 11.064 1.00 17.13 285 LEU B N 1
ATOM 4793 C CA . LEU B 1 285 ? 66.891 -6.972 11.358 1.00 19.41 285 LEU B CA 1
ATOM 4794 C C . LEU B 1 285 ? 68.067 -7.901 11.596 1.00 21.01 285 LEU B C 1
ATOM 4795 O O . LEU B 1 285 ? 69.111 -7.775 10.956 1.00 21.80 285 LEU B O 1
ATOM 4800 N N . ILE B 1 286 ? 67.902 -8.828 12.532 1.00 22.80 286 ILE B N 1
ATOM 4801 C CA . ILE B 1 286 ? 68.910 -9.852 12.779 1.00 24.39 286 ILE B CA 1
ATOM 4802 C C . ILE B 1 286 ? 68.870 -10.849 11.626 1.00 25.27 286 ILE B C 1
ATOM 4803 O O . ILE B 1 286 ? 69.910 -11.254 11.102 1.00 26.81 286 ILE B O 1
#